Protein AF-0000000082092693 (afdb_homodimer)

Structure (mmCIF, N/CA/C/O backbone):
data_AF-0000000082092693-model_v1
#
loop_
_entity.id
_entity.type
_entity.pdbx_description
1 polymer 'G-protein coupled receptors family 1 profile domain-containing protein'
#
loop_
_atom_site.group_PDB
_atom_site.id
_atom_site.type_symbol
_atom_site.label_atom_id
_atom_site.label_alt_id
_atom_site.label_comp_id
_atom_site.label_asym_id
_atom_site.label_entity_id
_atom_site.label_seq_id
_atom_site.pdbx_PDB_ins_code
_atom_site.Cartn_x
_atom_site.Cartn_y
_atom_site.Cartn_z
_atom_site.occupancy
_atom_site.B_iso_or_equiv
_atom_site.auth_seq_id
_atom_site.auth_comp_id
_atom_site.auth_asym_id
_atom_site.auth_atom_id
_atom_site.pdbx_PDB_model_num
ATOM 1 N N . VAL A 1 1 ? 23.656 -48.5 -27.734 1 32.69 1 VAL A N 1
ATOM 2 C CA . VAL A 1 1 ? 24.734 -47.562 -27.406 1 32.69 1 VAL A CA 1
ATOM 3 C C . VAL A 1 1 ? 25.031 -47.656 -25.906 1 32.69 1 VAL A C 1
ATOM 5 O O . VAL A 1 1 ? 24.156 -47.375 -25.094 1 32.69 1 VAL A O 1
ATOM 8 N N . SER A 1 2 ? 25.938 -48.375 -25.547 1 37.66 2 SER A N 1
ATOM 9 C CA . SER A 1 2 ? 26.453 -48.531 -24.188 1 37.66 2 SER A CA 1
ATOM 10 C C . SER A 1 2 ? 26.734 -47.188 -23.531 1 37.66 2 SER A C 1
ATOM 12 O O . SER A 1 2 ? 27.609 -46.438 -23.984 1 37.66 2 SER A O 1
ATOM 14 N N . VAL A 1 3 ? 25.734 -46.5 -23.062 1 47.84 3 VAL A N 1
ATOM 15 C CA . VAL A 1 3 ? 26.016 -45.281 -22.312 1 47.84 3 VAL A CA 1
ATOM 16 C C . VAL A 1 3 ? 27.172 -45.531 -21.344 1 47.84 3 VAL A C 1
ATOM 18 O O . VAL A 1 3 ? 27.219 -46.562 -20.672 1 47.84 3 VAL A O 1
ATOM 21 N N . SER A 1 4 ? 28.203 -44.938 -21.516 1 51.69 4 SER A N 1
ATOM 22 C CA . SER A 1 4 ? 29.375 -45.031 -20.641 1 51.69 4 SER A CA 1
ATOM 23 C C . SER A 1 4 ? 28.984 -45 -19.172 1 51.69 4 SER A C 1
ATOM 25 O O . SER A 1 4 ? 27.953 -44.438 -18.797 1 51.69 4 SER A O 1
ATOM 27 N N . PRO A 1 5 ? 29.5 -45.906 -18.375 1 53.22 5 PRO A N 1
ATOM 28 C CA . PRO A 1 5 ? 29.25 -46.094 -16.953 1 53.22 5 PRO A CA 1
ATOM 29 C C . PRO A 1 5 ? 29.156 -44.75 -16.203 1 53.22 5 PRO A C 1
ATOM 31 O O . PRO A 1 5 ? 28.359 -44.625 -15.273 1 53.22 5 PRO A O 1
ATOM 34 N N . GLY A 1 6 ? 29.906 -43.75 -16.484 1 51 6 GLY A N 1
ATOM 35 C CA . GLY A 1 6 ? 29.875 -42.469 -15.836 1 51 6 GLY A CA 1
ATOM 36 C C . GLY A 1 6 ? 28.562 -41.719 -16.031 1 51 6 GLY A C 1
ATOM 37 O O . GLY A 1 6 ? 28.062 -41.062 -15.109 1 51 6 GLY A O 1
ATOM 38 N N . VAL A 1 7 ? 28.125 -41.875 -17.203 1 60.34 7 VAL A N 1
ATOM 39 C CA . VAL A 1 7 ? 26.859 -41.219 -17.516 1 60.34 7 VAL A CA 1
ATOM 40 C C . VAL A 1 7 ? 25.719 -41.906 -16.75 1 60.34 7 VAL A C 1
ATOM 42 O O . VAL A 1 7 ? 24.812 -41.219 -16.266 1 60.34 7 VAL A O 1
ATOM 45 N N . SER A 1 8 ? 25.969 -43.156 -16.531 1 63.97 8 SER A N 1
ATOM 46 C CA . SER A 1 8 ? 24.953 -43.906 -15.797 1 63.97 8 SER A CA 1
ATOM 47 C C . SER A 1 8 ? 24.906 -43.5 -14.328 1 63.97 8 SER A C 1
ATOM 49 O O . SER A 1 8 ? 23.812 -43.312 -13.766 1 63.97 8 SER A O 1
ATOM 51 N N . ILE A 1 9 ? 26.078 -43.281 -13.773 1 60.62 9 ILE A N 1
ATOM 52 C CA . ILE A 1 9 ? 26.141 -42.875 -12.375 1 60.62 9 ILE A CA 1
ATOM 53 C C . ILE A 1 9 ? 25.547 -41.5 -12.219 1 60.62 9 ILE A C 1
ATOM 55 O O . ILE A 1 9 ? 24.797 -41.219 -11.273 1 60.62 9 ILE A O 1
ATOM 59 N N . CYS A 1 10 ? 25.797 -40.625 -13.102 1 64.88 10 CYS A N 1
ATOM 60 C CA . CYS A 1 10 ? 25.281 -39.281 -13.047 1 64.88 10 CYS A CA 1
ATOM 61 C C . CYS A 1 10 ? 23.766 -39.25 -13.148 1 64.88 10 CYS A C 1
ATOM 63 O O . CYS A 1 10 ? 23.109 -38.5 -12.43 1 64.88 10 CYS A O 1
ATOM 65 N N . VAL A 1 11 ? 23.344 -40.188 -13.93 1 74.38 11 VAL A N 1
ATOM 66 C CA . VAL A 1 11 ? 21.891 -40.25 -14.125 1 74.38 11 VAL A CA 1
ATOM 67 C C . VAL A 1 11 ? 21.234 -40.781 -12.859 1 74.38 11 VAL A C 1
ATOM 69 O O . VAL A 1 11 ? 20.172 -40.281 -12.445 1 74.38 11 VAL A O 1
ATOM 72 N N . SER A 1 12 ? 21.969 -41.688 -12.188 1 78.81 12 SER A N 1
ATOM 73 C CA . SER A 1 12 ? 21.406 -42.281 -10.969 1 78.81 12 SER A CA 1
ATOM 74 C C . SER A 1 12 ? 21.359 -41.25 -9.836 1 78.81 12 SER A C 1
ATOM 76 O O . SER A 1 12 ? 20.391 -41.188 -9.086 1 78.81 12 SER A O 1
ATOM 78 N N . ILE A 1 13 ? 22.359 -40.438 -9.719 1 78.06 13 ILE A N 1
ATOM 79 C CA . ILE A 1 13 ? 22.406 -39.438 -8.68 1 78.06 13 ILE A CA 1
ATOM 80 C C . ILE A 1 13 ? 21.328 -38.375 -8.945 1 78.06 13 ILE A C 1
ATOM 82 O O . ILE A 1 13 ? 20.672 -37.906 -8.008 1 78.06 13 ILE A O 1
ATOM 86 N N . CYS A 1 14 ? 21.125 -38.094 -10.156 1 83.31 14 CYS A N 1
ATOM 87 C CA . CYS A 1 14 ? 20.094 -37.156 -10.523 1 83.31 14 CYS A CA 1
ATOM 88 C C . CYS A 1 14 ? 18.719 -37.656 -10.125 1 83.31 14 CYS A C 1
ATOM 90 O O . CYS A 1 14 ? 17.906 -36.875 -9.594 1 83.31 14 CYS A O 1
ATOM 92 N N . TYR A 1 15 ? 18.516 -38.969 -10.281 1 88 15 TYR A N 1
ATOM 93 C CA . TYR A 1 15 ? 17.219 -39.531 -9.93 1 88 15 TYR A CA 1
ATOM 94 C C . TYR A 1 15 ? 16.984 -39.469 -8.43 1 88 15 TYR A C 1
ATOM 96 O O . TYR A 1 15 ? 15.867 -39.219 -7.98 1 88 15 TYR A O 1
ATOM 104 N N . GLN A 1 16 ? 18.047 -39.688 -7.691 1 88.31 16 GLN A N 1
ATOM 105 C CA . GLN A 1 16 ? 17.938 -39.625 -6.238 1 88.31 16 GLN A CA 1
ATOM 106 C C . GLN A 1 16 ? 17.625 -38.219 -5.762 1 88.31 16 GLN A C 1
ATOM 108 O O . GLN A 1 16 ? 16.812 -38.031 -4.859 1 88.31 16 GLN A O 1
ATOM 113 N N . VAL A 1 17 ? 18.312 -37.281 -6.309 1 89.62 17 VAL A N 1
ATOM 114 C CA . VAL A 1 17 ? 18.094 -35.906 -5.938 1 89.62 17 VAL A CA 1
ATOM 115 C C . VAL A 1 17 ? 16.672 -35.469 -6.285 1 89.62 17 VAL A C 1
ATOM 117 O O . VAL A 1 17 ? 15.977 -34.844 -5.469 1 89.62 17 VAL A O 1
ATOM 120 N N . TYR A 1 18 ? 16.219 -35.875 -7.488 1 90.38 18 TYR A N 1
ATOM 121 C CA . TYR A 1 18 ? 14.867 -35.531 -7.914 1 90.38 18 TYR A CA 1
ATOM 122 C C . TYR A 1 18 ? 13.836 -36.156 -6.969 1 90.38 18 TYR A C 1
ATOM 124 O O . TYR A 1 18 ? 12.898 -35.469 -6.551 1 90.38 18 TYR A O 1
ATOM 132 N N . SER A 1 19 ? 14.102 -37.406 -6.605 1 92 19 SER A N 1
ATOM 133 C CA . SER A 1 19 ? 13.172 -38.094 -5.727 1 92 19 SER A CA 1
ATOM 134 C C . SER A 1 19 ? 13.109 -37.438 -4.352 1 92 19 SER A C 1
ATOM 136 O O . SER A 1 19 ? 12.031 -37.25 -3.783 1 92 19 SER A O 1
ATOM 138 N N . THR A 1 20 ? 14.188 -36.969 -3.836 1 93.25 20 THR A N 1
ATOM 139 C CA . THR A 1 20 ? 14.242 -36.312 -2.527 1 93.25 20 THR A CA 1
ATOM 140 C C . THR A 1 20 ? 13.516 -34.969 -2.553 1 93.25 20 THR A C 1
ATOM 142 O O . THR A 1 20 ? 12.727 -34.656 -1.656 1 93.25 20 THR A O 1
ATOM 145 N N . VAL A 1 21 ? 13.805 -34.188 -3.543 1 93.81 21 VAL A N 1
ATOM 146 C CA . VAL A 1 21 ? 13.203 -32.844 -3.658 1 93.81 21 VAL A CA 1
ATOM 147 C C . VAL A 1 21 ? 11.68 -33 -3.752 1 93.81 21 VAL A C 1
ATOM 149 O O . VAL A 1 21 ? 10.945 -32.312 -3.025 1 93.81 21 VAL A O 1
ATOM 152 N N . TYR A 1 22 ? 11.195 -33.875 -4.586 1 94.06 22 TYR A N 1
ATOM 153 C CA . TYR A 1 22 ? 9.758 -34.062 -4.754 1 94.06 22 TYR A CA 1
ATOM 154 C C . TYR A 1 22 ? 9.125 -34.594 -3.469 1 94.06 22 TYR A C 1
ATOM 156 O O . TYR A 1 22 ? 7.98 -34.281 -3.154 1 94.06 22 TYR A O 1
ATOM 164 N N . SER A 1 23 ? 9.883 -35.406 -2.723 1 95 23 SER A N 1
ATOM 165 C CA . SER A 1 23 ? 9.375 -35.875 -1.443 1 95 23 SER A CA 1
ATOM 166 C C . SER A 1 23 ? 9.203 -34.75 -0.446 1 95 23 SER A C 1
ATOM 168 O O . SER A 1 23 ? 8.195 -34.688 0.261 1 95 23 SER A O 1
ATOM 170 N N . ILE A 1 24 ? 10.164 -33.906 -0.417 1 95.56 24 ILE A N 1
ATOM 171 C CA . ILE A 1 24 ? 10.109 -32.75 0.479 1 95.56 24 ILE A CA 1
ATOM 172 C C . ILE A 1 24 ? 8.922 -31.859 0.102 1 95.56 24 ILE A C 1
ATOM 174 O O . ILE A 1 24 ? 8.164 -31.422 0.971 1 95.56 24 ILE A O 1
ATOM 178 N N . ILE A 1 25 ? 8.758 -31.609 -1.125 1 95.56 25 ILE A N 1
ATOM 179 C CA . ILE A 1 25 ? 7.672 -30.766 -1.613 1 95.56 25 ILE A CA 1
ATOM 180 C C . ILE A 1 25 ? 6.332 -31.406 -1.251 1 95.56 25 ILE A C 1
ATOM 182 O O . ILE A 1 25 ? 5.395 -30.703 -0.853 1 95.56 25 ILE A O 1
ATOM 186 N N . THR A 1 26 ? 6.297 -32.719 -1.377 1 95.62 26 THR A N 1
ATOM 187 C CA . THR A 1 26 ? 5.062 -33.438 -1.075 1 95.62 26 THR A CA 1
ATOM 188 C C . THR A 1 26 ? 4.688 -33.281 0.395 1 95.62 26 THR A C 1
ATOM 190 O O . THR A 1 26 ? 3.545 -32.938 0.715 1 95.62 26 THR A O 1
ATOM 193 N N . VAL A 1 27 ? 5.598 -33.406 1.25 1 95.69 27 VAL A N 1
ATOM 194 C CA . VAL A 1 27 ? 5.336 -33.375 2.686 1 95.69 27 VAL A CA 1
ATOM 195 C C . VAL A 1 27 ? 4.965 -31.938 3.094 1 95.69 27 VAL A C 1
ATOM 197 O O . VAL A 1 27 ? 3.926 -31.719 3.721 1 95.69 27 VAL A O 1
ATOM 200 N N . PHE A 1 28 ? 5.75 -31.031 2.688 1 94.12 28 PHE A N 1
ATOM 201 C CA . PHE A 1 28 ? 5.512 -29.641 3.082 1 94.12 28 PHE A CA 1
ATOM 202 C C . PHE A 1 28 ? 4.293 -29.078 2.361 1 94.12 28 PHE A C 1
ATOM 204 O O . PHE A 1 28 ? 3.545 -28.281 2.93 1 94.12 28 PHE A O 1
ATOM 211 N N . GLY A 1 29 ? 4.141 -29.422 1.135 1 95.12 29 GLY A N 1
ATOM 212 C CA . GLY A 1 29 ? 2.99 -28.969 0.373 1 95.12 29 GLY A CA 1
ATOM 213 C C . GLY A 1 29 ? 1.672 -29.484 0.918 1 95.12 29 GLY A C 1
ATOM 214 O O . GLY A 1 29 ? 0.696 -28.734 1.009 1 95.12 29 GLY A O 1
ATOM 215 N N . LEU A 1 30 ? 1.685 -30.766 1.28 1 95.5 30 LEU A N 1
ATOM 216 C CA . LEU A 1 30 ? 0.471 -31.375 1.821 1 95.5 30 LEU A CA 1
ATOM 217 C C . LEU A 1 30 ? 0.134 -30.781 3.188 1 95.5 30 LEU A C 1
ATOM 219 O O . LEU A 1 30 ? -1.017 -30.422 3.445 1 95.5 30 LEU A O 1
ATOM 223 N N . ALA A 1 31 ? 1.079 -30.656 4.016 1 93.62 31 ALA A N 1
ATOM 224 C CA . ALA A 1 31 ? 0.865 -30.109 5.352 1 93.62 31 ALA A CA 1
ATOM 225 C C . ALA A 1 31 ? 0.477 -28.641 5.277 1 93.62 31 ALA A C 1
ATOM 227 O O . ALA A 1 31 ? -0.489 -28.203 5.918 1 93.62 31 ALA A O 1
ATOM 228 N N . GLY A 1 32 ? 1.225 -27.891 4.508 1 91.69 32 GLY A N 1
ATOM 229 C CA . GLY A 1 32 ? 0.981 -26.453 4.387 1 91.69 32 GLY A CA 1
ATOM 230 C C . GLY A 1 32 ? -0.373 -26.125 3.787 1 91.69 32 GLY A C 1
ATOM 231 O O . GLY A 1 32 ? -1.142 -25.359 4.359 1 91.69 32 GLY A O 1
ATOM 232 N N . ASN A 1 33 ? -0.674 -26.719 2.686 1 93.94 33 ASN A N 1
ATOM 233 C CA . ASN A 1 33 ? -1.932 -26.438 2.004 1 93.94 33 ASN A CA 1
ATOM 234 C C . ASN A 1 33 ? -3.119 -27.047 2.736 1 93.94 33 ASN A C 1
ATOM 236 O O . ASN A 1 33 ? -4.219 -26.5 2.729 1 93.94 33 ASN A O 1
ATOM 240 N N . GLY A 1 34 ? -2.869 -28.234 3.369 1 92.5 34 GLY A N 1
ATOM 241 C CA . GLY A 1 34 ? -3.914 -28.812 4.207 1 92.5 34 GLY A CA 1
ATOM 242 C C . GLY A 1 34 ? -4.316 -27.906 5.355 1 92.5 34 GLY A C 1
ATOM 243 O O . GLY A 1 34 ? -5.504 -27.688 5.59 1 92.5 34 GLY A O 1
ATOM 244 N N . PHE A 1 35 ? -3.379 -27.375 6 1 89.12 35 PHE A N 1
ATOM 245 C CA . PHE A 1 35 ? -3.623 -26.453 7.102 1 89.12 35 PHE A CA 1
ATOM 246 C C . PHE A 1 35 ? -4.285 -25.172 6.602 1 89.12 35 PHE A C 1
ATOM 248 O O . PHE A 1 35 ? -5.238 -24.688 7.207 1 89.12 35 PHE A O 1
ATOM 255 N N . ALA A 1 36 ? -3.775 -24.594 5.547 1 86.81 36 ALA A N 1
ATOM 256 C CA . ALA A 1 36 ? -4.336 -23.375 4.961 1 86.81 36 ALA A CA 1
ATOM 257 C C . ALA A 1 36 ? -5.805 -23.578 4.59 1 86.81 36 ALA A C 1
ATOM 259 O O . ALA A 1 36 ? -6.641 -22.719 4.871 1 86.81 36 ALA A O 1
ATOM 260 N N . LEU A 1 37 ? -6.059 -24.703 4.031 1 88.94 37 LEU A N 1
ATOM 261 C CA . LEU A 1 37 ? -7.426 -24.984 3.609 1 88.94 37 LEU A CA 1
ATOM 262 C C . LEU A 1 37 ? -8.352 -25.094 4.816 1 88.94 37 LEU A C 1
ATOM 264 O O . LEU A 1 37 ? -9.477 -24.594 4.793 1 88.94 37 LEU A O 1
ATOM 268 N N . LEU A 1 38 ? -7.922 -25.719 5.863 1 87.19 38 LEU A N 1
ATOM 269 C CA . LEU A 1 38 ? -8.711 -25.875 7.082 1 87.19 38 LEU A CA 1
ATOM 270 C C . LEU A 1 38 ? -9.039 -24.516 7.691 1 87.19 38 LEU A C 1
ATOM 272 O O . LEU A 1 38 ? -10.18 -24.25 8.062 1 87.19 38 LEU A O 1
ATOM 276 N N . VAL A 1 39 ? -8.078 -23.641 7.742 1 81.94 39 VAL A N 1
ATOM 277 C CA . VAL A 1 39 ? -8.258 -22.328 8.336 1 81.94 39 VAL A CA 1
ATOM 278 C C . VAL A 1 39 ? -9.18 -21.484 7.453 1 81.94 39 VAL A C 1
ATOM 280 O O . VAL A 1 39 ? -10.055 -20.766 7.957 1 81.94 39 VAL A O 1
ATOM 283 N N . LEU A 1 40 ? -9.008 -21.516 6.164 1 82.75 40 LEU A N 1
ATOM 284 C CA . LEU A 1 40 ? -9.797 -20.703 5.234 1 82.75 40 LEU A CA 1
ATOM 285 C C . LEU A 1 40 ? -11.258 -21.141 5.25 1 82.75 40 LEU A C 1
ATOM 287 O O . LEU A 1 40 ? -12.164 -20.297 5.172 1 82.75 40 LEU A O 1
ATOM 291 N N . VAL A 1 41 ? -11.453 -22.438 5.402 1 83.62 41 VAL A N 1
ATOM 292 C CA . VAL A 1 41 ? -12.82 -22.953 5.422 1 83.62 41 VAL A CA 1
ATOM 293 C C . VAL A 1 41 ? -13.484 -22.594 6.746 1 83.62 41 VAL A C 1
ATOM 295 O O . VAL A 1 41 ? -14.672 -22.234 6.773 1 83.62 41 VAL A O 1
ATOM 298 N N . LYS A 1 42 ? -12.789 -22.531 7.777 1 79.25 42 LYS A N 1
ATOM 299 C CA . LYS A 1 42 ? -13.336 -22.234 9.094 1 79.25 42 LYS A CA 1
ATOM 300 C C . LYS A 1 42 ? -13.625 -20.75 9.25 1 79.25 42 LYS A C 1
ATOM 302 O O . LYS A 1 42 ? -14.531 -20.359 9.984 1 79.25 42 LYS A O 1
ATOM 307 N N . THR A 1 43 ? -12.844 -20 8.57 1 72.06 43 THR A N 1
ATOM 308 C CA . THR A 1 43 ? -13.047 -18.562 8.672 1 72.06 43 THR A CA 1
ATOM 309 C C . THR A 1 43 ? -13.844 -18.031 7.477 1 72.06 43 THR A C 1
ATOM 311 O O . THR A 1 43 ? -13.766 -16.859 7.137 1 72.06 43 THR A O 1
ATOM 314 N N . PHE A 1 44 ? -14.555 -18.812 6.84 1 69.81 44 PHE A N 1
ATOM 315 C CA . PHE A 1 44 ? -15.234 -18.5 5.59 1 69.81 44 PHE A CA 1
ATOM 316 C C . PHE A 1 44 ? -16.344 -17.484 5.828 1 69.81 44 PHE A C 1
ATOM 318 O O . PHE A 1 44 ? -16.812 -16.828 4.887 1 69.81 44 PHE A O 1
ATOM 325 N N . ARG A 1 45 ? -16.609 -17.141 6.961 1 59.06 45 ARG A N 1
ATOM 326 C CA . ARG A 1 45 ? -17.656 -16.172 7.277 1 59.06 45 ARG A CA 1
ATOM 327 C C . ARG A 1 45 ? -17.25 -14.766 6.852 1 59.06 45 ARG A C 1
ATOM 329 O O . ARG A 1 45 ? -18.109 -13.922 6.582 1 59.06 45 ARG A O 1
ATOM 336 N N . GLN A 1 46 ? -16.031 -14.57 6.785 1 58.06 46 GLN A N 1
ATOM 337 C CA . GLN A 1 46 ? -15.539 -13.258 6.379 1 58.06 46 GLN A CA 1
ATOM 338 C C . GLN A 1 46 ? -15.094 -13.266 4.922 1 58.06 46 GLN A C 1
ATOM 340 O O . GLN A 1 46 ? -13.992 -12.812 4.602 1 58.06 46 GLN A O 1
ATOM 345 N N . ARG A 1 47 ? -15.992 -13.578 3.945 1 63 47 ARG A N 1
ATOM 346 C CA . ARG A 1 47 ? -15.656 -13.945 2.574 1 63 47 ARG A CA 1
ATOM 347 C C . ARG A 1 47 ? -15.273 -12.711 1.758 1 63 47 ARG A C 1
ATOM 349 O O . ARG A 1 47 ? -16.062 -11.781 1.62 1 63 47 ARG A O 1
ATOM 356 N N . SER A 1 48 ? -14.016 -12.508 1.603 1 72.81 48 SER A N 1
ATOM 357 C CA . SER A 1 48 ? -13.516 -11.539 0.636 1 72.81 48 SER A CA 1
ATOM 358 C C . SER A 1 48 ? -13.102 -12.211 -0.667 1 72.81 48 SER A C 1
ATOM 360 O O . SER A 1 48 ? -12.977 -13.438 -0.724 1 72.81 48 SER A O 1
ATOM 362 N N . ALA A 1 49 ? -13.211 -11.406 -1.706 1 77.94 49 ALA A N 1
ATOM 363 C CA . ALA A 1 49 ? -12.758 -11.914 -2.996 1 77.94 49 ALA A CA 1
ATOM 364 C C . ALA A 1 49 ? -11.391 -12.586 -2.871 1 77.94 49 ALA A C 1
ATOM 366 O O . ALA A 1 49 ? -11.172 -13.672 -3.414 1 77.94 49 ALA A O 1
ATOM 367 N N . PHE A 1 50 ? -10.586 -12 -2.049 1 77.5 50 PHE A N 1
ATOM 368 C CA . PHE A 1 50 ? -9.234 -12.508 -1.854 1 77.5 50 PHE A CA 1
ATOM 369 C C . PHE A 1 50 ? -9.266 -13.883 -1.188 1 77.5 50 PHE A C 1
ATOM 371 O O . PHE A 1 50 ? -8.508 -14.773 -1.565 1 77.5 50 PHE A O 1
ATOM 378 N N . HIS A 1 51 ? -10.172 -14.078 -0.291 1 79.25 51 HIS A N 1
ATOM 379 C CA . HIS A 1 51 ? -10.344 -15.352 0.404 1 79.25 51 HIS A CA 1
ATOM 380 C C . HIS A 1 51 ? -10.742 -16.453 -0.565 1 79.25 51 HIS A C 1
ATOM 382 O O . HIS A 1 51 ? -10.266 -17.594 -0.452 1 79.25 51 HIS A O 1
ATOM 388 N N . ILE A 1 52 ? -11.453 -16.156 -1.485 1 87.5 52 ILE A N 1
ATOM 389 C CA . ILE A 1 52 ? -11.938 -17.125 -2.467 1 87.5 52 ILE A CA 1
ATOM 390 C C . ILE A 1 52 ? -10.789 -17.547 -3.381 1 87.5 52 ILE A C 1
ATOM 392 O O . ILE A 1 52 ? -10.633 -18.734 -3.67 1 87.5 52 ILE A O 1
ATOM 396 N N . TYR A 1 53 ? -10.031 -16.594 -3.789 1 89.5 53 TYR A N 1
ATOM 397 C CA . TYR A 1 53 ? -8.891 -16.906 -4.637 1 89.5 53 TYR A CA 1
ATOM 398 C C . TYR A 1 53 ? -7.883 -17.781 -3.891 1 89.5 53 TYR A C 1
ATOM 400 O O . TYR A 1 53 ? -7.336 -18.734 -4.453 1 89.5 53 TYR A O 1
ATOM 408 N N . MET A 1 54 ? -7.707 -17.5 -2.607 1 87.5 54 MET A N 1
ATOM 409 C CA . MET A 1 54 ? -6.754 -18.266 -1.802 1 87.5 54 MET A CA 1
ATOM 410 C C . MET A 1 54 ? -7.227 -19.688 -1.609 1 87.5 54 MET A C 1
ATOM 412 O O . MET A 1 54 ? -6.422 -20.625 -1.632 1 87.5 54 MET A O 1
ATOM 416 N N . LEU A 1 55 ? -8.492 -19.828 -1.451 1 89.69 55 LEU A N 1
ATOM 417 C CA . LEU A 1 55 ? -9.078 -21.156 -1.291 1 89.69 55 LEU A CA 1
ATOM 418 C C . LEU A 1 55 ? -8.836 -22 -2.535 1 89.69 55 LEU A C 1
ATOM 420 O O . LEU A 1 55 ? -8.406 -23.156 -2.432 1 89.69 55 LEU A O 1
ATOM 424 N N . ASN A 1 56 ? -9.07 -21.453 -3.641 1 93.69 56 ASN A N 1
ATOM 425 C CA . ASN A 1 56 ? -8.906 -22.188 -4.891 1 93.69 56 ASN A CA 1
ATOM 426 C C . ASN A 1 56 ? -7.434 -22.453 -5.188 1 93.69 56 ASN A C 1
ATOM 428 O O . ASN A 1 56 ? -7.094 -23.5 -5.738 1 93.69 56 ASN A O 1
ATOM 432 N N . LEU A 1 57 ? -6.617 -21.531 -4.801 1 93 57 LEU A N 1
ATOM 433 C CA . LEU A 1 57 ? -5.184 -21.734 -4.957 1 93 57 LEU A CA 1
ATOM 434 C C . LEU A 1 57 ? -4.711 -22.906 -4.09 1 93 57 LEU A C 1
ATOM 436 O O . LEU A 1 57 ? -3.953 -23.766 -4.551 1 93 57 LEU A O 1
ATOM 440 N N . ALA A 1 58 ? -5.234 -22.953 -2.891 1 92.62 58 ALA A N 1
ATOM 441 C CA . ALA A 1 58 ? -4.879 -24.031 -1.978 1 92.62 58 ALA A CA 1
ATOM 442 C C . ALA A 1 58 ? -5.363 -25.375 -2.508 1 92.62 58 ALA A C 1
ATOM 444 O O . ALA A 1 58 ? -4.656 -26.375 -2.404 1 92.62 58 ALA A O 1
ATOM 445 N N . VAL A 1 59 ? -6.504 -25.406 -3.105 1 95.06 59 VAL A N 1
ATOM 446 C CA . VAL A 1 59 ? -7.059 -26.625 -3.684 1 95.06 59 VAL A CA 1
ATOM 447 C C . VAL A 1 59 ? -6.191 -27.078 -4.852 1 95.06 59 VAL A C 1
ATOM 449 O O . VAL A 1 59 ? -5.891 -28.266 -4.98 1 95.06 59 VAL A O 1
ATOM 452 N N . SER A 1 60 ? -5.844 -26.141 -5.637 1 95.62 60 SER A N 1
ATOM 453 C CA . SER A 1 60 ? -4.984 -26.469 -6.77 1 95.62 60 SER A CA 1
ATOM 454 C C . SER A 1 60 ? -3.646 -27.031 -6.301 1 95.62 60 SER A C 1
ATOM 456 O O . SER A 1 60 ? -3.176 -28.047 -6.828 1 95.62 60 SER A O 1
ATOM 458 N N . ASP A 1 61 ? -3.072 -26.406 -5.289 1 96 61 ASP A N 1
ATOM 459 C CA . ASP A 1 61 ? -1.804 -26.875 -4.738 1 96 61 ASP A CA 1
ATOM 460 C C . ASP A 1 61 ? -1.943 -28.281 -4.156 1 96 61 ASP A C 1
ATOM 462 O O . ASP A 1 61 ? -1.085 -29.141 -4.375 1 96 61 ASP A O 1
ATOM 466 N N . LEU A 1 62 ? -2.998 -28.547 -3.502 1 95.69 62 LEU A N 1
ATOM 467 C CA . LEU A 1 62 ? -3.217 -29.844 -2.867 1 95.69 62 LEU A CA 1
ATOM 468 C C . LEU A 1 62 ? -3.383 -30.938 -3.914 1 95.69 62 LEU A C 1
ATOM 470 O O . LEU A 1 62 ? -2.885 -32.062 -3.734 1 95.69 62 LEU A O 1
ATOM 474 N N . LEU A 1 63 ? -4.082 -30.656 -4.996 1 93.75 63 LEU A N 1
ATOM 475 C CA . LEU A 1 63 ? -4.246 -31.609 -6.082 1 93.75 63 LEU A CA 1
ATOM 476 C C . LEU A 1 63 ? -2.896 -32 -6.676 1 93.75 63 LEU A C 1
ATOM 478 O O . LEU A 1 63 ? -2.635 -33.188 -6.922 1 93.75 63 LEU A O 1
ATOM 482 N N . CYS A 1 64 ? -2.08 -31.047 -6.828 1 94.38 64 CYS A N 1
ATOM 483 C CA . CYS A 1 64 ? -0.763 -31.297 -7.402 1 94.38 64 CYS A CA 1
ATOM 484 C C . CYS A 1 64 ? 0.116 -32.094 -6.441 1 94.38 64 CYS A C 1
ATOM 486 O O . CYS A 1 64 ? 0.675 -33.125 -6.809 1 94.38 64 CYS A O 1
ATOM 488 N N . VAL A 1 65 ? 0.2 -31.672 -5.188 1 95.69 65 VAL A N 1
ATOM 489 C CA . VAL A 1 65 ? 1.108 -32.312 -4.238 1 95.69 65 VAL A CA 1
ATOM 490 C C . VAL A 1 65 ? 0.617 -33.719 -3.908 1 95.69 65 VAL A C 1
ATOM 492 O O . VAL A 1 65 ? 1.405 -34.594 -3.516 1 95.69 65 VAL A O 1
ATOM 495 N N . SER A 1 66 ? -0.659 -34.031 -4.141 1 94.88 66 SER A N 1
ATOM 496 C CA . SER A 1 66 ? -1.199 -35.375 -3.924 1 94.88 66 SER A CA 1
ATOM 497 C C . SER A 1 66 ? -0.758 -36.344 -5.023 1 94.88 66 SER A C 1
ATOM 499 O O . SER A 1 66 ? -0.766 -37.562 -4.832 1 94.88 66 SER A O 1
ATOM 501 N N . THR A 1 67 ? -0.345 -35.844 -6.203 1 92.94 67 THR A N 1
ATOM 502 C CA . THR A 1 67 ? 0.075 -36.688 -7.312 1 92.94 67 THR A CA 1
ATOM 503 C C . THR A 1 67 ? 1.597 -36.75 -7.402 1 92.94 67 THR A C 1
ATOM 505 O O . THR A 1 67 ? 2.148 -37.562 -8.164 1 92.94 67 THR A O 1
ATOM 508 N N . LEU A 1 68 ? 2.307 -36 -6.582 1 94 68 LEU A N 1
ATOM 509 C CA . LEU A 1 68 ? 3.76 -35.938 -6.672 1 94 68 LEU A CA 1
ATOM 510 C C . LEU A 1 68 ? 4.406 -37.219 -6.211 1 94 68 LEU A C 1
ATOM 512 O O . LEU A 1 68 ? 5.477 -37.594 -6.695 1 94 68 LEU A O 1
ATOM 516 N N . PRO A 1 69 ? 3.744 -37.969 -5.309 1 93 69 PRO A N 1
ATOM 517 C CA . PRO A 1 69 ? 4.328 -39.281 -4.93 1 93 69 PRO A CA 1
ATOM 518 C C . PRO A 1 69 ? 4.477 -40.219 -6.117 1 93 69 PRO A C 1
ATOM 520 O O . PRO A 1 69 ? 5.367 -41.062 -6.121 1 93 69 PRO A O 1
ATOM 523 N N . LEU A 1 70 ? 3.637 -40.062 -7.148 1 91.19 70 LEU A N 1
ATOM 524 C CA . LEU A 1 70 ? 3.77 -40.844 -8.359 1 91.19 70 LEU A CA 1
ATOM 525 C C . LEU A 1 70 ? 5.074 -40.531 -9.078 1 91.19 70 LEU A C 1
ATOM 527 O O . LEU A 1 70 ? 5.742 -41.438 -9.586 1 91.19 70 LEU A O 1
ATOM 531 N N . ARG A 1 71 ? 5.426 -39.312 -9.023 1 88.38 71 ARG A N 1
ATOM 532 C CA . ARG A 1 71 ? 6.688 -38.906 -9.641 1 88.38 71 ARG A CA 1
ATOM 533 C C . ARG A 1 71 ? 7.875 -39.375 -8.805 1 88.38 71 ARG A C 1
ATOM 535 O O . ARG A 1 71 ? 8.922 -39.75 -9.344 1 88.38 71 ARG A O 1
ATOM 542 N N . VAL A 1 72 ? 7.699 -39.375 -7.523 1 91.06 72 VAL A N 1
ATOM 543 C CA . VAL A 1 72 ? 8.742 -39.875 -6.633 1 91.06 72 VAL A CA 1
ATOM 544 C C . VAL A 1 72 ? 9.016 -41.344 -6.934 1 91.06 72 VAL A C 1
ATOM 546 O O . VAL A 1 72 ? 10.172 -41.75 -7.055 1 91.06 72 VAL A O 1
ATOM 549 N N . LEU A 1 73 ? 7.934 -42.094 -7.18 1 90.19 73 LEU A N 1
ATOM 550 C CA . LEU A 1 73 ? 8.078 -43.5 -7.48 1 90.19 73 LEU A CA 1
ATOM 551 C C . LEU A 1 73 ? 8.789 -43.719 -8.82 1 90.19 73 LEU A C 1
ATOM 553 O O . LEU A 1 73 ? 9.594 -44.625 -8.969 1 90.19 73 LEU A O 1
ATOM 557 N N . TYR A 1 74 ? 8.492 -42.812 -9.758 1 87.5 74 TYR A N 1
ATOM 558 C CA . TYR A 1 74 ? 9.148 -42.875 -11.062 1 87.5 74 TYR A CA 1
ATOM 559 C C . TYR A 1 74 ? 10.656 -42.719 -10.922 1 87.5 74 TYR A C 1
ATOM 561 O O . TYR A 1 74 ? 11.43 -43.469 -11.516 1 87.5 74 TYR A O 1
ATOM 569 N N . TYR A 1 75 ? 11.094 -41.844 -10.102 1 87.5 75 TYR A N 1
ATOM 570 C CA . TYR A 1 75 ? 12.516 -41.562 -9.969 1 87.5 75 TYR A CA 1
ATOM 571 C C . TYR A 1 75 ? 13.195 -42.594 -9.055 1 87.5 75 TYR A C 1
ATOM 573 O O . TYR A 1 75 ? 14.367 -42.938 -9.258 1 87.5 75 TYR A O 1
ATOM 581 N N . VAL A 1 76 ? 12.477 -43.094 -8.094 1 88.88 76 VAL A N 1
ATOM 582 C CA . VAL A 1 76 ? 13.023 -44.156 -7.223 1 88.88 76 VAL A CA 1
ATOM 583 C C . VAL A 1 76 ? 13.266 -45.406 -8.031 1 88.88 76 VAL A C 1
ATOM 585 O O . VAL A 1 76 ? 14.242 -46.125 -7.801 1 88.88 76 VAL A O 1
ATOM 588 N N . ASN A 1 77 ? 12.422 -45.594 -9.078 1 87.69 77 ASN A N 1
ATOM 589 C CA . ASN A 1 77 ? 12.562 -46.781 -9.945 1 87.69 77 ASN A CA 1
ATOM 590 C C . ASN A 1 77 ? 13.477 -46.5 -11.133 1 87.69 77 ASN A C 1
ATOM 592 O O . ASN A 1 77 ? 13.414 -47.188 -12.148 1 87.69 77 ASN A O 1
ATOM 596 N N . LYS A 1 78 ? 14.281 -45.375 -11.008 1 83.69 78 LYS A N 1
ATOM 597 C CA . LYS A 1 78 ? 15.328 -45.031 -11.969 1 83.69 78 LYS A CA 1
ATOM 598 C C . LYS A 1 78 ? 14.75 -44.875 -13.367 1 83.69 78 LYS A C 1
ATOM 600 O O . LYS A 1 78 ? 15.328 -45.344 -14.344 1 83.69 78 LYS A O 1
ATOM 605 N N . GLY A 1 79 ? 13.477 -44.406 -13.5 1 80.12 79 GLY A N 1
ATOM 606 C CA . GLY A 1 79 ? 12.906 -44.062 -14.789 1 80.12 79 GLY A CA 1
ATOM 607 C C . GLY A 1 79 ? 11.977 -45.125 -15.336 1 80.12 79 GLY A C 1
ATOM 608 O O . GLY A 1 79 ? 11.5 -45.031 -16.469 1 80.12 79 GLY A O 1
ATOM 609 N N . HIS A 1 80 ? 11.852 -46.188 -14.562 1 81.62 80 HIS A N 1
ATOM 610 C CA . HIS A 1 80 ? 10.93 -47.219 -15 1 81.62 80 HIS A CA 1
ATOM 611 C C . HIS A 1 80 ? 9.531 -47 -14.438 1 81.62 80 HIS A C 1
ATOM 613 O O . HIS A 1 80 ? 9.336 -47 -13.219 1 81.62 80 HIS A O 1
ATOM 619 N N . TRP A 1 81 ? 8.664 -46.719 -15.375 1 81.31 81 TRP A N 1
ATOM 620 C CA . TRP A 1 81 ? 7.273 -46.5 -14.977 1 81.31 81 TRP A CA 1
ATOM 621 C C . TRP A 1 81 ? 6.477 -47.812 -15.008 1 81.31 81 TRP A C 1
ATOM 623 O O . TRP A 1 81 ? 6.336 -48.438 -16.062 1 81.31 81 TRP A O 1
ATOM 633 N N . ASN A 1 82 ? 5.996 -48.219 -13.812 1 81.25 82 ASN A N 1
ATOM 634 C CA . ASN A 1 82 ? 5.281 -49.469 -13.703 1 81.25 82 ASN A CA 1
ATOM 635 C C . ASN A 1 82 ? 3.848 -49.281 -13.219 1 81.25 82 ASN A C 1
ATOM 637 O O . ASN A 1 82 ? 3.213 -50.219 -12.734 1 81.25 82 ASN A O 1
ATOM 641 N N . LEU A 1 83 ? 3.248 -48.062 -13.258 1 86.38 83 LEU A N 1
ATOM 642 C CA . LEU A 1 83 ? 1.943 -47.812 -12.656 1 86.38 83 LEU A CA 1
ATOM 643 C C . LEU A 1 83 ? 0.895 -47.531 -13.727 1 86.38 83 LEU A C 1
ATOM 645 O O . LEU A 1 83 ? -0.194 -47.062 -13.43 1 86.38 83 LEU A O 1
ATOM 649 N N . GLY A 1 84 ? 1.148 -47.875 -14.969 1 81.75 84 GLY A N 1
ATOM 650 C CA . GLY A 1 84 ? 0.168 -47.688 -16.031 1 81.75 84 GLY A CA 1
ATOM 651 C C . GLY A 1 84 ? 0.229 -46.281 -16.656 1 81.75 84 GLY A C 1
ATOM 652 O O . GLY A 1 84 ? 0.733 -45.344 -16.047 1 81.75 84 GLY A O 1
ATOM 653 N N . ASP A 1 85 ? -0.211 -46.219 -17.781 1 80.75 85 ASP A N 1
ATOM 654 C CA . ASP A 1 85 ? -0.153 -45 -18.578 1 80.75 85 ASP A CA 1
ATOM 655 C C . ASP A 1 85 ? -1.091 -43.938 -18.031 1 80.75 85 ASP A C 1
ATOM 657 O O . ASP A 1 85 ? -0.776 -42.75 -18.078 1 80.75 85 ASP A O 1
ATOM 661 N N . PHE A 1 86 ? -2.158 -44.406 -17.438 1 84 86 PHE A N 1
ATOM 662 C CA . PHE A 1 86 ? -3.152 -43.469 -16.938 1 84 86 PHE A CA 1
ATOM 663 C C . PHE A 1 86 ? -2.582 -42.625 -15.812 1 84 86 PHE A C 1
ATOM 665 O O . PHE A 1 86 ? -2.742 -41.406 -15.805 1 84 86 PHE A O 1
ATOM 672 N N . LEU A 1 87 ? -1.931 -43.25 -14.875 1 86.75 87 LEU A N 1
ATOM 673 C CA . LEU A 1 87 ? -1.396 -42.531 -13.727 1 86.75 87 LEU A CA 1
ATOM 674 C C . LEU A 1 87 ? -0.265 -41.594 -14.148 1 86.75 87 LEU A C 1
ATOM 676 O O . LEU A 1 87 ? -0.075 -40.531 -13.547 1 86.75 87 LEU A O 1
ATOM 680 N N . CYS A 1 88 ? 0.429 -42 -15.156 1 81.06 88 CYS A N 1
ATOM 681 C CA . CYS A 1 88 ? 1.477 -41.156 -15.703 1 81.06 88 CYS A CA 1
ATOM 682 C C . CYS A 1 88 ? 0.886 -39.875 -16.281 1 81.06 88 CYS A C 1
ATOM 684 O O . CYS A 1 88 ? 1.368 -38.781 -16 1 81.06 88 CYS A O 1
ATOM 686 N N . ARG A 1 89 ? -0.182 -40.062 -17.062 1 84.69 89 ARG A N 1
ATOM 687 C CA . ARG A 1 89 ? -0.848 -38.906 -17.672 1 84.69 89 ARG A CA 1
ATOM 688 C C . ARG A 1 89 ? -1.499 -38.031 -16.625 1 84.69 89 ARG A C 1
ATOM 690 O O . ARG A 1 89 ? -1.485 -36.812 -16.75 1 84.69 89 ARG A O 1
ATOM 697 N N . LEU A 1 90 ? -1.982 -38.656 -15.625 1 87.31 90 LEU A N 1
ATOM 698 C CA . LEU A 1 90 ? -2.654 -37.906 -14.562 1 87.31 90 LEU A CA 1
ATOM 699 C C . LEU A 1 90 ? -1.663 -37.031 -13.797 1 87.31 90 LEU A C 1
ATOM 701 O O . LEU A 1 90 ? -1.967 -35.906 -13.453 1 87.31 90 LEU A O 1
ATOM 705 N N . SER A 1 91 ? -0.551 -37.594 -13.484 1 87.69 91 SER A N 1
ATOM 706 C CA . SER A 1 91 ? 0.466 -36.844 -12.734 1 87.69 91 SER A CA 1
ATOM 707 C C . SER A 1 91 ? 0.962 -35.656 -13.523 1 87.69 91 SER A C 1
ATOM 709 O O . SER A 1 91 ? 1.098 -34.562 -12.977 1 87.69 91 SER A O 1
ATOM 711 N N . SER A 1 92 ? 1.207 -35.812 -14.781 1 85.38 92 SER A N 1
ATOM 712 C CA . SER A 1 92 ? 1.646 -34.688 -15.625 1 85.38 92 SER A CA 1
ATOM 713 C C . SER A 1 92 ? 0.555 -33.656 -15.758 1 85.38 92 SER A C 1
ATOM 715 O O . SER A 1 92 ? 0.833 -32.438 -15.695 1 85.38 92 SER A O 1
ATOM 717 N N . TYR A 1 93 ? -0.621 -34.156 -15.938 1 88.31 93 TYR A N 1
ATOM 718 C CA . TYR A 1 93 ? -1.768 -33.281 -16.062 1 88.31 93 TYR A CA 1
ATOM 719 C C . TYR A 1 93 ? -1.935 -32.438 -14.797 1 88.31 93 TYR A C 1
ATOM 721 O O . TYR A 1 93 ? -2.115 -31.203 -14.883 1 88.31 93 TYR A O 1
ATOM 729 N N . ALA A 1 94 ? -1.899 -33.031 -13.672 1 91.69 94 ALA A N 1
ATOM 730 C CA . ALA A 1 94 ? -2.078 -32.344 -12.398 1 91.69 94 ALA A CA 1
ATOM 731 C C . ALA A 1 94 ? -1 -31.281 -12.203 1 91.69 94 ALA A C 1
ATOM 733 O O . ALA A 1 94 ? -1.275 -30.203 -11.672 1 91.69 94 ALA A O 1
ATOM 734 N N . LEU A 1 95 ? 0.168 -31.578 -12.586 1 90.06 95 LEU A N 1
ATOM 735 C CA . LEU A 1 95 ? 1.274 -30.641 -12.453 1 90.06 95 LEU A CA 1
ATOM 736 C C . LEU A 1 95 ? 1.044 -29.406 -13.312 1 90.06 95 LEU A C 1
ATOM 738 O O . LEU A 1 95 ? 1.192 -28.281 -12.836 1 90.06 95 LEU A O 1
ATOM 742 N N . TYR A 1 96 ? 0.643 -29.578 -14.492 1 87.62 96 TYR A N 1
ATOM 743 C CA . TYR A 1 96 ? 0.447 -28.453 -15.398 1 87.62 96 TYR A CA 1
ATOM 744 C C . TYR A 1 96 ? -0.786 -27.656 -15.016 1 87.62 96 TYR A C 1
ATOM 746 O O . TYR A 1 96 ? -0.785 -26.422 -15.109 1 87.62 96 TYR A O 1
ATOM 754 N N . VAL A 1 97 ? -1.794 -28.391 -14.672 1 92.12 97 VAL A N 1
ATOM 755 C CA . VAL A 1 97 ? -2.988 -27.688 -14.211 1 92.12 97 VAL A CA 1
ATOM 756 C C . VAL A 1 97 ? -2.639 -26.812 -13.016 1 92.12 97 VAL A C 1
ATOM 758 O O . VAL A 1 97 ? -3.055 -25.641 -12.945 1 92.12 97 VAL A O 1
ATOM 761 N N . ASN A 1 98 ? -1.899 -27.328 -12.094 1 94.56 98 ASN A N 1
ATOM 762 C CA . ASN A 1 98 ? -1.479 -26.562 -10.93 1 94.56 98 ASN A CA 1
ATOM 763 C C . ASN A 1 98 ? -0.625 -25.359 -11.328 1 94.56 98 ASN A C 1
ATOM 765 O O . ASN A 1 98 ? -0.797 -24.266 -10.797 1 94.56 98 ASN A O 1
ATOM 769 N N . LEU A 1 99 ? 0.283 -25.562 -12.18 1 90.5 99 LEU A N 1
ATOM 770 C CA . LEU A 1 99 ? 1.173 -24.5 -12.641 1 90.5 99 LEU A CA 1
ATOM 771 C C . LEU A 1 99 ? 0.376 -23.328 -13.195 1 90.5 99 LEU A C 1
ATOM 773 O O . LEU A 1 99 ? 0.542 -22.188 -12.742 1 90.5 99 LEU A O 1
ATOM 777 N N . TYR A 1 100 ? -0.498 -23.594 -14.055 1 91.88 100 TYR A N 1
ATOM 778 C CA . TYR A 1 100 ? -1.222 -22.516 -14.734 1 91.88 100 TYR A CA 1
ATOM 779 C C . TYR A 1 100 ? -2.328 -21.969 -13.844 1 91.88 100 TYR A C 1
ATOM 781 O O . TYR A 1 100 ? -2.613 -20.766 -13.867 1 91.88 100 TYR A O 1
ATOM 789 N N . CYS A 1 101 ? -2.994 -22.812 -13.078 1 94.31 101 CYS A N 1
ATOM 790 C CA . CYS A 1 101 ? -3.943 -22.312 -12.094 1 94.31 101 CYS A CA 1
ATOM 791 C C . CYS A 1 101 ? -3.27 -21.328 -11.133 1 94.31 101 CYS A C 1
ATOM 793 O O . CYS A 1 101 ? -3.811 -20.266 -10.852 1 94.31 101 CYS A O 1
ATOM 795 N N . SER A 1 102 ? -2.113 -21.672 -10.648 1 93.38 102 SER A N 1
ATOM 796 C CA . SER A 1 102 ? -1.383 -20.828 -9.719 1 93.38 102 SER A CA 1
ATOM 797 C C . SER A 1 102 ? -1.073 -19.469 -10.336 1 93.38 102 SER A C 1
ATOM 799 O O . SER A 1 102 ? -1.271 -18.422 -9.703 1 93.38 102 SER A O 1
ATOM 801 N N . VAL A 1 103 ? -0.662 -19.469 -11.555 1 92.81 103 VAL A N 1
ATOM 802 C CA . VAL A 1 103 ? -0.321 -18.234 -12.25 1 92.81 103 VAL A CA 1
ATOM 803 C C . VAL A 1 103 ? -1.565 -17.359 -12.391 1 92.81 103 VAL A C 1
ATOM 805 O O . VAL A 1 103 ? -1.529 -16.156 -12.094 1 92.81 103 VAL A O 1
ATOM 808 N N . PHE A 1 104 ? -2.635 -17.984 -12.781 1 95.06 104 PHE A N 1
ATOM 809 C CA . PHE A 1 104 ? -3.846 -17.203 -13.031 1 95.06 104 PHE A CA 1
ATOM 810 C C . PHE A 1 104 ? -4.484 -16.75 -11.727 1 95.06 104 PHE A C 1
ATOM 812 O O . PHE A 1 104 ? -5.047 -15.656 -11.648 1 95.06 104 PHE A O 1
ATOM 819 N N . PHE A 1 105 ? -4.473 -17.547 -10.703 1 93.06 105 PHE A N 1
ATOM 820 C CA . PHE A 1 105 ? -4.98 -17.109 -9.406 1 93.06 105 PHE A CA 1
ATOM 821 C C . PHE A 1 105 ? -4.125 -15.984 -8.844 1 93.06 105 PHE A C 1
ATOM 823 O O . PHE A 1 105 ? -4.648 -15.039 -8.25 1 93.06 105 PHE A O 1
ATOM 830 N N . MET A 1 106 ? -2.846 -16.047 -9.023 1 90.88 106 MET A N 1
ATOM 831 C CA . MET A 1 106 ? -1.969 -14.969 -8.594 1 90.88 106 MET A CA 1
ATOM 832 C C . MET A 1 106 ? -2.275 -13.688 -9.359 1 90.88 106 MET A C 1
ATOM 834 O O . MET A 1 106 ? -2.182 -12.586 -8.805 1 90.88 106 MET A O 1
ATOM 838 N N . THR A 1 107 ? -2.545 -13.828 -10.602 1 92.75 107 THR A N 1
ATOM 839 C CA . THR A 1 107 ? -2.932 -12.68 -11.414 1 92.75 107 THR A CA 1
ATOM 840 C C . THR A 1 107 ? -4.203 -12.039 -10.875 1 92.75 107 THR A C 1
ATOM 842 O O . THR A 1 107 ? -4.254 -10.82 -10.672 1 92.75 107 THR A O 1
ATOM 845 N N . ALA A 1 108 ? -5.191 -12.906 -10.641 1 91.12 108 ALA A N 1
ATOM 846 C CA . ALA A 1 108 ? -6.457 -12.406 -10.109 1 91.12 108 ALA A CA 1
ATOM 847 C C . ALA A 1 108 ? -6.258 -11.727 -8.758 1 91.12 108 ALA A C 1
ATOM 849 O O . ALA A 1 108 ? -6.844 -10.68 -8.492 1 91.12 108 ALA A O 1
ATOM 850 N N . MET A 1 109 ? -5.453 -12.258 -7.938 1 88.06 109 MET A N 1
ATOM 851 C CA . MET A 1 109 ? -5.172 -11.688 -6.625 1 88.06 109 MET A CA 1
ATOM 852 C C . MET A 1 109 ? -4.434 -10.359 -6.754 1 88.06 109 MET A C 1
ATOM 854 O O . MET A 1 109 ? -4.664 -9.438 -5.969 1 88.06 109 MET A O 1
ATOM 858 N N . SER A 1 110 ? -3.537 -10.227 -7.727 1 87.94 110 SER A N 1
ATOM 859 C CA . SER A 1 110 ? -2.791 -8.992 -7.957 1 87.94 110 SER A CA 1
ATOM 860 C C . SER A 1 110 ? -3.705 -7.883 -8.461 1 87.94 110 SER A C 1
ATOM 862 O O . SER A 1 110 ? -3.578 -6.73 -8.039 1 87.94 110 SER A O 1
ATOM 864 N N . VAL A 1 111 ? -4.609 -8.289 -9.297 1 87.62 111 VAL A N 1
ATOM 865 C CA . VAL A 1 111 ? -5.555 -7.309 -9.82 1 87.62 111 VAL A CA 1
ATOM 866 C C . VAL A 1 111 ? -6.453 -6.805 -8.688 1 87.62 111 VAL A C 1
ATOM 868 O O . VAL A 1 111 ? -6.68 -5.602 -8.555 1 87.62 111 VAL A O 1
ATOM 871 N N . THR A 1 112 ? -6.906 -7.668 -7.891 1 83.25 112 THR A N 1
ATOM 872 C CA . THR A 1 112 ? -7.773 -7.316 -6.77 1 83.25 112 THR A CA 1
ATOM 873 C C . THR A 1 112 ? -7.043 -6.406 -5.789 1 83.25 112 THR A C 1
ATOM 875 O O . THR A 1 112 ? -7.602 -5.414 -5.316 1 83.25 112 THR A O 1
ATOM 878 N N . ARG A 1 113 ? -5.801 -6.695 -5.469 1 80 113 ARG A N 1
ATOM 879 C CA . ARG A 1 113 ? -4.996 -5.863 -4.582 1 80 113 ARG A CA 1
ATOM 880 C C . ARG A 1 113 ? -4.73 -4.5 -5.207 1 80 113 ARG A C 1
ATOM 882 O O . ARG A 1 113 ? -4.754 -3.479 -4.516 1 80 113 ARG A O 1
ATOM 889 N N . PHE A 1 114 ? -4.473 -4.555 -6.445 1 84.56 114 PHE A N 1
ATOM 890 C CA . PHE A 1 114 ? -4.242 -3.314 -7.176 1 84.56 114 PHE A CA 1
ATOM 891 C C . PHE A 1 114 ? -5.453 -2.396 -7.082 1 84.56 114 PHE A C 1
ATOM 893 O O . PHE A 1 114 ? -5.32 -1.215 -6.758 1 84.56 114 PHE A O 1
ATOM 900 N N . LEU A 1 115 ? -6.551 -2.947 -7.383 1 79.94 115 LEU A N 1
ATOM 901 C CA . LEU A 1 115 ? -7.781 -2.17 -7.324 1 79.94 115 LEU A CA 1
ATOM 902 C C . LEU A 1 115 ? -8.055 -1.687 -5.902 1 79.94 115 LEU A C 1
ATOM 904 O O . LEU A 1 115 ? -8.484 -0.549 -5.703 1 79.94 115 LEU A O 1
ATOM 908 N N . ALA A 1 116 ? -7.812 -2.506 -4.938 1 76.19 116 ALA A N 1
ATOM 909 C CA . ALA A 1 116 ? -8.062 -2.18 -3.537 1 76.19 116 ALA A 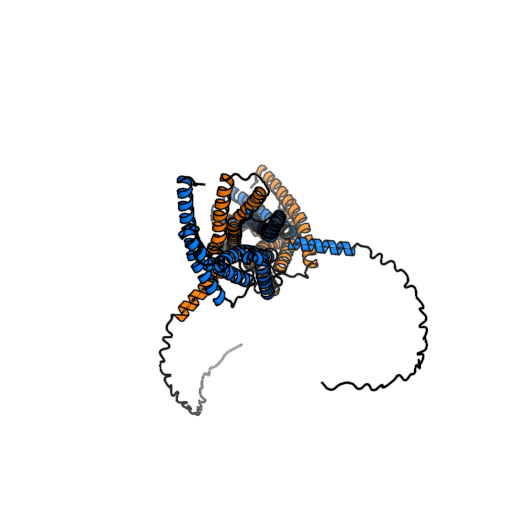CA 1
ATOM 910 C C . ALA A 1 116 ? -7.098 -1.108 -3.041 1 76.19 116 ALA A C 1
ATOM 912 O O . ALA A 1 116 ? -7.461 -0.266 -2.217 1 76.19 116 ALA A O 1
ATOM 913 N N . ILE A 1 117 ? -5.883 -1.076 -3.529 1 77.56 117 ILE A N 1
ATOM 914 C CA . ILE A 1 117 ? -4.848 -0.1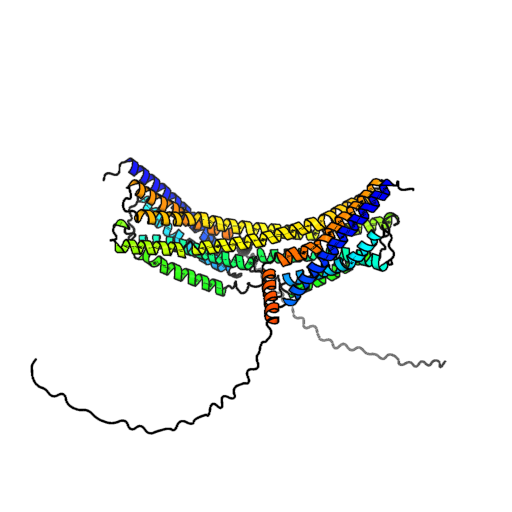84 -3.018 1 77.56 117 ILE A CA 1
ATOM 915 C C . ILE A 1 117 ? -4.875 1.133 -3.791 1 77.56 117 ILE A C 1
ATOM 917 O O . ILE A 1 117 ? -4.766 2.209 -3.199 1 77.56 117 ILE A O 1
ATOM 921 N N . VAL A 1 118 ? -5 1.016 -5.043 1 77.62 118 VAL A N 1
ATOM 922 C CA . VAL A 1 118 ? -4.879 2.191 -5.898 1 77.62 118 VAL A CA 1
ATOM 923 C C . VAL A 1 118 ? -6.227 2.908 -5.98 1 77.62 118 VAL A C 1
ATOM 925 O O . VAL A 1 118 ? -6.277 4.137 -6.082 1 77.62 118 VAL A O 1
ATOM 928 N N . PHE A 1 119 ? -7.254 2.051 -5.914 1 70.88 119 PHE A N 1
ATOM 929 C CA . PHE A 1 119 ? -8.586 2.645 -6.004 1 70.88 119 PHE A CA 1
ATOM 930 C C . PHE A 1 119 ? -9.43 2.254 -4.797 1 70.88 119 PHE A C 1
ATOM 932 O O . PHE A 1 119 ? -10.461 1.594 -4.945 1 70.88 119 PHE A O 1
ATOM 939 N N . PRO A 1 120 ? -9.055 2.514 -3.607 1 58.56 120 PRO A N 1
ATOM 940 C CA . PRO A 1 120 ? -9.727 2.016 -2.404 1 58.56 120 PRO A CA 1
ATOM 941 C C . PRO A 1 120 ? -11.211 2.369 -2.369 1 58.56 120 PRO A C 1
ATOM 943 O O . PRO A 1 120 ? -12.008 1.662 -1.742 1 58.56 120 PRO A O 1
ATOM 946 N N . VAL A 1 121 ? -11.68 3.445 -2.807 1 54.38 121 VAL A N 1
ATOM 947 C CA . VAL A 1 121 ? -13.047 3.881 -2.574 1 54.38 121 VAL A CA 1
ATOM 948 C C . VAL A 1 121 ? -13.953 3.363 -3.691 1 54.38 121 VAL A C 1
ATOM 950 O O . VAL A 1 121 ? -15.148 3.133 -3.479 1 54.38 121 VAL A O 1
ATOM 953 N N . GLN A 1 122 ? -13.539 3.508 -4.859 1 50.31 122 GLN A N 1
ATOM 954 C CA . GLN A 1 122 ? -14.43 3.316 -6 1 50.31 122 GLN A CA 1
ATOM 955 C C . GLN A 1 122 ? -14.711 1.836 -6.234 1 50.31 122 GLN A C 1
ATOM 957 O O . GLN A 1 122 ? -15.797 1.471 -6.699 1 50.31 122 GLN A O 1
ATOM 962 N N . ASN A 1 123 ? -13.781 0.976 -5.871 1 52.03 123 ASN A N 1
ATOM 963 C CA . ASN A 1 123 ? -13.859 -0.273 -6.621 1 52.03 123 ASN A CA 1
ATOM 964 C C . ASN A 1 123 ? -14.094 -1.468 -5.699 1 52.03 123 ASN A C 1
ATOM 966 O O . ASN A 1 123 ? -13.742 -2.598 -6.039 1 52.03 123 ASN A O 1
ATOM 970 N N . LEU A 1 124 ? -14.734 -1.1 -4.523 1 53.47 124 LEU A N 1
ATOM 971 C CA . LEU A 1 124 ? -15.102 -2.242 -3.693 1 53.47 124 LEU A CA 1
ATOM 972 C C . LEU A 1 124 ? -16.109 -3.131 -4.406 1 53.47 124 LEU A C 1
ATOM 974 O O . LEU A 1 124 ? -16.156 -4.34 -4.168 1 53.47 124 LEU A O 1
ATOM 978 N N . ARG A 1 125 ? -16.844 -2.367 -5.246 1 56.25 125 ARG A N 1
ATOM 979 C CA . ARG A 1 125 ? -17.844 -3.137 -5.98 1 56.25 125 ARG A CA 1
ATOM 980 C C . ARG A 1 125 ? -17.188 -4.059 -7.004 1 56.25 125 ARG A C 1
ATOM 982 O O . ARG A 1 125 ? -17.75 -5.074 -7.395 1 56.25 125 ARG A O 1
ATOM 989 N N . LEU A 1 126 ? -16.031 -3.596 -7.348 1 59 126 LEU A N 1
ATOM 990 C CA . LEU A 1 126 ? -15.367 -4.406 -8.359 1 59 126 LEU A CA 1
ATOM 991 C C . LEU A 1 126 ? -14.742 -5.648 -7.73 1 59 126 LEU A C 1
ATOM 993 O O . LEU A 1 126 ? -14.469 -6.629 -8.43 1 59 126 LEU A O 1
ATOM 997 N N . VAL A 1 127 ? -14.633 -5.531 -6.395 1 66.38 127 VAL A N 1
ATOM 998 C CA . VAL A 1 127 ? -14.039 -6.668 -5.699 1 66.38 127 VAL A CA 1
ATOM 999 C C . VAL A 1 127 ? -15.109 -7.391 -4.891 1 66.38 127 VAL A C 1
ATOM 1001 O O . VAL A 1 127 ? -15.164 -7.273 -3.662 1 66.38 127 VAL A O 1
ATOM 1004 N N . SER A 1 128 ? -16.062 -7.953 -5.617 1 74.06 128 SER A N 1
ATOM 1005 C CA . SER A 1 128 ? -17.156 -8.672 -4.984 1 74.06 128 SER A CA 1
ATOM 1006 C C . SER A 1 128 ? -16.891 -10.172 -4.93 1 74.06 128 SER A C 1
ATOM 1008 O O . SER A 1 128 ? -16.156 -10.703 -5.773 1 74.06 128 SER A O 1
ATOM 1010 N N . GLU A 1 129 ? -17.484 -10.789 -3.959 1 82.31 129 GLU A N 1
ATOM 1011 C CA . GLU A 1 129 ? -17.375 -12.227 -3.748 1 82.31 129 GLU A CA 1
ATOM 1012 C C . GLU A 1 129 ? -17.922 -13.008 -4.941 1 82.31 129 GLU A C 1
ATOM 1014 O O . GLU A 1 129 ? -17.344 -14.023 -5.344 1 82.31 129 GLU A O 1
ATOM 1019 N N . ARG A 1 130 ? -18.984 -12.508 -5.445 1 85.25 130 ARG A N 1
ATOM 1020 C CA . ARG A 1 130 ? -19.625 -13.195 -6.562 1 85.25 130 ARG A CA 1
ATOM 1021 C C . ARG A 1 130 ? -18.75 -13.164 -7.801 1 85.25 130 ARG A C 1
ATOM 1023 O O . ARG A 1 130 ? -18.609 -14.172 -8.5 1 85.25 130 ARG A O 1
ATOM 1030 N N . ARG A 1 131 ? -18.156 -12.023 -8.031 1 87.31 131 ARG A N 1
ATOM 1031 C CA . ARG A 1 131 ? -17.25 -11.898 -9.164 1 87.31 131 ARG A CA 1
ATOM 1032 C C . ARG A 1 131 ? -16.016 -12.766 -8.984 1 87.31 131 ARG A C 1
ATOM 1034 O O . ARG A 1 131 ? -15.523 -13.367 -9.945 1 87.31 131 ARG A O 1
ATOM 1041 N N . ALA A 1 132 ? -15.586 -12.875 -7.773 1 90.44 132 ALA A N 1
ATOM 1042 C CA . ALA A 1 132 ? -14.414 -13.703 -7.488 1 90.44 132 ALA A CA 1
ATOM 1043 C C . ALA A 1 132 ? -14.703 -15.172 -7.75 1 90.44 132 ALA A C 1
ATOM 1045 O O . ALA A 1 132 ? -13.867 -15.891 -8.305 1 90.44 132 ALA A O 1
ATOM 1046 N N . ARG A 1 133 ? -15.906 -15.625 -7.398 1 92.5 133 ARG A N 1
ATOM 1047 C CA . ARG A 1 133 ? -16.312 -17 -7.641 1 92.5 133 ARG A CA 1
ATOM 1048 C C . ARG A 1 133 ? -16.406 -17.297 -9.133 1 92.5 133 ARG A C 1
ATOM 1050 O O . ARG A 1 133 ? -15.992 -18.359 -9.594 1 92.5 133 ARG A O 1
ATOM 1057 N N . LEU A 1 134 ? -16.953 -16.344 -9.766 1 94.19 134 LEU A N 1
ATOM 1058 C CA . LEU A 1 134 ? -17.078 -16.5 -11.211 1 94.19 134 LEU A CA 1
ATOM 1059 C C . LEU A 1 134 ? -15.703 -16.578 -11.867 1 94.19 134 LEU A C 1
ATOM 1061 O O . LEU A 1 134 ? -15.469 -17.406 -12.75 1 94.19 134 LEU A O 1
ATOM 1065 N N . VAL A 1 135 ? -14.828 -15.711 -11.438 1 94.62 135 VAL A N 1
ATOM 1066 C CA . VAL A 1 135 ? -13.469 -15.703 -11.969 1 94.62 135 VAL A CA 1
ATOM 1067 C C . VAL A 1 135 ? -12.797 -17.047 -11.688 1 94.62 135 VAL A C 1
ATOM 1069 O O . VAL A 1 135 ? -12.125 -17.609 -12.555 1 94.62 135 VAL A O 1
ATOM 1072 N N . CYS A 1 136 ? -13.008 -17.609 -10.508 1 95.81 136 CYS A N 1
ATOM 1073 C CA . CYS A 1 136 ? -12.414 -18.891 -10.141 1 95.81 136 CYS A CA 1
ATOM 1074 C C . CYS A 1 136 ? -12.914 -20 -11.047 1 95.81 136 CYS A C 1
ATOM 1076 O O . CYS A 1 136 ? -12.133 -20.812 -11.531 1 95.81 136 CYS A O 1
ATOM 1078 N N . VAL A 1 137 ? -14.219 -19.984 -11.25 1 96.75 137 VAL A N 1
ATOM 1079 C CA . VAL A 1 137 ? -14.812 -21.016 -12.109 1 96.75 137 VAL A CA 1
ATOM 1080 C C . VAL A 1 137 ? -14.242 -20.906 -13.516 1 96.75 137 VAL A C 1
ATOM 1082 O O . VAL A 1 137 ? -13.891 -21.906 -14.141 1 96.75 137 VAL A O 1
ATOM 1085 N N . CYS A 1 138 ? -14.109 -19.703 -14 1 96.56 138 CYS A N 1
ATOM 1086 C CA . CYS A 1 138 ? -13.562 -19.484 -15.328 1 96.56 138 CYS A CA 1
ATOM 1087 C C . CYS A 1 138 ? -12.117 -19.953 -15.414 1 96.56 138 CYS A C 1
ATOM 1089 O O . CYS A 1 138 ? -11.719 -20.562 -16.406 1 96.56 138 CYS A O 1
ATOM 1091 N N . ILE A 1 139 ? -11.312 -19.766 -14.383 1 96.62 139 ILE A N 1
ATOM 1092 C CA . ILE A 1 139 ? -9.914 -20.172 -14.359 1 96.62 139 ILE A CA 1
ATOM 1093 C C . ILE A 1 139 ? -9.812 -21.688 -14.383 1 96.62 139 ILE A C 1
ATOM 1095 O O . ILE A 1 139 ? -9.086 -22.25 -15.195 1 96.62 139 ILE A O 1
ATOM 1099 N N . TRP A 1 140 ? -10.656 -22.328 -13.586 1 96.62 140 TRP A N 1
ATOM 1100 C CA . TRP A 1 140 ? -10.641 -23.781 -13.523 1 96.62 140 TRP A CA 1
ATOM 1101 C C . TRP A 1 140 ? -11.031 -24.391 -14.867 1 96.62 140 TRP A C 1
ATOM 1103 O O . TRP A 1 140 ? -10.344 -25.281 -15.375 1 96.62 140 TRP A O 1
ATOM 1113 N N . VAL A 1 141 ? -12.102 -23.922 -15.438 1 95.75 141 VAL A N 1
ATOM 1114 C CA . VAL A 1 141 ? -12.602 -24.484 -16.688 1 95.75 141 VAL A CA 1
ATOM 1115 C C . VAL A 1 141 ? -11.594 -24.234 -17.812 1 95.75 141 VAL A C 1
ATOM 1117 O O . VAL A 1 141 ? -11.281 -25.141 -18.578 1 95.75 141 VAL A O 1
ATOM 1120 N N . PHE A 1 142 ? -11.117 -23.094 -17.859 1 93.88 142 PHE A N 1
ATOM 1121 C CA . PHE A 1 142 ? -10.172 -22.703 -18.891 1 93.88 142 PHE A CA 1
ATOM 1122 C C . PHE A 1 142 ? -8.891 -23.531 -18.797 1 93.88 142 PHE A C 1
ATOM 1124 O O . PHE A 1 142 ? -8.453 -24.125 -19.781 1 93.88 142 PHE A O 1
ATOM 1131 N N . ILE A 1 143 ? -8.305 -23.672 -17.656 1 93.69 143 ILE A N 1
ATOM 1132 C CA . ILE A 1 143 ? -7.008 -24.328 -17.484 1 93.69 143 ILE A CA 1
ATOM 1133 C C . ILE A 1 143 ? -7.164 -25.844 -17.641 1 93.69 143 ILE A C 1
ATOM 1135 O O . ILE A 1 143 ? -6.324 -26.484 -18.281 1 93.69 143 ILE A O 1
ATOM 1139 N N . CYS A 1 144 ? -8.281 -26.391 -17.156 1 92.25 144 CYS A N 1
ATOM 1140 C CA . CYS A 1 144 ? -8.508 -27.828 -17.312 1 92.25 144 CYS A CA 1
ATOM 1141 C C . CYS A 1 144 ? -8.703 -28.188 -18.766 1 92.25 144 CYS A C 1
ATOM 1143 O O . CYS A 1 144 ? -8.242 -29.25 -19.219 1 92.25 144 CYS A O 1
ATOM 1145 N N . THR A 1 145 ? -9.312 -27.312 -19.531 1 88.06 145 THR A N 1
ATOM 1146 C CA . THR A 1 145 ? -9.562 -27.578 -20.953 1 88.06 145 THR A CA 1
ATOM 1147 C C . THR A 1 145 ? -8.273 -27.422 -21.75 1 88.06 145 THR A C 1
ATOM 1149 O O . THR A 1 145 ? -7.953 -28.281 -22.578 1 88.06 145 THR A O 1
ATOM 1152 N N . VAL A 1 146 ? -7.527 -26.422 -21.484 1 83.94 146 VAL A N 1
ATOM 1153 C CA . VAL A 1 146 ? -6.32 -26.141 -22.25 1 83.94 146 VAL A CA 1
ATOM 1154 C C . VAL A 1 146 ? -5.254 -27.188 -21.922 1 83.94 146 VAL A C 1
ATOM 1156 O O . VAL A 1 146 ? -4.441 -27.547 -22.781 1 83.94 146 VAL A O 1
ATOM 1159 N N . SER A 1 147 ? -5.289 -27.734 -20.719 1 84.06 147 SER A N 1
ATOM 1160 C CA . SER A 1 147 ? -4.301 -28.734 -20.297 1 84.06 147 SER A CA 1
ATOM 1161 C C . SER A 1 147 ? -4.746 -30.141 -20.656 1 84.06 147 SER A C 1
ATOM 1163 O O . SER A 1 147 ? -4.016 -31.109 -20.438 1 84.06 147 SER A O 1
ATOM 1165 N N . SER A 1 148 ? -5.859 -30.375 -21.359 1 82.06 148 SER A N 1
ATOM 1166 C CA . SER A 1 148 ? -6.441 -31.688 -21.641 1 82.06 148 SER A CA 1
ATOM 1167 C C . SER A 1 148 ? -5.594 -32.469 -22.625 1 82.06 148 SER A C 1
ATOM 1169 O O . SER A 1 148 ? -5.559 -33.688 -22.594 1 82.06 148 SER A O 1
ATOM 1171 N N . PRO A 1 149 ? -4.906 -31.766 -23.609 1 72.94 149 PRO A N 1
ATOM 1172 C CA . PRO A 1 149 ? -4.059 -32.562 -24.5 1 72.94 149 PRO A CA 1
ATOM 1173 C C . PRO A 1 149 ? -2.973 -33.344 -23.75 1 72.94 149 PRO A C 1
ATOM 1175 O O . PRO A 1 149 ? -2.508 -34.375 -24.25 1 72.94 149 PRO A O 1
ATOM 1178 N N . PHE A 1 150 ? -2.605 -32.844 -22.625 1 67.25 150 PHE A N 1
ATOM 1179 C CA . PHE A 1 150 ? -1.597 -33.562 -21.844 1 67.25 150 PHE A CA 1
ATOM 1180 C C . PHE A 1 150 ? -2.152 -34.844 -21.281 1 67.25 150 PHE A C 1
ATOM 1182 O O . PHE A 1 150 ? -1.396 -35.781 -20.969 1 67.25 150 PHE A O 1
ATOM 1189 N N . LEU A 1 151 ? -3.445 -34.875 -21.109 1 67.62 151 LEU A N 1
ATOM 1190 C CA . LEU A 1 151 ? -4.074 -36.125 -20.656 1 67.62 151 LEU A CA 1
ATOM 1191 C C . LEU A 1 151 ? -4.145 -37.156 -21.797 1 67.62 151 LEU A C 1
ATOM 1193 O O . LEU A 1 151 ? -4.121 -38.344 -21.547 1 67.62 151 LEU A O 1
ATOM 1197 N N . MET A 1 152 ? -4.266 -36.594 -23.031 1 64.25 152 MET A N 1
ATOM 1198 C CA . MET A 1 152 ? -4.473 -37.5 -24.172 1 64.25 152 MET A CA 1
ATOM 1199 C C . MET A 1 152 ? -3.139 -37.969 -24.75 1 64.25 152 MET A C 1
ATOM 1201 O O . MET A 1 152 ? -3.045 -39.062 -25.281 1 64.25 152 MET A O 1
ATOM 1205 N N . THR A 1 153 ? -2.203 -37 -24.984 1 54.12 153 THR A N 1
ATOM 1206 C CA . THR A 1 153 ? -0.994 -37.375 -25.703 1 54.12 153 THR A CA 1
ATOM 1207 C C . THR A 1 153 ? 0.026 -38 -24.75 1 54.12 153 THR A C 1
ATOM 1209 O O . THR A 1 153 ? 0.213 -37.531 -23.625 1 54.12 153 THR A O 1
ATOM 1212 N N . VAL A 1 154 ? 0.118 -39.219 -24.844 1 48.06 154 VAL A N 1
ATOM 1213 C CA . VAL A 1 154 ? 1.232 -39.906 -24.203 1 48.06 154 VAL A CA 1
ATOM 1214 C C . VAL A 1 154 ? 2.508 -39.062 -24.344 1 48.06 154 VAL A C 1
ATOM 1216 O O . VAL A 1 154 ? 2.717 -38.406 -25.375 1 48.06 154 VAL A O 1
ATOM 1219 N N . LEU A 1 155 ? 3.176 -38.594 -23.328 1 46.72 155 LEU A N 1
ATOM 1220 C CA . LEU A 1 155 ? 4.516 -38.031 -23.375 1 46.72 155 LEU A CA 1
ATOM 1221 C C . LEU A 1 155 ? 5.309 -38.625 -24.547 1 46.72 155 LEU A C 1
ATOM 1223 O O . LEU A 1 155 ? 6.086 -39.562 -24.359 1 46.72 155 LEU A O 1
ATOM 1227 N N . GLU A 1 156 ? 4.715 -38.969 -25.625 1 46.75 156 GLU A N 1
ATOM 1228 C CA . GLU A 1 156 ? 5.598 -39.469 -26.688 1 46.75 156 GLU A CA 1
ATOM 1229 C C . GLU A 1 156 ? 6.676 -38.438 -27.016 1 46.75 156 GLU A C 1
ATOM 1231 O O . GLU A 1 156 ? 6.391 -37.25 -27.125 1 46.75 156 GLU A O 1
ATOM 1236 N N . PRO A 1 157 ? 7.887 -38.875 -26.844 1 47.56 157 PRO A N 1
ATOM 1237 C CA . PRO A 1 157 ? 9.031 -38.031 -27.219 1 47.56 157 PRO A CA 1
ATOM 1238 C C . PRO A 1 157 ? 8.828 -37.312 -28.547 1 47.56 157 PRO A C 1
ATOM 1240 O O . PRO A 1 157 ? 8.312 -37.906 -29.5 1 47.56 157 PRO A O 1
ATOM 1243 N N . PRO A 1 158 ? 8.695 -35.969 -28.5 1 50.47 158 PRO A N 1
ATOM 1244 C CA . PRO A 1 158 ? 8.555 -35.219 -29.734 1 50.47 158 PRO A CA 1
ATOM 1245 C C . PRO A 1 158 ? 9.273 -35.844 -30.922 1 50.47 158 PRO A C 1
ATOM 1247 O O . PRO A 1 158 ? 8.945 -35.562 -32.062 1 50.47 158 PRO A O 1
ATOM 1250 N N . GLU A 1 159 ? 10.312 -36.5 -30.672 1 48.88 159 GLU A N 1
ATOM 1251 C CA . GLU A 1 159 ? 11.133 -37.031 -31.75 1 48.88 159 GLU A CA 1
ATOM 1252 C C . GLU A 1 159 ? 10.32 -37.938 -32.656 1 48.88 159 GLU A C 1
ATOM 1254 O O . GLU A 1 159 ? 10.711 -38.219 -33.812 1 48.88 159 GLU A O 1
ATOM 1259 N N . ARG A 1 160 ? 9.336 -38.594 -32.188 1 48.38 160 ARG A N 1
ATOM 1260 C CA . ARG A 1 160 ? 8.727 -39.594 -33.062 1 48.38 160 ARG A CA 1
ATOM 1261 C C . ARG A 1 160 ? 7.539 -39 -33.812 1 48.38 160 ARG A C 1
ATOM 1263 O O . ARG A 1 160 ? 6.855 -39.719 -34.562 1 48.38 160 ARG A O 1
ATOM 1270 N N . ARG A 1 161 ? 7.262 -37.781 -33.531 1 51.69 161 ARG A N 1
ATOM 1271 C CA . ARG A 1 161 ? 6.121 -37.219 -34.25 1 51.69 161 ARG A CA 1
ATOM 1272 C C . ARG A 1 161 ? 6.547 -36.719 -35.625 1 51.69 161 ARG A C 1
ATOM 1274 O O . ARG A 1 161 ? 7.629 -36.125 -35.75 1 51.69 161 ARG A O 1
ATOM 1281 N N . THR A 1 162 ? 6.043 -37.094 -36.531 1 53.12 162 THR A N 1
ATOM 1282 C CA . THR A 1 162 ? 6.246 -36.719 -37.938 1 53.12 162 THR A CA 1
ATOM 1283 C C . THR A 1 162 ? 6.105 -35.219 -38.125 1 53.12 162 THR A C 1
ATOM 1285 O O . THR A 1 162 ? 5.531 -34.531 -37.281 1 53.12 162 THR A O 1
ATOM 1288 N N . GLY A 1 163 ? 6.688 -34.562 -39.281 1 54.53 163 GLY A N 1
ATOM 1289 C CA . GLY A 1 163 ? 6.887 -33.188 -39.719 1 54.53 163 GLY A CA 1
ATOM 1290 C C . GLY A 1 163 ? 5.777 -32.25 -39.312 1 54.53 163 GLY A C 1
ATOM 1291 O O . GLY A 1 163 ? 6.043 -31.172 -38.75 1 54.53 163 GLY A O 1
ATOM 1292 N N . GLY A 1 164 ? 4.652 -32.469 -39.625 1 56.94 164 GLY A N 1
ATOM 1293 C CA . GLY A 1 164 ? 3.486 -31.625 -39.406 1 56.94 164 GLY A CA 1
ATOM 1294 C C . GLY A 1 164 ? 3.072 -31.547 -37.938 1 56.94 164 GLY A C 1
ATOM 1295 O O . GLY A 1 164 ? 2.615 -30.5 -37.469 1 56.94 164 GLY A O 1
ATOM 1296 N N . GLY A 1 165 ? 3.355 -32.562 -37.219 1 61.34 165 GLY A N 1
ATOM 1297 C CA . GLY A 1 165 ? 2.982 -32.656 -35.812 1 61.34 165 GLY A CA 1
ATOM 1298 C C . GLY A 1 165 ? 3.869 -31.844 -34.906 1 61.34 165 GLY A C 1
ATOM 1299 O O . GLY A 1 165 ? 3.398 -31.281 -33.906 1 61.34 165 GLY A O 1
ATOM 1300 N N . LEU A 1 166 ? 5.086 -31.766 -35.469 1 67.5 166 LEU A N 1
ATOM 1301 C CA . LEU A 1 166 ? 6.047 -31 -34.688 1 67.5 166 LEU A CA 1
ATOM 1302 C C . LEU A 1 166 ? 5.734 -29.516 -34.719 1 67.5 166 LEU A C 1
ATOM 1304 O O . LEU A 1 166 ? 5.824 -28.828 -33.719 1 67.5 166 LEU A O 1
ATOM 1308 N N . LYS A 1 167 ? 5.336 -29.094 -35.938 1 72.06 167 LYS A N 1
ATOM 1309 C CA . LYS A 1 167 ? 5.016 -27.672 -36.094 1 72.06 167 LYS A CA 1
ATOM 1310 C C . LYS A 1 167 ? 3.801 -27.312 -35.25 1 72.06 167 LYS A C 1
ATOM 1312 O O . LYS A 1 167 ? 3.771 -26.25 -34.625 1 72.06 167 LYS A O 1
ATOM 1317 N N . LYS A 1 168 ? 2.852 -28.141 -35.281 1 71.81 168 LYS A N 1
ATOM 1318 C CA . LYS A 1 168 ? 1.651 -27.906 -34.5 1 71.81 168 LYS A CA 1
ATOM 1319 C C . LYS A 1 168 ? 1.973 -27.906 -33 1 71.81 168 LYS A C 1
ATOM 1321 O O . LYS A 1 168 ? 1.453 -27.078 -32.25 1 71.81 168 LYS A O 1
ATOM 1326 N N . LEU A 1 169 ? 2.855 -28.734 -32.625 1 70.25 169 LEU A N 1
ATOM 1327 C CA . LEU A 1 169 ? 3.25 -28.828 -31.219 1 70.25 169 LEU A CA 1
ATOM 1328 C C . LEU A 1 169 ? 4.008 -27.578 -30.781 1 70.25 169 LEU A C 1
ATOM 1330 O O . LEU A 1 169 ? 3.783 -27.062 -29.672 1 70.25 169 LEU A O 1
ATOM 1334 N N . ILE A 1 170 ? 4.793 -27.141 -31.688 1 73.44 170 ILE A N 1
ATOM 1335 C CA . ILE A 1 170 ? 5.582 -25.953 -31.391 1 73.44 170 ILE A CA 1
ATOM 1336 C C . ILE A 1 170 ? 4.66 -24.75 -31.25 1 73.44 170 ILE A C 1
ATOM 1338 O O . ILE A 1 170 ? 4.824 -23.938 -30.328 1 73.44 170 ILE A O 1
ATOM 1342 N N . MET A 1 171 ? 3.734 -24.656 -32.125 1 74.19 171 MET A N 1
ATOM 1343 C CA . MET A 1 171 ? 2.805 -23.531 -32.094 1 74.19 171 MET A CA 1
ATOM 1344 C C . MET A 1 171 ? 1.962 -23.578 -30.812 1 74.19 171 MET A C 1
ATOM 1346 O O . MET A 1 171 ? 1.733 -22.547 -30.188 1 74.19 171 MET A O 1
ATOM 1350 N N . LEU A 1 172 ? 1.578 -24.703 -30.422 1 72.12 172 LEU A N 1
ATOM 1351 C CA . LEU A 1 172 ? 0.763 -24.859 -29.219 1 72.12 172 LEU A CA 1
ATOM 1352 C C . LEU A 1 172 ? 1.564 -24.5 -27.969 1 72.12 172 LEU A C 1
ATOM 1354 O O . LEU A 1 172 ? 1.021 -23.922 -27.016 1 72.12 172 LEU A O 1
ATOM 1358 N N . ASN A 1 173 ? 2.76 -24.828 -28.094 1 75.88 173 ASN A N 1
ATOM 1359 C CA . ASN A 1 173 ? 3.617 -24.516 -26.953 1 75.88 173 ASN A CA 1
ATOM 1360 C C . ASN A 1 173 ? 3.809 -23 -26.797 1 75.88 173 ASN A C 1
ATOM 1362 O O . ASN A 1 173 ? 3.787 -22.484 -25.688 1 75.88 173 ASN A O 1
ATOM 1366 N N . TYR A 1 174 ? 3.953 -22.359 -27.906 1 78.44 174 TYR A N 1
ATOM 1367 C CA . TYR A 1 174 ? 4.117 -20.922 -27.844 1 78.44 174 TYR A CA 1
ATOM 1368 C C . TYR A 1 174 ? 2.834 -20.234 -27.375 1 78.44 174 TYR A C 1
ATOM 1370 O O . TYR A 1 174 ? 2.877 -19.25 -26.641 1 78.44 174 TYR A O 1
ATOM 1378 N N . LEU A 1 175 ? 1.793 -20.766 -27.812 1 76.81 175 LEU A N 1
ATOM 1379 C CA . LEU A 1 175 ? 0.517 -20.203 -27.375 1 76.81 175 LEU A CA 1
ATOM 1380 C C . LEU A 1 175 ? 0.321 -20.422 -25.875 1 76.81 175 LEU A C 1
ATOM 1382 O O . LEU A 1 175 ? -0.145 -19.516 -25.172 1 76.81 175 LEU A O 1
ATOM 1386 N N . SER A 1 176 ? 0.739 -21.578 -25.422 1 78 176 SER A N 1
ATOM 1387 C CA . SER A 1 176 ? 0.648 -21.859 -23.984 1 78 176 SER A CA 1
ATOM 1388 C C . SER A 1 176 ? 1.563 -20.953 -23.188 1 78 176 SER A C 1
ATOM 1390 O O . SER A 1 176 ? 1.201 -20.516 -22.094 1 78 176 SER A O 1
ATOM 1392 N N . LEU A 1 177 ? 2.631 -20.625 -23.797 1 84.31 177 LEU A N 1
ATOM 1393 C CA . LEU A 1 177 ? 3.574 -19.734 -23.125 1 84.31 177 LEU A CA 1
ATOM 1394 C C . LEU A 1 177 ? 3.027 -18.312 -23.062 1 84.31 177 LEU A C 1
ATOM 1396 O O . LEU A 1 177 ? 3.115 -17.656 -22.031 1 84.31 177 LEU A O 1
ATOM 1400 N N . ALA A 1 178 ? 2.5 -17.906 -24.141 1 85.31 178 ALA A N 1
ATOM 1401 C CA . ALA A 1 178 ? 1.996 -16.547 -24.219 1 85.31 178 ALA A CA 1
ATOM 1402 C C . ALA A 1 178 ? 0.787 -16.359 -23.297 1 85.31 178 ALA A C 1
ATOM 1404 O O . ALA A 1 178 ? 0.762 -15.438 -22.469 1 85.31 178 ALA A O 1
ATOM 1405 N N . VAL A 1 179 ? -0.115 -17.281 -23.359 1 85.19 179 VAL A N 1
ATOM 1406 C CA . VAL A 1 179 ? -1.374 -17.125 -22.641 1 85.19 179 VAL A CA 1
ATOM 1407 C C . VAL A 1 179 ? -1.206 -17.594 -21.203 1 85.19 179 VAL A C 1
ATOM 1409 O O . VAL A 1 179 ? -1.813 -17.047 -20.281 1 85.19 179 VAL A O 1
ATOM 1412 N N . GLY A 1 180 ? -0.33 -18.578 -21.062 1 86.69 180 GLY A N 1
ATOM 1413 C CA . GLY A 1 180 ? -0.212 -19.219 -19.75 1 86.69 180 GLY A CA 1
ATOM 1414 C C . GLY A 1 180 ? 0.773 -18.516 -18.844 1 86.69 180 GLY A C 1
ATOM 1415 O O . GLY A 1 180 ? 0.722 -18.672 -17.625 1 86.69 180 GLY A O 1
ATOM 1416 N N . PHE A 1 181 ? 1.589 -17.656 -19.453 1 89.12 181 PHE A N 1
ATOM 1417 C CA . PHE A 1 181 ? 2.609 -17.094 -18.578 1 89.12 181 PHE A CA 1
ATOM 1418 C C . PHE A 1 181 ? 2.887 -15.633 -18.906 1 89.12 181 PHE A C 1
ATOM 1420 O O . PHE A 1 181 ? 2.773 -14.758 -18.047 1 89.12 181 PHE A O 1
ATOM 1427 N N . VAL A 1 182 ? 3.143 -15.305 -20.125 1 89.19 182 VAL A N 1
ATOM 1428 C CA . VAL A 1 182 ? 3.594 -13.969 -20.5 1 89.19 182 VAL A CA 1
ATOM 1429 C C . VAL A 1 182 ? 2.492 -12.953 -20.219 1 89.19 182 VAL A C 1
ATOM 1431 O O . VAL A 1 182 ? 2.746 -11.906 -19.609 1 89.19 182 VAL A O 1
ATOM 1434 N N . LEU A 1 183 ? 1.325 -13.234 -20.625 1 91.56 183 LEU A N 1
ATOM 1435 C CA . LEU A 1 183 ? 0.221 -12.305 -20.422 1 91.56 183 LEU A CA 1
ATOM 1436 C C . LEU A 1 183 ? -0.07 -12.133 -18.938 1 91.56 183 LEU A C 1
ATOM 1438 O O . LEU A 1 183 ? -0.07 -11.008 -18.422 1 91.56 183 LEU A O 1
ATOM 1442 N N . PRO A 1 184 ? -0.255 -13.188 -18.188 1 91.94 184 PRO A N 1
ATOM 1443 C CA . PRO A 1 184 ? -0.466 -13.023 -16.734 1 91.94 184 PRO A CA 1
ATOM 1444 C C . PRO A 1 184 ? 0.689 -12.305 -16.047 1 91.94 184 PRO A C 1
ATOM 1446 O O . PRO A 1 184 ? 0.463 -11.469 -15.172 1 91.94 184 PRO A O 1
ATOM 1449 N N . PHE A 1 185 ? 1.852 -12.516 -16.516 1 90.5 185 PHE A N 1
ATOM 1450 C CA . PHE A 1 185 ? 3.025 -11.891 -15.914 1 90.5 185 PHE A CA 1
ATOM 1451 C C . PHE A 1 185 ? 3.027 -10.391 -16.172 1 90.5 185 PHE A C 1
ATOM 1453 O O . PHE A 1 185 ? 3.348 -9.609 -15.273 1 90.5 185 PHE A O 1
ATOM 1460 N N . LEU A 1 186 ? 2.707 -10.062 -17.297 1 91.38 186 LEU A N 1
ATOM 1461 C CA . LEU A 1 186 ? 2.643 -8.641 -17.641 1 91.38 186 LEU A CA 1
ATOM 1462 C C . LEU A 1 186 ? 1.582 -7.934 -16.797 1 91.38 186 LEU A C 1
ATOM 1464 O O . LEU A 1 186 ? 1.807 -6.816 -16.328 1 91.38 186 LEU A O 1
ATOM 1468 N N . VAL A 1 187 ? 0.465 -8.609 -16.625 1 93.19 187 VAL A N 1
ATOM 1469 C CA . VAL A 1 187 ? -0.599 -8.039 -15.805 1 93.19 187 VAL A CA 1
ATOM 1470 C C . VAL A 1 187 ? -0.109 -7.871 -14.367 1 93.19 187 VAL A C 1
ATOM 1472 O O . VAL A 1 187 ? -0.314 -6.82 -13.75 1 93.19 187 VAL A O 1
ATOM 1475 N N . ILE A 1 188 ? 0.51 -8.766 -13.82 1 92 188 ILE A N 1
ATOM 1476 C CA . ILE A 1 188 ? 1.027 -8.719 -12.461 1 92 188 ILE A CA 1
ATOM 1477 C C . ILE A 1 188 ? 2.031 -7.574 -12.336 1 92 188 ILE A C 1
ATOM 1479 O O . ILE A 1 188 ? 1.95 -6.77 -11.406 1 92 188 ILE A O 1
ATOM 1483 N N . LEU A 1 189 ? 2.893 -7.465 -13.336 1 89 189 LEU A N 1
ATOM 1484 C CA . LEU A 1 189 ? 3.918 -6.426 -13.312 1 89 189 LEU A CA 1
ATOM 1485 C C . LEU A 1 189 ? 3.287 -5.039 -13.359 1 89 189 LEU A C 1
ATOM 1487 O O . LEU A 1 189 ? 3.695 -4.145 -12.617 1 89 189 LEU A O 1
ATOM 1491 N N . LEU A 1 190 ? 2.322 -4.902 -14.188 1 91.5 190 LEU A N 1
ATOM 1492 C CA . LEU A 1 190 ? 1.647 -3.615 -14.297 1 91.5 190 LEU A CA 1
ATOM 1493 C C . LEU A 1 190 ? 0.934 -3.268 -12.992 1 91.5 190 LEU A C 1
ATOM 1495 O O . LEU A 1 190 ? 0.971 -2.117 -12.547 1 91.5 190 LEU A O 1
ATOM 1499 N N . CYS A 1 191 ? 0.278 -4.211 -12.367 1 88.31 191 CYS A N 1
ATOM 1500 C CA . CYS A 1 191 ? -0.378 -3.988 -11.078 1 88.31 191 CYS A CA 1
ATOM 1501 C C . CYS A 1 191 ? 0.63 -3.566 -10.023 1 88.31 191 CYS A C 1
ATOM 1503 O O . CYS A 1 191 ? 0.381 -2.629 -9.258 1 88.31 191 CYS A O 1
ATOM 1505 N N . TYR A 1 192 ? 1.741 -4.152 -10.039 1 86.44 192 TYR A N 1
ATOM 1506 C CA . TYR A 1 192 ? 2.732 -3.887 -9.008 1 86.44 192 TYR A CA 1
ATOM 1507 C C . TYR A 1 192 ? 3.375 -2.518 -9.203 1 86.44 192 TYR A C 1
ATOM 1509 O O . TYR A 1 192 ? 3.688 -1.825 -8.234 1 86.44 192 TYR A O 1
ATOM 1517 N N . VAL A 1 193 ? 3.555 -2.156 -10.414 1 86.94 193 VAL A N 1
ATOM 1518 C CA . VAL A 1 193 ? 4.051 -0.813 -10.703 1 86.94 193 VAL A CA 1
ATOM 1519 C C . VAL A 1 193 ? 3.057 0.223 -10.18 1 86.94 193 VAL A C 1
ATOM 1521 O O . VAL A 1 193 ? 3.453 1.213 -9.555 1 86.94 193 VAL A O 1
ATOM 1524 N N . GLY A 1 194 ? 1.812 -0.022 -10.406 1 84.75 194 GLY A N 1
ATOM 1525 C CA . GLY A 1 194 ? 0.779 0.862 -9.891 1 84.75 194 GLY A CA 1
ATOM 1526 C C . GLY A 1 194 ? 0.756 0.926 -8.375 1 84.75 194 GLY A C 1
ATOM 1527 O O . GLY A 1 194 ? 0.599 2.002 -7.793 1 84.75 194 GLY A O 1
ATOM 1528 N N . ILE A 1 195 ? 0.92 -0.116 -7.762 1 84 195 ILE A N 1
ATOM 1529 C CA . ILE A 1 195 ? 0.902 -0.196 -6.305 1 84 195 ILE A CA 1
ATOM 1530 C C . ILE A 1 195 ? 2.1 0.558 -5.734 1 84 195 ILE A C 1
ATOM 1532 O O . ILE A 1 195 ? 1.955 1.345 -4.793 1 84 195 ILE A O 1
ATOM 1536 N N . ILE A 1 196 ? 3.279 0.378 -6.32 1 83.94 196 ILE A N 1
ATOM 1537 C CA . ILE A 1 196 ? 4.5 1.023 -5.852 1 83.94 196 ILE A CA 1
ATOM 1538 C C . ILE A 1 196 ? 4.383 2.537 -6.02 1 83.94 196 ILE A C 1
ATOM 1540 O O . ILE A 1 196 ? 4.789 3.299 -5.141 1 83.94 196 ILE A O 1
ATOM 1544 N N . ARG A 1 197 ? 3.809 2.934 -7.094 1 83.5 197 ARG A N 1
ATOM 1545 C CA . ARG A 1 197 ? 3.613 4.359 -7.34 1 83.5 197 ARG A CA 1
ATOM 1546 C C . ARG A 1 197 ? 2.691 4.973 -6.289 1 83.5 197 ARG A C 1
ATOM 1548 O O . ARG A 1 197 ? 2.943 6.078 -5.805 1 83.5 197 ARG A O 1
ATOM 1555 N N . ALA A 1 198 ? 1.605 4.324 -6.008 1 79.62 198 ALA A N 1
ATOM 1556 C CA . ALA A 1 198 ? 0.666 4.805 -4.996 1 79.62 198 ALA A CA 1
ATOM 1557 C C . ALA A 1 198 ? 1.338 4.914 -3.631 1 79.62 198 ALA A C 1
ATOM 1559 O O . ALA A 1 198 ? 1.129 5.891 -2.906 1 79.62 198 ALA A O 1
ATOM 1560 N N . ILE A 1 199 ? 2.129 4.051 -3.312 1 80 199 ILE A N 1
ATOM 1561 C CA . ILE A 1 199 ? 2.805 4.023 -2.02 1 80 199 ILE A CA 1
ATOM 1562 C C . ILE A 1 199 ? 3.838 5.145 -1.954 1 80 199 ILE A C 1
ATOM 1564 O O . ILE A 1 199 ? 4.004 5.785 -0.912 1 80 199 ILE A O 1
ATOM 1568 N N . ARG A 1 200 ? 4.566 5.297 -2.984 1 82.06 200 ARG A N 1
ATOM 1569 C CA . ARG A 1 200 ? 5.547 6.375 -3.053 1 82.06 200 ARG A CA 1
ATOM 1570 C C . ARG A 1 200 ? 4.902 7.723 -2.754 1 82.06 200 ARG A C 1
ATOM 1572 O O . ARG A 1 200 ? 5.461 8.539 -2.016 1 82.06 200 ARG A O 1
ATOM 1579 N N . MET A 1 201 ? 3.783 7.961 -3.254 1 79.88 201 MET A N 1
ATOM 1580 C CA . MET A 1 201 ? 3.057 9.203 -3.021 1 79.88 201 MET A CA 1
ATOM 1581 C C . MET A 1 201 ? 2.66 9.344 -1.557 1 79.88 201 MET A C 1
ATOM 1583 O O . MET A 1 201 ? 2.734 10.43 -0.987 1 79.88 201 MET A O 1
ATOM 1587 N N . ILE A 1 202 ? 2.279 8.273 -0.982 1 79.62 202 ILE A N 1
ATOM 1588 C CA . ILE A 1 202 ? 1.873 8.281 0.419 1 79.62 202 ILE A CA 1
ATOM 1589 C C . ILE A 1 202 ? 3.068 8.633 1.303 1 79.62 202 ILE A C 1
ATOM 1591 O O . ILE A 1 202 ? 2.943 9.43 2.234 1 79.62 202 ILE A O 1
ATOM 1595 N N . VAL A 1 203 ? 4.211 8.133 0.962 1 82.19 203 VAL A N 1
ATOM 1596 C CA . VAL A 1 203 ? 5.43 8.383 1.729 1 82.19 203 VAL A CA 1
ATOM 1597 C C . VAL A 1 203 ? 5.855 9.836 1.571 1 82.19 203 VAL A C 1
ATOM 1599 O O . VAL A 1 203 ? 6.254 10.484 2.545 1 82.19 203 VAL A O 1
ATOM 1602 N N . ILE A 1 204 ? 5.719 10.367 0.446 1 83.94 204 ILE A N 1
ATOM 1603 C CA . ILE A 1 204 ? 6.09 11.75 0.167 1 83.94 204 ILE A CA 1
ATOM 1604 C C . ILE A 1 204 ? 5.199 12.695 0.968 1 83.94 204 ILE A C 1
ATOM 1606 O O . ILE A 1 204 ? 5.68 13.672 1.553 1 83.94 204 ILE A O 1
ATOM 1610 N N . VAL A 1 205 ? 3.969 12.422 1.047 1 82.5 205 VAL A N 1
ATOM 1611 C CA . VAL A 1 205 ? 3.027 13.258 1.78 1 82.5 205 VAL A CA 1
ATOM 1612 C C . VAL A 1 205 ? 3.363 13.234 3.27 1 82.5 205 VAL A C 1
ATOM 1614 O O . VAL A 1 205 ? 3.389 14.281 3.924 1 82.5 205 VAL A O 1
ATOM 1617 N N . MET A 1 206 ? 3.701 12.117 3.746 1 83.81 206 MET A N 1
ATOM 1618 C CA . ME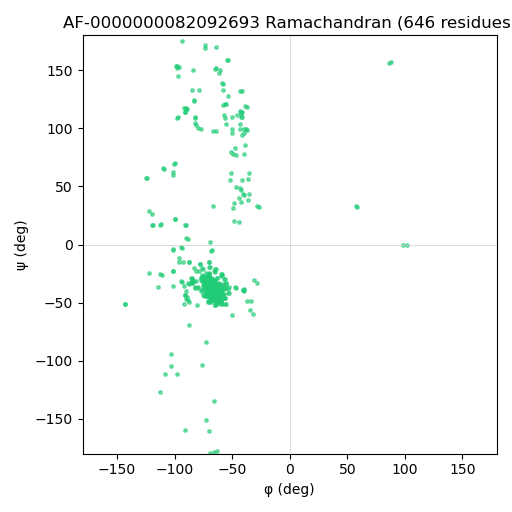T A 1 206 ? 4.059 11.961 5.152 1 83.81 206 MET A CA 1
ATOM 1619 C C . MET A 1 206 ? 5.332 12.734 5.477 1 83.81 206 MET A C 1
ATOM 1621 O O . MET A 1 206 ? 5.406 13.422 6.496 1 83.81 206 MET A O 1
ATOM 1625 N N . LEU A 1 207 ? 6.277 12.641 4.609 1 86.75 207 LEU A N 1
ATOM 1626 C CA . LEU A 1 207 ? 7.551 13.312 4.828 1 86.75 207 LEU A CA 1
ATOM 1627 C C . LEU A 1 207 ? 7.395 14.828 4.742 1 86.75 207 LEU A C 1
ATOM 1629 O O . LEU A 1 207 ? 7.996 15.562 5.527 1 86.75 207 LEU A O 1
ATOM 1633 N N . ALA A 1 208 ? 6.59 15.273 3.816 1 87.19 208 ALA A N 1
ATOM 1634 C CA . ALA A 1 208 ? 6.312 16.703 3.695 1 87.19 208 ALA A CA 1
ATOM 1635 C C . ALA A 1 208 ? 5.652 17.234 4.957 1 87.19 208 ALA A C 1
ATOM 1637 O O . ALA A 1 208 ? 6.012 18.312 5.449 1 87.19 208 ALA A O 1
ATOM 1638 N N . PHE A 1 209 ? 4.781 16.516 5.492 1 86.5 209 PHE A N 1
ATOM 1639 C CA . PHE A 1 209 ? 4.094 16.891 6.723 1 86.5 209 PHE A CA 1
ATOM 1640 C C . PHE A 1 209 ? 5.074 16.984 7.883 1 86.5 209 PHE A C 1
ATOM 1642 O O . PHE A 1 209 ? 5.059 17.953 8.641 1 86.5 209 PHE A O 1
ATOM 1649 N N . LEU A 1 210 ? 5.953 16.047 7.965 1 87.19 210 LEU A N 1
ATOM 1650 C CA . LEU A 1 210 ? 6.926 16.016 9.055 1 87.19 210 LEU A CA 1
ATOM 1651 C C . LEU A 1 210 ? 7.91 17.172 8.938 1 87.19 210 LEU A C 1
ATOM 1653 O O . LEU A 1 210 ? 8.25 17.797 9.938 1 87.19 210 LEU A O 1
ATOM 1657 N N . LEU A 1 211 ? 8.266 17.453 7.75 1 91.06 211 LEU A N 1
ATOM 1658 C CA . LEU A 1 211 ? 9.266 18.5 7.516 1 91.06 211 LEU A CA 1
ATOM 1659 C C . LEU A 1 211 ? 8.664 19.875 7.746 1 91.06 211 LEU A C 1
ATOM 1661 O O . LEU A 1 211 ? 9.367 20.797 8.172 1 91.06 211 LEU A O 1
ATOM 1665 N N . CYS A 1 212 ? 7.379 19.984 7.543 1 92.69 212 CYS A N 1
ATOM 1666 C CA . CYS A 1 212 ? 6.742 21.297 7.645 1 92.69 212 CYS A CA 1
ATOM 1667 C C . CYS A 1 212 ? 6.312 21.578 9.078 1 92.69 212 CYS A C 1
ATOM 1669 O O . CYS A 1 212 ? 6.438 22.719 9.562 1 92.69 212 CYS A O 1
ATOM 1671 N N . PHE A 1 213 ? 5.926 20.609 9.852 1 90.94 213 PHE A N 1
ATOM 1672 C CA . PHE A 1 213 ? 5.273 20.906 11.125 1 90.94 213 PHE A CA 1
ATOM 1673 C C . PHE A 1 213 ? 6.156 20.5 12.297 1 90.94 213 PHE A C 1
ATOM 1675 O O . PHE A 1 213 ? 6.078 21.078 13.375 1 90.94 213 PHE A O 1
ATOM 1682 N N . MET A 1 214 ? 7.02 19.562 12.109 1 89.25 214 MET A N 1
ATOM 1683 C CA . MET A 1 214 ? 7.824 19.062 13.211 1 89.25 214 MET A CA 1
ATOM 1684 C C . MET A 1 214 ? 8.789 20.125 13.727 1 89.25 214 MET A C 1
ATOM 1686 O O . MET A 1 214 ? 8.93 20.312 14.93 1 89.25 214 MET A O 1
ATOM 1690 N N . PRO A 1 215 ? 9.469 20.875 12.898 1 91.25 215 PRO A N 1
ATOM 1691 C CA . PRO A 1 215 ? 10.414 21.891 13.375 1 91.25 215 PRO A CA 1
ATOM 1692 C C . PRO A 1 215 ? 9.758 22.906 14.305 1 91.25 215 PRO A C 1
ATOM 1694 O O . PRO A 1 215 ? 10.367 23.312 15.297 1 91.25 215 PRO A O 1
ATOM 1697 N N . TYR A 1 216 ? 8.57 23.312 14.055 1 90.12 216 TYR A N 1
ATOM 1698 C CA . TYR A 1 216 ? 7.875 24.281 14.906 1 90.12 216 TYR A CA 1
ATOM 1699 C C . TYR A 1 216 ? 7.621 23.703 16.297 1 90.12 216 TYR A C 1
ATOM 1701 O O . TYR A 1 216 ? 7.824 24.375 17.297 1 90.12 216 TYR A O 1
ATOM 1709 N N . HIS A 1 217 ? 7.262 22.531 16.375 1 87.38 217 HIS A N 1
ATOM 1710 C CA . HIS A 1 217 ? 6.941 21.922 17.672 1 87.38 217 HIS A CA 1
ATOM 1711 C C . HIS A 1 217 ? 8.203 21.641 18.469 1 87.38 217 HIS A C 1
ATOM 1713 O O . HIS A 1 217 ? 8.195 21.734 19.703 1 87.38 217 HIS A O 1
ATOM 1719 N N . ILE A 1 218 ? 9.242 21.281 17.719 1 86.44 218 ILE A N 1
ATOM 1720 C CA . ILE A 1 218 ? 10.523 21.141 18.391 1 86.44 218 ILE A CA 1
ATOM 1721 C C . ILE A 1 218 ? 10.984 22.484 18.938 1 86.44 218 ILE A C 1
ATOM 1723 O O . ILE A 1 218 ? 11.414 22.594 20.078 1 86.44 218 ILE A O 1
ATOM 1727 N N . GLN A 1 219 ? 10.867 23.469 18.141 1 86.62 219 GLN A N 1
ATOM 1728 C CA . GLN A 1 219 ? 11.258 24.828 18.516 1 86.62 219 GLN A CA 1
ATOM 1729 C C . GLN A 1 219 ? 10.438 25.312 19.719 1 86.62 219 GLN A C 1
ATOM 1731 O O . GLN A 1 219 ? 10.984 25.938 20.641 1 86.62 219 GLN A O 1
ATOM 1736 N N . ARG A 1 220 ? 9.188 25.031 19.672 1 83.44 220 ARG A N 1
ATOM 1737 C CA . ARG A 1 220 ? 8.312 25.453 20.766 1 83.44 220 ARG A CA 1
ATOM 1738 C C . ARG A 1 220 ? 8.68 24.75 22.062 1 83.44 220 ARG A C 1
ATOM 1740 O O . ARG A 1 220 ? 8.664 25.359 23.141 1 83.44 220 ARG A O 1
ATOM 1747 N N . SER A 1 221 ? 9.078 23.547 22.031 1 82.25 221 SER A N 1
ATOM 1748 C CA . SER A 1 221 ? 9.492 22.781 23.203 1 82.25 221 SER A CA 1
ATOM 1749 C C . SER A 1 221 ? 10.805 23.312 23.766 1 82.25 221 SER A C 1
ATOM 1751 O O . SER A 1 221 ? 10.961 23.422 24.984 1 82.25 221 SER A O 1
ATOM 1753 N N . VAL A 1 222 ? 11.664 23.672 22.875 1 82.62 222 VAL A N 1
ATOM 1754 C CA . VAL A 1 222 ? 12.953 24.219 23.297 1 82.62 222 VAL A CA 1
ATOM 1755 C C . VAL A 1 222 ? 12.758 25.609 23.906 1 82.62 222 VAL A C 1
ATOM 1757 O O . VAL A 1 222 ? 13.383 25.938 24.922 1 82.62 222 VAL A O 1
ATOM 1760 N N . HIS A 1 223 ? 11.875 26.391 23.344 1 79.88 223 HIS A N 1
ATOM 1761 C CA . HIS A 1 223 ? 11.586 27.734 23.828 1 79.88 223 HIS A CA 1
ATOM 1762 C C . HIS A 1 223 ? 10.984 27.688 25.234 1 79.88 223 HIS A C 1
ATOM 1764 O O . HIS A 1 223 ? 11.367 28.469 26.094 1 79.88 223 HIS A O 1
ATOM 1770 N N . LEU A 1 224 ? 10.125 26.812 25.469 1 74.81 224 LEU A N 1
ATOM 1771 C CA . LEU A 1 224 ? 9.484 26.688 26.766 1 74.81 224 LEU A CA 1
ATOM 1772 C C . LEU A 1 224 ? 10.484 26.234 27.828 1 74.81 224 LEU A C 1
ATOM 1774 O O . LEU A 1 224 ? 10.438 26.688 28.969 1 74.81 224 LEU A O 1
ATOM 1778 N N . SER A 1 225 ? 11.367 25.438 27.406 1 76.88 225 SER A N 1
ATOM 1779 C CA . SER A 1 225 ? 12.406 24.984 28.328 1 76.88 225 SER A CA 1
ATOM 1780 C C . SER A 1 225 ? 13.367 26.109 28.688 1 76.88 225 SER A C 1
ATOM 1782 O O . SER A 1 225 ? 13.82 26.203 29.828 1 76.88 225 SER A O 1
ATOM 1784 N N . PHE A 1 226 ? 13.57 27 27.812 1 73.88 226 PHE A N 1
ATOM 1785 C CA . PHE A 1 226 ? 14.461 28.125 28.047 1 73.88 226 PHE A CA 1
ATOM 1786 C C . PHE A 1 226 ? 13.805 29.172 28.938 1 73.88 226 PHE A C 1
ATOM 1788 O O . PHE A 1 226 ? 14.469 29.781 29.781 1 73.88 226 PHE A O 1
ATOM 1795 N N . LEU A 1 227 ? 12.516 29.375 28.688 1 69.56 227 LEU A N 1
ATOM 1796 C CA . LEU A 1 227 ? 11.797 30.375 29.484 1 69.56 227 LEU A CA 1
ATOM 1797 C C . LEU A 1 227 ? 11.719 29.938 30.938 1 69.56 227 LEU A C 1
ATOM 1799 O O . LEU A 1 227 ? 11.648 30.781 31.844 1 69.56 227 LEU A O 1
ATOM 1803 N N . SER A 1 228 ? 11.648 28.703 31.062 1 66.75 228 SER A N 1
ATOM 1804 C CA . SER A 1 228 ? 11.609 28.203 32.438 1 66.75 228 SER A CA 1
ATOM 1805 C C . SER A 1 228 ? 12.945 28.391 33.125 1 66.75 228 SER A C 1
ATOM 1807 O O . SER A 1 228 ? 13.016 28.438 34.344 1 66.75 228 SER A O 1
ATOM 1809 N N . GLN A 1 229 ? 13.859 28.656 32.219 1 66.38 229 GLN A N 1
ATOM 1810 C CA . GLN A 1 229 ? 15.172 28.859 32.844 1 66.38 229 GLN A CA 1
ATOM 1811 C C . GLN A 1 229 ? 15.461 30.344 33.031 1 66.38 229 GLN A C 1
ATOM 1813 O O . GLN A 1 229 ? 14.953 31.188 32.312 1 66.38 229 GLN A O 1
ATOM 1818 N N . THR A 1 230 ? 15.484 30.969 34.156 1 59.62 230 THR A N 1
ATOM 1819 C CA . THR A 1 230 ? 15.648 32.312 34.688 1 59.62 230 THR A CA 1
ATOM 1820 C C . THR A 1 230 ? 16.625 33.125 33.812 1 59.62 230 THR A C 1
ATOM 1822 O O . THR A 1 230 ? 16.453 34.312 33.625 1 59.62 230 THR A O 1
ATOM 1825 N N . ALA A 1 231 ? 17.812 32.625 33.438 1 60.59 231 ALA A N 1
ATOM 1826 C CA . ALA A 1 231 ? 18.875 33.5 32.969 1 60.59 231 ALA A CA 1
ATOM 1827 C C . ALA A 1 231 ? 18.953 33.469 31.438 1 60.59 231 ALA A C 1
ATOM 1829 O O . ALA A 1 231 ? 19.641 32.625 30.859 1 60.59 231 ALA A O 1
ATOM 1830 N N . THR A 1 232 ? 17.891 34.062 30.781 1 63.97 232 THR A N 1
ATOM 1831 C CA . THR A 1 232 ? 18.031 34.031 29.328 1 63.97 232 THR A CA 1
ATOM 1832 C C . THR A 1 232 ? 18.75 35.281 28.844 1 63.97 232 THR A C 1
ATOM 1834 O O . THR A 1 232 ? 18.422 36.406 29.25 1 63.97 232 THR A O 1
ATOM 1837 N N . SER A 1 233 ? 20.031 35.062 28.172 1 70.06 233 SER A N 1
ATOM 1838 C CA . SER A 1 233 ? 20.766 36.156 27.578 1 70.06 233 SER A CA 1
ATOM 1839 C C . SER A 1 233 ? 20.016 36.812 26.422 1 70.06 233 SER A C 1
ATOM 1841 O O . SER A 1 233 ? 19.094 36.188 25.875 1 70.06 233 SER A O 1
ATOM 1843 N N . CYS A 1 234 ? 20.219 37.969 26.188 1 70.5 234 CYS A N 1
ATOM 1844 C CA . CYS A 1 234 ? 19.609 38.75 25.094 1 70.5 234 CYS A CA 1
ATOM 1845 C C . CYS A 1 234 ? 19.828 38.062 23.75 1 70.5 234 CYS A C 1
ATOM 1847 O O . CYS A 1 234 ? 18.938 38.031 22.906 1 70.5 234 CYS A O 1
ATOM 1849 N N . SER A 1 235 ? 21.047 37.5 23.641 1 76.81 235 SER A N 1
ATOM 1850 C CA . SER A 1 235 ? 21.359 36.812 22.375 1 76.81 235 SER A CA 1
ATOM 1851 C C . SER A 1 235 ? 20.484 35.594 22.172 1 76.81 235 SER A C 1
ATOM 1853 O O . SER A 1 235 ? 20.031 35.344 21.047 1 76.81 235 SER A O 1
ATOM 1855 N N . GLU A 1 236 ? 20.172 34.969 23.234 1 76.44 236 GLU A N 1
ATOM 1856 C CA . GLU A 1 236 ? 19.344 33.75 23.156 1 76.44 236 GLU A CA 1
ATOM 1857 C C . GLU A 1 236 ? 17.891 34.125 22.844 1 76.44 236 GLU A C 1
ATOM 1859 O O . GLU A 1 236 ? 17.219 33.375 22.109 1 76.44 236 GLU A O 1
ATOM 1864 N N . LEU A 1 237 ? 17.547 35.25 23.281 1 74.19 237 LEU A N 1
ATOM 1865 C CA . LEU A 1 237 ? 16.188 35.688 23.047 1 74.19 237 LEU A CA 1
ATOM 1866 C C . LEU A 1 237 ? 15.969 36.031 21.578 1 74.19 237 LEU A C 1
ATOM 1868 O O . LEU A 1 237 ? 14.93 35.688 21 1 74.19 237 LEU A O 1
ATOM 1872 N N . VAL A 1 238 ? 16.969 36.625 21 1 76.88 238 VAL A N 1
ATOM 1873 C CA . VAL A 1 238 ? 16.891 37 19.594 1 76.88 238 VAL A CA 1
ATOM 1874 C C . VAL A 1 238 ? 16.859 35.75 18.734 1 76.88 238 VAL A C 1
ATOM 1876 O O . VAL A 1 238 ? 16.109 35.656 17.766 1 76.88 238 VAL A O 1
ATOM 1879 N N . TYR A 1 239 ? 17.688 34.812 19.125 1 80.81 239 TYR A N 1
ATOM 1880 C CA . TYR A 1 239 ? 17.75 33.562 18.375 1 80.81 239 TYR A CA 1
ATOM 1881 C C . TYR A 1 239 ? 16.422 32.844 18.453 1 80.81 239 TYR A C 1
ATOM 1883 O O . TYR A 1 239 ? 15.961 32.25 17.453 1 80.81 239 TYR A O 1
ATOM 1891 N N . MET A 1 240 ? 15.828 32.906 19.547 1 79.81 240 MET A N 1
ATOM 1892 C CA . MET A 1 240 ? 14.562 32.188 19.734 1 79.81 240 MET A CA 1
ATOM 1893 C C . MET A 1 240 ? 13.453 32.844 18.906 1 79.81 240 MET A C 1
ATOM 1895 O O . MET A 1 240 ? 12.641 32.125 18.297 1 79.81 240 MET A O 1
ATOM 1899 N N . GLN A 1 241 ? 13.523 34.094 18.875 1 77.81 241 GLN A N 1
ATOM 1900 C CA . GLN A 1 241 ? 12.523 34.812 18.094 1 77.81 241 GLN A CA 1
ATOM 1901 C C . GLN A 1 241 ? 12.664 34.531 16.594 1 77.81 241 GLN A C 1
ATOM 1903 O O . GLN A 1 241 ? 11.672 34.312 15.906 1 77.81 241 GLN A O 1
ATOM 1908 N N . LYS A 1 242 ? 13.898 34.438 16.156 1 83.88 242 LYS A N 1
ATOM 1909 C CA . LYS A 1 242 ? 14.148 34.156 14.742 1 83.88 242 LYS A CA 1
ATOM 1910 C C . LYS A 1 242 ? 13.734 32.75 14.391 1 83.88 242 LYS A C 1
ATOM 1912 O O . LYS A 1 242 ? 13.156 32.5 13.328 1 83.88 242 LYS A O 1
ATOM 1917 N N . SER A 1 243 ? 14.016 31.859 15.273 1 88.06 243 SER A N 1
ATOM 1918 C CA . SER A 1 243 ? 13.711 30.453 15.031 1 88.06 243 SER A CA 1
ATOM 1919 C C . SER A 1 243 ? 12.203 30.219 14.953 1 88.06 243 SER A C 1
ATOM 1921 O O . SER A 1 243 ? 11.734 29.391 14.172 1 88.06 243 SER A O 1
ATOM 1923 N N . VAL A 1 244 ? 11.422 30.969 15.695 1 85.88 244 VAL A N 1
ATOM 1924 C CA . VAL A 1 244 ? 9.969 30.828 15.68 1 85.88 244 VAL A CA 1
ATOM 1925 C C . VAL A 1 244 ? 9.414 31.25 14.32 1 85.88 244 VAL A C 1
ATOM 1927 O O . VAL A 1 244 ? 8.57 30.547 13.75 1 85.88 244 VAL A O 1
ATOM 1930 N N . VAL A 1 245 ? 9.977 32.344 13.836 1 85.81 245 VAL A N 1
ATOM 1931 C CA . VAL A 1 245 ? 9.461 32.844 12.57 1 85.81 245 VAL A CA 1
ATOM 1932 C C . VAL A 1 245 ? 9.805 31.875 11.438 1 85.81 245 VAL A C 1
ATOM 1934 O O . VAL A 1 245 ? 8.969 31.594 10.578 1 85.81 245 VAL A O 1
ATOM 1937 N N . VAL A 1 246 ? 11.016 31.328 11.445 1 90.5 246 VAL A N 1
ATOM 1938 C CA . VAL A 1 246 ? 11.461 30.406 10.406 1 90.5 246 VAL A CA 1
ATOM 1939 C C . VAL A 1 246 ? 10.602 29.141 10.445 1 90.5 246 VAL A C 1
ATOM 1941 O O . VAL A 1 246 ? 10.164 28.656 9.398 1 90.5 246 VAL A O 1
ATOM 1944 N N . THR A 1 247 ? 10.344 28.641 11.594 1 92.06 247 THR A N 1
ATOM 1945 C CA . THR A 1 247 ? 9.578 27.406 11.719 1 92.06 247 TH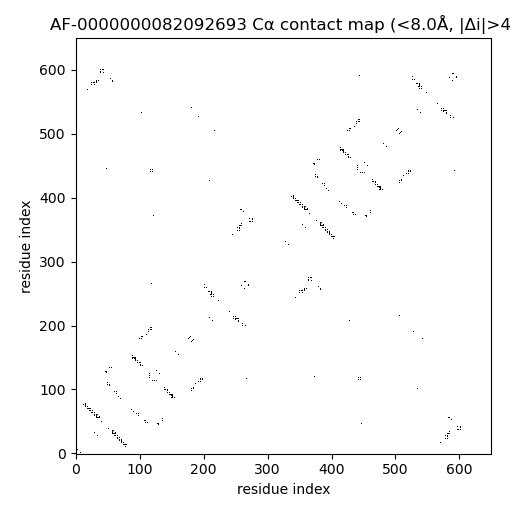R A CA 1
ATOM 1946 C C . THR A 1 247 ? 8.109 27.656 11.383 1 92.06 247 THR A C 1
ATOM 1948 O O . THR A 1 247 ? 7.426 26.766 10.875 1 92.06 247 THR A O 1
ATOM 1951 N N . LEU A 1 248 ? 7.637 28.859 11.664 1 89.69 248 LEU A N 1
ATOM 1952 C CA . LEU A 1 248 ? 6.266 29.188 11.297 1 89.69 248 LEU A CA 1
ATOM 1953 C C . LEU A 1 248 ? 6.121 29.312 9.781 1 89.69 248 LEU A C 1
ATOM 1955 O O . LEU A 1 248 ? 5.078 28.953 9.227 1 89.69 248 LEU A O 1
ATOM 1959 N N . CYS A 1 249 ? 7.18 29.812 9.18 1 90.88 249 CYS A N 1
ATOM 1960 C CA . CYS A 1 249 ? 7.184 29.875 7.719 1 90.88 249 CYS A CA 1
ATOM 1961 C C . CYS A 1 249 ? 7.125 28.469 7.117 1 90.88 249 CYS A C 1
ATOM 1963 O O . CYS A 1 249 ? 6.414 28.234 6.137 1 90.88 249 CYS A O 1
ATOM 1965 N N . LEU A 1 250 ? 7.84 27.609 7.707 1 92.94 250 LEU A N 1
ATOM 1966 C CA . LEU A 1 250 ? 7.812 26.219 7.258 1 92.94 250 LEU A CA 1
ATOM 1967 C C . LEU A 1 250 ? 6.422 25.625 7.434 1 92.94 250 LEU A C 1
ATOM 1969 O O . LEU A 1 250 ? 5.926 24.922 6.547 1 92.94 250 LEU A O 1
ATOM 1973 N N . ALA A 1 251 ? 5.824 25.875 8.508 1 92.94 251 ALA A N 1
ATOM 1974 C CA . ALA A 1 251 ? 4.477 25.375 8.773 1 92.94 251 ALA A CA 1
ATOM 1975 C C . ALA A 1 251 ? 3.477 25.953 7.77 1 92.94 251 ALA A C 1
ATOM 1977 O O . ALA A 1 251 ? 2.627 25.219 7.246 1 92.94 251 ALA A O 1
ATOM 1978 N N . ALA A 1 252 ? 3.635 27.219 7.523 1 92.69 252 ALA A N 1
ATOM 1979 C CA . ALA A 1 252 ? 2.73 27.875 6.582 1 92.69 252 ALA A CA 1
ATOM 1980 C C . ALA A 1 252 ? 2.936 27.359 5.164 1 92.69 252 ALA A C 1
ATOM 1982 O O . ALA A 1 252 ? 2 27.344 4.359 1 92.69 252 ALA A O 1
ATOM 1983 N N . SER A 1 253 ? 4.137 26.922 4.812 1 93.56 253 SER A N 1
ATOM 1984 C CA . SER A 1 253 ? 4.445 26.406 3.48 1 93.56 253 SER A CA 1
ATOM 1985 C C . SER A 1 253 ? 3.668 25.141 3.18 1 93.56 253 SER A C 1
ATOM 1987 O O . SER A 1 253 ? 3.492 24.766 2.016 1 93.56 253 SER A O 1
ATOM 1989 N N . ASN A 1 254 ? 3.207 24.453 4.211 1 93.31 254 ASN A N 1
ATOM 1990 C CA . ASN A 1 254 ? 2.387 23.266 4.023 1 93.31 254 ASN A CA 1
ATOM 1991 C C . ASN A 1 254 ? 1.157 23.562 3.17 1 93.31 254 ASN A C 1
ATOM 1993 O O . ASN A 1 254 ? 0.724 22.719 2.385 1 93.31 254 ASN A O 1
ATOM 1997 N N . SER A 1 255 ? 0.672 24.766 3.322 1 92.69 255 SER A N 1
ATOM 1998 C CA . SER A 1 255 ? -0.514 25.156 2.57 1 92.69 255 SER A CA 1
ATOM 1999 C C . SER A 1 255 ? -0.233 25.188 1.072 1 92.69 255 SER A C 1
ATOM 2001 O O . SER A 1 255 ? -1.156 25.109 0.26 1 92.69 255 SER A O 1
ATOM 2003 N N . CYS A 1 256 ? 1.015 25.344 0.722 1 91.31 256 CYS A N 1
ATOM 2004 C CA . CYS A 1 256 ? 1.395 25.312 -0.686 1 91.31 256 CYS A CA 1
ATOM 2005 C C . CYS A 1 256 ? 1.617 23.891 -1.165 1 91.31 256 CYS A C 1
ATOM 2007 O O . CYS A 1 256 ? 1.408 23.578 -2.34 1 91.31 256 CYS A O 1
ATOM 2009 N N . PHE A 1 257 ? 2.008 23 -0.322 1 89.62 257 PHE A N 1
ATOM 2010 C CA . PHE A 1 257 ? 2.355 21.641 -0.687 1 89.62 257 PHE A CA 1
ATOM 2011 C C . PHE A 1 257 ? 1.11 20.766 -0.746 1 89.62 257 PHE A C 1
ATOM 2013 O O . PHE A 1 257 ? 1.035 19.828 -1.557 1 89.62 257 PHE A O 1
ATOM 2020 N N . ASP A 1 258 ? 0.087 20.969 -0.01 1 89.69 258 ASP A N 1
ATOM 2021 C CA . ASP A 1 258 ? -1.098 20.125 0.108 1 89.69 258 ASP A CA 1
ATOM 2022 C C . ASP A 1 258 ? -1.795 19.969 -1.241 1 89.69 258 ASP A C 1
ATOM 2024 O O . ASP A 1 258 ? -2.043 18.844 -1.688 1 89.69 258 ASP A O 1
ATOM 2028 N N . PRO A 1 259 ? -1.992 21.094 -1.892 1 86.19 259 PRO A N 1
ATOM 2029 C CA . PRO A 1 259 ? -2.641 20.922 -3.193 1 86.19 259 PRO A CA 1
ATOM 2030 C C . PRO A 1 259 ? -1.762 20.172 -4.191 1 86.19 259 PRO A C 1
ATOM 2032 O O . PRO A 1 259 ? -2.275 19.438 -5.043 1 86.19 259 PRO A O 1
ATOM 2035 N N . LEU A 1 260 ? -0.482 20.297 -4.109 1 79.56 260 LEU A N 1
ATOM 2036 C CA . LEU A 1 260 ? 0.438 19.594 -4.996 1 79.56 260 LEU A CA 1
ATOM 2037 C C . LEU A 1 260 ? 0.451 18.094 -4.695 1 79.56 260 LEU A C 1
ATOM 2039 O O . LEU A 1 260 ? 0.469 17.266 -5.617 1 79.56 260 LEU A O 1
ATOM 2043 N N . LEU A 1 261 ? 0.353 17.734 -3.453 1 75.38 261 LEU A N 1
ATOM 2044 C CA . LEU A 1 261 ? 0.496 16.359 -3.014 1 75.38 261 LEU A CA 1
ATOM 2045 C C . LEU A 1 261 ? -0.81 15.594 -3.193 1 75.38 261 LEU A C 1
ATOM 2047 O O . LEU A 1 261 ? -0.799 14.414 -3.557 1 75.38 261 LEU A O 1
ATOM 2051 N N . TYR A 1 262 ? -1.872 16.188 -2.982 1 68.62 262 TYR A N 1
ATOM 2052 C CA . TYR A 1 262 ? -3.135 15.461 -3.023 1 68.62 262 TYR A CA 1
ATOM 2053 C C . TYR A 1 262 ? -3.781 15.562 -4.398 1 68.62 262 TYR A C 1
ATOM 2055 O O . TYR A 1 262 ? -4.469 14.641 -4.84 1 68.62 262 TYR A O 1
ATOM 2063 N N . PHE A 1 263 ? -3.516 16.688 -5.027 1 61.62 263 PHE A N 1
ATOM 2064 C CA . PHE A 1 263 ? -4.172 16.875 -6.316 1 61.62 263 PHE A CA 1
ATOM 2065 C C . PHE A 1 263 ? -3.305 16.359 -7.453 1 61.62 263 PHE A C 1
ATOM 2067 O O . PHE A 1 263 ? -3.801 15.695 -8.367 1 61.62 263 PHE A O 1
ATOM 2074 N N . PHE A 1 264 ? -2.096 16.547 -7.277 1 57.78 264 PHE A N 1
ATOM 2075 C CA . PHE A 1 264 ? -1.291 16.219 -8.445 1 57.78 264 PHE A CA 1
ATOM 2076 C C . PHE A 1 264 ? -0.733 14.797 -8.336 1 57.78 264 PHE A C 1
ATOM 2078 O O . PHE A 1 264 ? -0.329 14.203 -9.336 1 57.78 264 PHE A O 1
ATOM 2085 N N . SER A 1 265 ? -0.814 14.328 -7.172 1 55.44 265 SER A N 1
ATOM 2086 C CA . SER A 1 265 ? -0.233 12.992 -7.059 1 55.44 265 SER A CA 1
ATOM 2087 C C . SER A 1 265 ? -1.312 11.914 -7.055 1 55.44 265 SER A C 1
ATOM 2089 O O . SER A 1 265 ? -1.037 10.75 -7.352 1 55.44 265 SER A O 1
ATOM 2091 N N . GLY A 1 266 ? -2.578 12.219 -6.691 1 54.5 266 GLY A N 1
ATOM 2092 C CA . GLY A 1 266 ? -3.586 11.18 -6.562 1 54.5 266 GLY A CA 1
ATOM 2093 C C . GLY A 1 266 ? -4.215 10.781 -7.887 1 54.5 266 GLY A C 1
ATOM 2094 O O . GLY A 1 266 ? -4.574 11.648 -8.688 1 54.5 266 GLY A O 1
ATOM 2095 N N . GLU A 1 267 ? -3.885 9.586 -8.367 1 54.53 267 GLU A N 1
ATOM 2096 C CA . GLU A 1 267 ? -4.48 9.109 -9.617 1 54.53 267 GLU A CA 1
ATOM 2097 C C . GLU A 1 267 ? -5.961 9.461 -9.695 1 54.53 267 GLU A C 1
ATOM 2099 O O . GLU A 1 267 ? -6.461 9.836 -10.758 1 54.53 267 GLU A O 1
ATOM 2104 N N . GLY A 1 268 ? -6.602 9.352 -8.609 1 56.47 268 GLY A N 1
ATOM 2105 C CA . GLY A 1 268 ? -8.008 9.719 -8.625 1 56.47 268 GLY A CA 1
ATOM 2106 C C . GLY A 1 268 ? -8.242 11.172 -8.992 1 56.47 268 GLY A C 1
ATOM 2107 O O . GLY A 1 268 ? -9.172 11.484 -9.742 1 56.47 268 GLY A O 1
ATOM 2108 N N . PHE A 1 269 ? -7.316 11.922 -8.578 1 57.75 269 PHE A N 1
ATOM 2109 C CA . PHE A 1 269 ? -7.48 13.344 -8.875 1 57.75 269 PHE A CA 1
ATOM 2110 C C . PHE A 1 269 ? -7.188 13.625 -10.344 1 57.75 269 PHE A C 1
ATOM 2112 O O . PHE A 1 269 ? -7.879 14.438 -10.969 1 57.75 269 PHE A O 1
ATOM 2119 N N . ARG A 1 270 ? -6.293 12.922 -10.844 1 58.94 270 ARG A N 1
ATOM 2120 C CA . ARG A 1 270 ? -5.996 13.094 -12.266 1 58.94 270 ARG A CA 1
ATOM 2121 C C . ARG A 1 270 ? -7.188 12.68 -13.125 1 58.94 270 ARG A C 1
ATOM 2123 O O . ARG A 1 270 ? -7.504 13.344 -14.117 1 58.94 270 ARG A O 1
ATOM 2130 N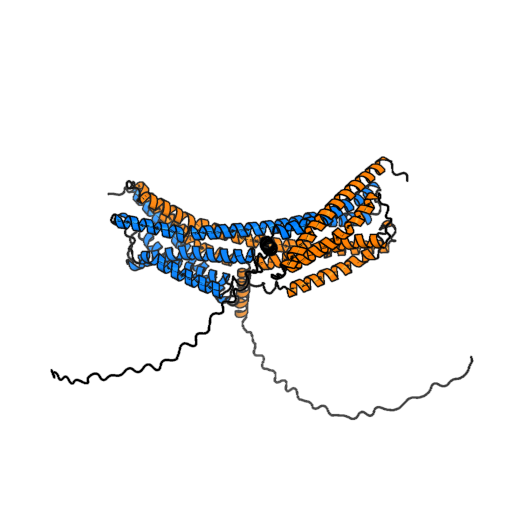 N . ARG A 1 271 ? -7.688 11.734 -12.609 1 62 271 ARG A N 1
ATOM 2131 C CA . ARG A 1 271 ? -8.883 11.289 -13.32 1 62 271 ARG A CA 1
ATOM 2132 C C . ARG A 1 271 ? -10.008 12.312 -13.188 1 62 271 ARG A C 1
ATOM 2134 O O . ARG A 1 271 ? -10.727 12.578 -14.156 1 62 271 ARG A O 1
ATOM 2141 N N . ARG A 1 272 ? -10.016 12.906 -12.094 1 61 272 ARG A N 1
ATOM 2142 C CA . ARG A 1 272 ? -11.016 13.945 -11.867 1 61 272 ARG A CA 1
ATOM 2143 C C . ARG A 1 272 ? -10.727 15.18 -12.711 1 61 272 ARG A C 1
ATOM 2145 O O . ARG A 1 272 ? -11.641 15.797 -13.25 1 61 272 ARG A O 1
ATOM 2152 N N . LEU A 1 273 ? -9.469 15.406 -12.812 1 63.78 273 LEU A N 1
ATOM 2153 C CA . LEU A 1 273 ? -9.062 16.531 -13.641 1 63.78 273 LEU A CA 1
ATOM 2154 C C . LEU A 1 273 ? -9.383 16.281 -15.102 1 63.78 273 LEU A C 1
ATOM 2156 O O . LEU A 1 273 ? -9.805 17.188 -15.82 1 63.78 273 LEU A O 1
ATOM 2160 N N . SER A 1 274 ? -9.133 15.086 -15.422 1 63.88 274 SER A N 1
ATOM 2161 C CA . SER A 1 274 ? -9.453 14.727 -16.797 1 63.88 274 SER A CA 1
ATOM 2162 C C . SER A 1 274 ? -10.953 14.82 -17.062 1 63.88 274 SER A C 1
ATOM 2164 O O . SER A 1 274 ? -11.375 15.305 -18.125 1 63.88 274 SER A O 1
ATOM 2166 N N . SER A 1 275 ? -11.648 14.391 -16.094 1 63.5 275 SER A N 1
ATOM 2167 C CA . SER A 1 275 ? -13.094 14.516 -16.219 1 63.5 275 SER A CA 1
ATOM 2168 C C . SER A 1 275 ? -13.523 15.984 -16.219 1 63.5 275 SER A C 1
ATOM 2170 O O . SER A 1 275 ? -14.453 16.359 -16.953 1 63.5 275 SER A O 1
ATOM 2172 N N . PHE A 1 276 ? -12.859 16.719 -15.492 1 64 276 PHE A N 1
ATOM 2173 C CA . PHE A 1 276 ? -13.109 18.156 -15.422 1 64 276 PHE A CA 1
ATOM 2174 C C . PHE A 1 276 ? -12.766 18.828 -16.75 1 64 276 PHE A C 1
ATOM 2176 O O . PHE A 1 276 ? -13.523 19.672 -17.234 1 64 276 PHE A O 1
ATOM 2183 N N . ARG A 1 277 ? -11.641 18.484 -17.219 1 64.88 277 ARG A N 1
ATOM 2184 C CA . ARG A 1 277 ? -11.227 19.031 -18.5 1 64.88 277 ARG A CA 1
ATOM 2185 C C . ARG A 1 277 ? -12.195 18.641 -19.609 1 64.88 277 ARG A C 1
ATOM 2187 O O . ARG A 1 277 ? -12.445 19.422 -20.531 1 64.88 277 ARG A O 1
ATOM 2194 N N . SER A 1 278 ? -12.625 17.531 -19.422 1 64.44 278 SER A N 1
ATOM 2195 C CA . SER A 1 278 ? -13.586 17.062 -20.422 1 64.44 278 SER A CA 1
ATOM 2196 C C . SER A 1 278 ? -14.906 17.812 -20.297 1 64.44 278 SER A C 1
ATOM 2198 O O . SER A 1 278 ? -15.531 18.141 -21.312 1 64.44 278 SER A O 1
ATOM 2200 N N . THR A 1 279 ? -15.273 18.078 -19.125 1 61.22 279 THR A N 1
ATOM 2201 C CA . THR A 1 279 ? -16.516 18.812 -18.922 1 61.22 279 THR A CA 1
ATOM 2202 C C . THR A 1 279 ? -16.375 20.25 -19.391 1 61.22 279 THR A C 1
ATOM 2204 O O . THR A 1 279 ? -17.297 20.812 -19.984 1 61.22 279 THR A O 1
ATOM 2207 N N . ILE A 1 280 ? -15.227 20.781 -19.234 1 61.59 280 ILE A N 1
ATOM 2208 C CA . ILE A 1 280 ? -14.977 22.141 -19.703 1 61.59 280 ILE A CA 1
ATOM 2209 C C . ILE A 1 280 ? -14.898 22.141 -21.234 1 61.59 280 ILE A C 1
ATOM 2211 O O . ILE A 1 280 ? -15.406 23.062 -21.875 1 61.59 280 ILE A O 1
ATOM 2215 N N . ARG A 1 281 ? -14.305 21.125 -21.75 1 59.47 281 ARG A N 1
ATOM 2216 C CA . ARG A 1 281 ? -14.195 21.016 -23.188 1 59.47 281 ARG A CA 1
ATOM 2217 C C . ARG A 1 281 ? -15.57 20.797 -23.828 1 59.47 281 ARG A C 1
ATOM 2219 O O . ARG A 1 281 ? -15.852 21.328 -24.906 1 59.47 281 ARG A O 1
ATOM 2226 N N . THR A 1 282 ? -16.266 20.016 -23.172 1 59.28 282 THR A N 1
ATOM 2227 C CA . THR A 1 282 ? -17.594 19.797 -23.719 1 59.28 282 THR A CA 1
ATOM 2228 C C . THR A 1 282 ? -18.453 21.047 -23.594 1 59.28 282 THR A C 1
ATOM 2230 O O . THR A 1 282 ? -19.266 21.344 -24.469 1 59.28 282 THR A O 1
ATOM 2233 N N . GLN A 1 283 ? -18.125 21.766 -22.578 1 56.78 283 GLN A N 1
ATOM 2234 C CA . GLN A 1 283 ? -18.859 23.016 -22.438 1 56.78 283 GLN A CA 1
ATOM 2235 C C . GLN A 1 283 ? -18.359 24.078 -23.422 1 56.78 283 GLN A C 1
ATOM 2237 O O . GLN A 1 283 ? -19.094 24.969 -23.812 1 56.78 283 GLN A O 1
ATOM 2242 N N . ARG A 1 284 ? -17.109 24 -23.797 1 53.09 284 ARG A N 1
ATOM 2243 C CA . ARG A 1 284 ? -16.578 24.953 -24.781 1 53.09 284 ARG A CA 1
ATOM 2244 C C . ARG A 1 284 ? -16.938 24.516 -26.203 1 53.09 284 ARG A C 1
ATOM 2246 O O . ARG A 1 284 ? -16.625 25.219 -27.156 1 53.09 284 ARG A O 1
ATOM 2253 N N . GLN A 1 285 ? -17.203 23.328 -26.406 1 48.22 285 GLN A N 1
ATOM 2254 C CA . GLN A 1 285 ? -17.688 23.047 -27.766 1 48.22 285 GLN A CA 1
ATOM 2255 C C . GLN A 1 285 ? -19.016 23.75 -28.031 1 48.22 285 GLN A C 1
ATOM 2257 O O . GLN A 1 285 ? -19.984 23.562 -27.281 1 48.22 285 GLN A O 1
ATOM 2262 N N . PRO A 1 286 ? -18.875 24.891 -28.688 1 46.47 286 PRO A N 1
ATOM 2263 C CA . PRO A 1 286 ? -20.094 25.594 -29.078 1 46.47 286 PRO A CA 1
ATOM 2264 C C . PRO A 1 286 ? -21.172 24.656 -29.641 1 46.47 286 PRO A C 1
ATOM 2266 O O . PRO A 1 286 ? -20.844 23.688 -30.328 1 46.47 286 PRO A O 1
ATOM 2269 N N . GLN A 1 287 ? -22.125 24.406 -28.844 1 42.22 287 GLN A N 1
ATOM 2270 C CA . GLN A 1 287 ? -23.312 23.766 -29.391 1 42.22 287 GLN A CA 1
ATOM 2271 C C . GLN A 1 287 ? -23.594 24.266 -30.812 1 42.22 287 GLN A C 1
ATOM 2273 O O . GLN A 1 287 ? -24.031 25.391 -31 1 42.22 287 GLN A O 1
ATOM 2278 N N . ARG A 1 288 ? -22.719 24.078 -31.812 1 39.62 288 ARG A N 1
ATOM 2279 C CA . ARG A 1 288 ? -23.203 24.344 -33.156 1 39.62 288 ARG A CA 1
ATOM 2280 C C . ARG A 1 288 ? -24.531 23.641 -33.406 1 39.62 288 ARG A C 1
ATOM 2282 O O . ARG A 1 288 ? -24.562 22.469 -33.812 1 39.62 288 ARG A O 1
ATOM 2289 N N . GLN A 1 289 ? -25.344 23.469 -32.375 1 36.69 289 GLN A N 1
ATOM 2290 C CA . GLN A 1 289 ? -26.656 23.047 -32.812 1 36.69 289 GLN A CA 1
ATOM 2291 C C . GLN A 1 289 ? -27.188 23.969 -33.906 1 36.69 289 GLN A C 1
ATOM 2293 O O . GLN A 1 289 ? -27.484 25.141 -33.656 1 36.69 289 GLN A O 1
ATOM 2298 N N . GLY A 1 290 ? -26.469 24.031 -35.062 1 33.25 290 GLY A N 1
ATOM 2299 C CA . GLY A 1 290 ? -27.203 24.578 -36.188 1 33.25 290 GLY A CA 1
ATOM 2300 C C . GLY A 1 290 ? -28.656 24.141 -36.219 1 33.25 290 GLY A C 1
ATOM 2301 O O . GLY A 1 290 ? -28.953 22.953 -36.094 1 33.25 290 GLY A O 1
ATOM 2302 N N . ALA A 1 291 ? -29.469 25 -35.75 1 36.75 291 ALA A N 1
ATOM 2303 C CA . ALA A 1 291 ? -30.922 25 -35.844 1 36.75 291 ALA A CA 1
ATOM 2304 C C . ALA A 1 291 ? -31.375 24.609 -37.25 1 36.75 291 ALA A C 1
ATOM 2306 O O . ALA A 1 291 ? -31.297 25.422 -38.188 1 36.75 291 ALA A O 1
ATOM 2307 N N . GLN A 1 292 ? -30.859 23.516 -37.875 1 33.5 292 GLN A N 1
ATOM 2308 C CA . GLN A 1 292 ? -31.531 23.281 -39.125 1 33.5 292 GLN A CA 1
ATOM 2309 C C . GLN A 1 292 ? -33.031 23.109 -38.938 1 33.5 292 GLN A C 1
ATOM 2311 O O . GLN A 1 292 ? -33.469 22.453 -37.969 1 33.5 292 GLN A O 1
ATOM 2316 N N . PRO A 1 293 ? -33.844 24.094 -39.438 1 35.03 293 PRO A N 1
ATOM 2317 C CA . PRO A 1 293 ? -35.281 24.172 -39.312 1 35.03 293 PRO A CA 1
ATOM 2318 C C . PRO A 1 293 ? -35.969 22.828 -39.625 1 35.03 293 PRO A C 1
ATOM 2320 O O . PRO A 1 293 ? -35.438 22 -40.375 1 35.03 293 PRO A O 1
ATOM 2323 N N . PRO A 1 294 ? -36.531 22.25 -38.562 1 35.44 294 PRO A N 1
ATOM 2324 C CA . PRO A 1 294 ? -37.25 20.984 -38.75 1 35.44 294 PRO A CA 1
ATOM 2325 C C . PRO A 1 294 ? -38.031 20.953 -40.031 1 35.44 294 PRO A C 1
ATOM 2327 O O . PRO A 1 294 ? -38.719 21.922 -40.375 1 35.44 294 PRO A O 1
ATOM 2330 N N . LEU A 1 295 ? -37.406 20.578 -41.125 1 31.11 295 LEU A N 1
ATOM 2331 C CA . LEU A 1 295 ? -38.188 20.422 -42.344 1 31.11 295 LEU A CA 1
ATOM 2332 C C . LEU A 1 295 ? -39.5 19.703 -42.062 1 31.11 295 LEU A C 1
ATOM 2334 O O . LEU A 1 295 ? -39.531 18.688 -41.344 1 31.11 295 LEU A O 1
ATOM 2338 N N . GLY A 1 296 ? -40.625 20.531 -41.938 1 28.77 296 GLY A N 1
ATOM 2339 C CA . GLY A 1 296 ? -42.031 20.188 -41.844 1 28.77 296 GLY A CA 1
ATOM 2340 C C . GLY A 1 296 ? -42.438 19.047 -42.75 1 28.77 296 GLY A C 1
ATOM 2341 O O . GLY A 1 296 ? -42.688 19.266 -43.938 1 28.77 296 GLY A O 1
ATOM 2342 N N . ARG A 1 297 ? -41.562 17.953 -42.812 1 25.58 297 ARG A N 1
ATOM 2343 C CA . ARG A 1 297 ? -42.031 16.953 -43.781 1 25.58 297 ARG A CA 1
ATOM 2344 C C . ARG A 1 297 ? -43.5 16.625 -43.531 1 25.58 297 ARG A C 1
ATOM 2346 O O . ARG A 1 297 ? -43.875 16.25 -42.406 1 25.58 297 ARG A O 1
ATOM 2353 N N . ALA A 1 298 ? -44.469 17.266 -44.25 1 28.03 298 ALA A N 1
ATOM 2354 C CA . ALA A 1 298 ? -45.875 17.156 -44.5 1 28.03 298 ALA A CA 1
ATOM 2355 C C . ALA A 1 298 ? -46.281 15.711 -44.75 1 28.03 298 ALA A C 1
ATOM 2357 O O . ALA A 1 298 ? -47.406 15.445 -45.219 1 28.03 298 ALA A O 1
ATOM 2358 N N . THR A 1 299 ? -45.406 14.727 -44.312 1 21.62 299 THR A N 1
ATOM 2359 C CA . THR A 1 299 ? -45.781 13.469 -44.938 1 21.62 299 THR A CA 1
ATOM 2360 C C . THR A 1 299 ? -47.25 13.125 -44.656 1 21.62 299 THR A C 1
ATOM 2362 O O . THR A 1 299 ? -47.688 13.156 -43.531 1 21.62 299 THR A O 1
ATOM 2365 N N . LYS A 1 300 ? -48.062 13.359 -45.719 1 24.64 300 LYS A N 1
ATOM 2366 C CA . LYS A 1 300 ? -49.438 13.031 -46.062 1 24.64 300 LYS A CA 1
ATOM 2367 C C . LYS A 1 300 ? -49.781 11.594 -45.656 1 24.64 300 LYS A C 1
ATOM 2369 O O . LYS A 1 300 ? -49.062 10.656 -46.062 1 24.64 300 LYS A O 1
ATOM 2374 N N . ARG A 1 301 ? -50.344 11.398 -44.5 1 24.05 301 ARG A N 1
ATOM 2375 C CA . ARG A 1 301 ? -50.938 10.211 -43.906 1 24.05 301 ARG A CA 1
ATOM 2376 C C . ARG A 1 301 ? -51.75 9.438 -44.938 1 24.05 301 ARG A C 1
ATOM 2378 O O . ARG A 1 301 ? -52.906 9.805 -45.25 1 24.05 301 ARG A O 1
ATOM 2385 N N . GLU A 1 302 ? -51.188 9.258 -46.219 1 21.77 302 GLU A N 1
ATOM 2386 C CA . GLU A 1 302 ? -52.156 8.633 -47.094 1 21.77 302 GLU A CA 1
ATOM 2387 C C . GLU A 1 302 ? -52.75 7.387 -46.438 1 21.77 302 GLU A C 1
ATOM 2389 O O . GLU A 1 302 ? -52.031 6.566 -45.875 1 21.77 302 GLU A O 1
ATOM 2394 N N . ARG A 1 303 ? -54 7.461 -46.062 1 23.89 303 ARG A N 1
ATOM 2395 C CA . ARG A 1 303 ? -55.062 6.578 -45.594 1 23.89 303 ARG A CA 1
ATOM 2396 C C . ARG A 1 303 ? -55.125 5.297 -46.406 1 23.89 303 ARG A C 1
ATOM 2398 O O . ARG A 1 303 ? -55.688 5.281 -47.5 1 23.89 303 ARG A O 1
ATOM 2405 N N . GLU A 1 304 ? -53.906 4.648 -46.812 1 21.97 304 GLU A N 1
ATOM 2406 C CA . GLU A 1 304 ? -54.281 3.643 -47.812 1 21.97 304 GLU A CA 1
ATOM 2407 C C . GLU A 1 304 ? -55.281 2.645 -47.25 1 21.97 304 GLU A C 1
ATOM 2409 O O . GLU A 1 304 ? -55.188 2.248 -46.062 1 21.97 304 GLU A O 1
ATOM 2414 N N . PRO A 1 305 ? -56.406 2.314 -47.969 1 23.84 305 PRO A N 1
ATOM 2415 C CA . PRO A 1 305 ? -57.656 1.534 -47.875 1 23.84 305 PRO A CA 1
ATOM 2416 C C . PRO A 1 305 ? -57.375 0.056 -47.594 1 23.84 305 PRO A C 1
ATOM 2418 O O . PRO A 1 305 ? -56.344 -0.475 -47.969 1 23.84 305 PRO A O 1
ATOM 2421 N N . VAL A 1 306 ? -57.875 -0.502 -46.469 1 24.84 306 VAL A N 1
ATOM 2422 C CA . VAL A 1 306 ? -58 -1.806 -45.812 1 24.84 306 VAL A CA 1
ATOM 2423 C C . VAL A 1 306 ? -58.5 -2.836 -46.844 1 24.84 306 VAL A C 1
ATOM 2425 O O . VAL A 1 306 ? -59.656 -2.822 -47.25 1 24.84 306 VAL A O 1
ATOM 2428 N N . LEU A 1 307 ? -57.875 -2.939 -48.062 1 19.78 307 LEU A N 1
ATOM 2429 C CA . LEU A 1 307 ? -58.656 -3.779 -48.938 1 19.78 307 LEU A CA 1
ATOM 2430 C C . LEU A 1 307 ? -58.875 -5.172 -48.344 1 19.78 307 LEU A C 1
ATOM 2432 O O . LEU A 1 307 ? -58 -5.68 -47.656 1 19.78 307 LEU A O 1
ATOM 2436 N N . PRO A 1 308 ? -60.062 -5.766 -48.438 1 23.72 308 PRO A N 1
ATOM 2437 C CA . PRO A 1 308 ? -60.844 -6.926 -48 1 23.72 308 PRO A CA 1
ATOM 2438 C C . PRO A 1 308 ? -60.312 -8.242 -48.562 1 23.72 308 PRO A C 1
ATOM 2440 O O . PRO A 1 308 ? -60.906 -9.297 -48.344 1 23.72 308 PRO A O 1
ATOM 2443 N N . SER A 1 309 ? -58.969 -8.422 -48.781 1 18.91 309 SER A N 1
ATOM 2444 C CA . SER A 1 309 ? -58.844 -9.406 -49.875 1 18.91 309 SER A CA 1
ATOM 2445 C C . SER A 1 309 ? -59.469 -10.734 -49.469 1 18.91 309 SER A C 1
ATOM 2447 O O . SER A 1 309 ? -59.406 -11.148 -48.312 1 18.91 309 SER A O 1
ATOM 2449 N N . THR A 1 310 ? -60.062 -11.508 -50.438 1 18.17 310 THR A N 1
ATOM 2450 C CA . THR A 1 310 ? -61 -12.516 -50.875 1 18.17 310 THR A CA 1
ATOM 2451 C C . THR A 1 310 ? -60.469 -13.922 -50.625 1 18.17 310 THR A C 1
ATOM 2453 O O . THR A 1 310 ? -61.219 -14.828 -50.219 1 18.17 310 THR A O 1
ATOM 2456 N N . ALA A 1 311 ? -59.156 -14.414 -51.062 1 19.59 311 ALA A N 1
ATOM 2457 C CA . ALA A 1 311 ? -59.281 -15.562 -51.969 1 19.59 311 ALA A CA 1
ATOM 2458 C C . ALA A 1 311 ? -59.688 -16.828 -51.188 1 19.59 311 ALA A C 1
ATOM 2460 O O . ALA A 1 311 ? -59.406 -16.938 -50 1 19.59 311 ALA A O 1
ATOM 2461 N N . GLU A 1 312 ? -60.031 -18 -51.938 1 18.05 312 GLU A N 1
ATOM 2462 C CA . GLU A 1 312 ? -60.906 -19.125 -52.281 1 18.05 312 GLU A CA 1
ATOM 2463 C C . GLU A 1 312 ? -60.375 -20.438 -51.688 1 18.05 312 GLU A C 1
ATOM 2465 O O . GLU A 1 312 ? -61.094 -21.156 -51 1 18.05 312 GLU A O 1
ATOM 2470 N N . THR A 1 313 ? -59.75 -21.375 -52.531 1 16.52 313 THR A N 1
ATOM 2471 C CA . THR A 1 313 ? -60.344 -22.641 -52.938 1 16.52 313 THR A CA 1
ATOM 2472 C C . THR A 1 313 ? -59.969 -23.766 -51.969 1 16.52 313 THR A C 1
ATOM 2474 O O . THR A 1 313 ? -58.969 -23.641 -51.25 1 16.52 313 THR A O 1
ATOM 2477 N N . LYS A 1 314 ? -60.094 -25.219 -52.5 1 18.02 314 LYS A N 1
ATOM 2478 C CA . LYS A 1 314 ? -60.844 -26.469 -52.438 1 18.02 314 LYS A CA 1
ATOM 2479 C C . LYS A 1 314 ? -59.938 -27.625 -52.031 1 18.02 314 LYS A C 1
ATOM 2481 O O . LYS A 1 314 ? -60.406 -28.703 -51.656 1 18.02 314 LYS A O 1
ATOM 2486 N N . GLY A 1 315 ? -58.531 -27.672 -52.219 1 16.73 315 GLY A N 1
ATOM 2487 C CA . GLY A 1 315 ? -58.219 -28.969 -52.812 1 16.73 315 GLY A CA 1
ATOM 2488 C C . GLY A 1 315 ? -58.438 -30.125 -51.844 1 16.73 315 GLY A C 1
ATOM 2489 O O . GLY A 1 315 ? -58.5 -29.922 -50.625 1 16.73 315 GLY A O 1
ATOM 2490 N N . THR A 1 316 ? -58.125 -31.562 -52.344 1 18.53 316 THR A N 1
ATOM 2491 C CA . THR A 1 316 ? -58.531 -32.938 -52.531 1 18.53 316 THR A CA 1
ATOM 2492 C C . THR A 1 316 ? -58 -33.812 -51.406 1 18.53 316 THR A C 1
ATOM 2494 O O . THR A 1 316 ? -56.844 -33.688 -51 1 18.53 316 THR A O 1
ATOM 2497 N N . ALA A 1 317 ? -58.781 -34.906 -50.938 1 20.58 317 ALA A N 1
ATOM 2498 C CA . ALA A 1 317 ? -59.094 -35.969 -49.938 1 20.58 317 ALA A CA 1
ATOM 2499 C C . ALA A 1 317 ? -58.156 -37.156 -50.094 1 20.58 317 ALA A C 1
ATOM 2501 O O . ALA A 1 317 ? -58.062 -38 -49.219 1 20.58 317 ALA A O 1
ATOM 2502 N N . THR A 1 318 ? -57.438 -37.5 -51.281 1 19.14 318 THR A N 1
ATOM 2503 C CA . THR A 1 318 ? -57.688 -38.906 -51.562 1 19.14 318 THR A CA 1
ATOM 2504 C C . THR A 1 318 ? -57.094 -39.781 -50.469 1 19.14 318 THR A C 1
ATOM 2506 O O . THR A 1 318 ? -56.219 -39.344 -49.719 1 19.14 318 THR A O 1
ATOM 2509 N N . PRO A 1 319 ? -57.25 -41.281 -50.656 1 21.92 319 PRO A N 1
ATOM 2510 C CA . PRO A 1 319 ? -57.688 -42.594 -50.156 1 21.92 319 PRO A CA 1
ATOM 2511 C C . PRO A 1 319 ? -56.562 -43.438 -49.625 1 21.92 319 PRO A C 1
ATOM 2513 O O . PRO A 1 319 ? -56.75 -44.25 -48.75 1 21.92 319 PRO A O 1
ATOM 2516 N N . GLY A 1 320 ? -55.281 -43.375 -50.25 1 19.19 320 GLY A N 1
ATOM 2517 C CA . GLY A 1 320 ? -54.906 -44.719 -50.625 1 19.19 320 GLY A CA 1
ATOM 2518 C C . GLY A 1 320 ? -54.719 -45.625 -49.406 1 19.19 320 GLY A C 1
ATOM 2519 O O . GLY A 1 320 ? -54.562 -45.156 -48.281 1 19.19 320 GLY A O 1
ATOM 2520 N N . GLU A 1 321 ? -54.562 -47.031 -49.688 1 21.78 321 GLU A N 1
ATOM 2521 C CA . GLU A 1 321 ? -54.812 -48.438 -49.438 1 21.78 321 GLU A CA 1
ATOM 2522 C C . GLU A 1 321 ? -53.812 -49 -48.438 1 21.78 321 GLU A C 1
ATOM 2524 O O . GLU A 1 321 ? -54.188 -49.688 -47.5 1 21.78 321 GLU A O 1
ATOM 2529 N N . GLY A 1 322 ? -52.531 -49.094 -48.938 1 19.3 322 GLY A N 1
ATOM 2530 C CA . GLY A 1 322 ? -52.062 -50.469 -49.094 1 19.3 322 GLY A CA 1
ATOM 2531 C C . GLY A 1 322 ? -51.75 -51.156 -47.781 1 19.3 322 GLY A C 1
ATOM 2532 O O . GLY A 1 322 ? -51.719 -50.5 -46.719 1 19.3 322 GLY A O 1
ATOM 2533 N N . ASN A 1 323 ? -50.75 -52.156 -47.875 1 20.19 323 ASN A N 1
ATOM 2534 C CA . ASN A 1 323 ? -50.594 -53.562 -47.562 1 20.19 323 ASN A CA 1
ATOM 2535 C C . ASN A 1 323 ? -50.219 -53.781 -46.094 1 20.19 323 ASN A C 1
ATOM 2537 O O . ASN A 1 323 ? -49.531 -52.938 -45.5 1 20.19 323 ASN A O 1
ATOM 2541 N N . LYS A 1 324 ? -50.625 -54.906 -45.562 1 20.17 324 LYS A N 1
ATOM 2542 C CA . LYS A 1 324 ? -50.781 -55.969 -44.562 1 20.17 324 LYS A CA 1
ATOM 2543 C C . LYS A 1 324 ? -49.438 -56.406 -44.031 1 20.17 324 LYS A C 1
ATOM 2545 O O . LYS A 1 324 ? -49.344 -56.938 -42.906 1 20.17 324 LYS A O 1
ATOM 2550 N N . LEU A 1 325 ? -48.344 -57 -44.875 1 21.25 325 LEU A N 1
ATOM 2551 C CA . LEU A 1 325 ? -47.469 -57.875 -44.125 1 21.25 325 LEU A CA 1
ATOM 2552 C C . LEU A 1 325 ? -46.656 -57.094 -43.094 1 21.25 325 LEU A C 1
ATOM 2554 O O . LEU A 1 325 ? -46.219 -55.969 -43.344 1 21.25 325 LEU A O 1
ATOM 2558 N N . VAL B 1 1 ? 18.031 51.156 25.375 1 32.59 1 VAL B N 1
ATOM 2559 C CA . VAL B 1 1 ? 19.234 50.438 25 1 32.59 1 VAL B CA 1
ATOM 2560 C C . VAL B 1 1 ? 19.422 50.5 23.484 1 32.59 1 VAL B C 1
ATOM 2562 O O . VAL B 1 1 ? 18.547 50.094 22.719 1 32.59 1 VAL B O 1
ATOM 2565 N N . SER B 1 2 ? 20.188 51.375 23.062 1 37.19 2 SER B N 1
ATOM 2566 C CA . SER B 1 2 ? 20.609 51.594 21.688 1 37.19 2 SER B CA 1
ATOM 2567 C C . SER B 1 2 ? 21.031 50.281 21.031 1 37.19 2 SER B C 1
ATOM 2569 O O . SER B 1 2 ? 22.047 49.688 21.422 1 37.19 2 SER B O 1
ATOM 2571 N N . VAL B 1 3 ? 20.125 49.5 20.656 1 47.47 3 VAL B N 1
ATOM 2572 C CA . VAL B 1 3 ? 20.516 48.312 19.875 1 47.47 3 VAL B CA 1
ATOM 2573 C C . VAL B 1 3 ? 21.578 48.719 18.844 1 47.47 3 VAL B C 1
ATOM 2575 O O . VAL B 1 3 ? 21.438 49.75 18.172 1 47.47 3 VAL B O 1
ATOM 2578 N N . SER B 1 4 ? 22.688 48.281 18.938 1 51.22 4 SER B N 1
ATOM 2579 C CA . SER B 1 4 ? 23.781 48.531 18 1 51.22 4 SER B CA 1
ATOM 2580 C C . SER B 1 4 ? 23.297 48.469 16.547 1 51.22 4 SER B C 1
ATOM 2582 O O . SER B 1 4 ? 22.359 47.719 16.25 1 51.22 4 SER B O 1
ATOM 2584 N N . PRO B 1 5 ? 23.641 49.438 15.727 1 52.66 5 PRO B N 1
ATOM 2585 C CA . PRO B 1 5 ? 23.281 49.562 14.312 1 52.66 5 PRO B CA 1
ATOM 2586 C C . PRO B 1 5 ? 23.328 48.219 13.57 1 52.66 5 PRO B C 1
ATOM 2588 O O . PRO B 1 5 ? 22.5 47.969 12.695 1 52.66 5 PRO B O 1
ATOM 2591 N N . GLY B 1 6 ? 24.25 47.375 13.797 1 50.06 6 GLY B N 1
ATOM 2592 C CA . GLY B 1 6 ? 24.375 46.062 13.148 1 50.06 6 GLY B CA 1
ATOM 2593 C C . GLY B 1 6 ? 23.188 45.156 13.43 1 50.06 6 GLY B C 1
ATOM 2594 O O . GLY B 1 6 ? 22.719 44.438 12.531 1 50.06 6 GLY B O 1
ATOM 2595 N N . VAL B 1 7 ? 22.797 45.281 14.625 1 59.91 7 VAL B N 1
ATOM 2596 C CA . VAL B 1 7 ? 21.656 44.469 15.023 1 59.91 7 VAL B CA 1
ATOM 2597 C C . VAL B 1 7 ? 20.391 44.938 14.328 1 59.91 7 VAL B C 1
ATOM 2599 O O . VAL B 1 7 ? 19.562 44.156 13.898 1 59.91 7 VAL B O 1
ATOM 2602 N N . SER B 1 8 ? 20.453 46.25 14.094 1 63.69 8 SER B N 1
ATOM 2603 C CA . SER B 1 8 ? 19.297 46.844 13.43 1 63.69 8 SER B CA 1
ATOM 2604 C C . SER B 1 8 ? 19.219 46.406 11.969 1 63.69 8 SER B C 1
ATOM 2606 O O . SER B 1 8 ? 18.141 46.062 11.469 1 63.69 8 SER B O 1
ATOM 2608 N N . ILE B 1 9 ? 20.375 46.375 11.328 1 59.81 9 ILE B N 1
ATOM 2609 C CA . ILE B 1 9 ? 20.406 45.969 9.922 1 59.81 9 ILE B CA 1
ATOM 2610 C C . ILE B 1 9 ? 20 44.5 9.805 1 59.81 9 ILE B C 1
ATOM 2612 O O . ILE B 1 9 ? 19.234 44.125 8.914 1 59.81 9 ILE B O 1
ATOM 2616 N N . CYS B 1 10 ? 20.438 43.688 10.672 1 64.19 10 CYS B N 1
ATOM 2617 C CA . CYS B 1 10 ? 20.125 42.281 10.656 1 64.19 10 CYS B CA 1
ATOM 2618 C C . CYS B 1 10 ? 18.625 42.031 10.844 1 64.19 10 CYS B C 1
ATOM 2620 O O . CYS B 1 10 ? 18.031 41.188 10.172 1 64.19 10 CYS B O 1
ATOM 2622 N N . VAL B 1 11 ? 18.141 42.906 11.625 1 74.56 11 VAL B N 1
ATOM 2623 C CA . VAL B 1 11 ? 16.703 42.781 11.914 1 74.56 11 VAL B CA 1
ATOM 2624 C C . VAL B 1 11 ? 15.891 43.219 10.695 1 74.56 11 VAL B C 1
ATOM 2626 O O . VAL B 1 11 ? 14.898 42.562 10.359 1 74.56 11 VAL B O 1
ATOM 2629 N N . SER B 1 12 ? 16.469 44.188 9.992 1 78.81 12 SER B N 1
ATOM 2630 C CA . SER B 1 12 ? 15.75 44.688 8.812 1 78.81 12 SER B CA 1
ATOM 2631 C C . SER B 1 12 ? 15.781 43.656 7.684 1 78.81 12 SER B C 1
ATOM 2633 O O . SER B 1 12 ? 14.773 43.469 6.996 1 78.81 12 SER B O 1
ATOM 2635 N N . ILE B 1 13 ? 16.875 43.031 7.488 1 78.06 13 ILE B N 1
ATOM 2636 C CA . ILE B 1 13 ? 17 42 6.449 1 78.06 13 ILE B CA 1
ATOM 2637 C C . ILE B 1 13 ? 16.094 40.812 6.773 1 78.06 13 ILE B C 1
ATOM 2639 O O . ILE B 1 13 ? 15.461 40.25 5.883 1 78.06 13 ILE B O 1
ATOM 2643 N N . CYS B 1 14 ? 16.016 40.531 8.016 1 83.56 14 CYS B N 1
ATOM 2644 C CA . CYS B 1 14 ? 15.164 39.438 8.438 1 83.56 14 CYS B CA 1
ATOM 2645 C C . CYS B 1 14 ? 13.703 39.719 8.133 1 83.56 14 CYS B C 1
ATOM 2647 O O . CYS B 1 14 ? 12.977 38.875 7.641 1 83.56 14 CYS B O 1
ATOM 2649 N N . TYR B 1 15 ? 13.32 41 8.297 1 88.12 15 TYR B N 1
ATOM 2650 C CA . TYR B 1 15 ? 11.938 41.375 8.031 1 88.12 15 TYR B CA 1
ATOM 2651 C C . TYR B 1 15 ? 11.625 41.281 6.547 1 88.12 15 TYR B C 1
ATOM 2653 O O . TYR B 1 15 ? 10.531 40.844 6.168 1 88.12 15 TYR B O 1
ATOM 2661 N N . GLN B 1 16 ? 12.602 41.656 5.742 1 88.31 16 GLN B N 1
ATOM 2662 C CA . GLN B 1 16 ? 12.406 41.562 4.297 1 88.31 16 GLN B CA 1
ATOM 2663 C C . GLN B 1 16 ? 12.273 40.125 3.832 1 88.31 16 GLN B C 1
ATOM 2665 O O . GLN B 1 16 ? 11.438 39.812 2.982 1 88.31 16 GLN B O 1
ATOM 2670 N N . VAL B 1 17 ? 13.109 39.312 4.34 1 89.81 17 VAL B N 1
ATOM 2671 C CA . VAL B 1 17 ? 13.078 37.875 3.977 1 89.81 17 VAL B CA 1
ATOM 2672 C C . VAL B 1 17 ? 11.75 37.281 4.41 1 89.81 17 VAL B C 1
ATOM 2674 O O . VAL B 1 17 ? 11.109 36.562 3.637 1 89.81 17 VAL B O 1
ATOM 2677 N N . TYR B 1 18 ? 11.328 37.625 5.637 1 90.56 18 TYR B N 1
ATOM 2678 C CA . TYR B 1 18 ? 10.062 37.094 6.148 1 90.56 18 TYR B CA 1
ATOM 2679 C C . TYR B 1 18 ? 8.898 37.531 5.27 1 90.56 18 TYR B C 1
ATOM 2681 O O . TYR B 1 18 ? 8.047 36.719 4.902 1 90.56 18 TYR B O 1
ATOM 2689 N N . SER B 1 19 ? 8.977 38.812 4.887 1 92.19 19 SER B N 1
ATOM 2690 C CA . SER B 1 19 ? 7.898 39.344 4.07 1 92.19 19 SER B CA 1
ATOM 2691 C C . SER B 1 19 ? 7.848 38.688 2.701 1 92.19 19 SER B C 1
ATOM 2693 O O . SER B 1 19 ? 6.766 38.375 2.201 1 92.19 19 SER B O 1
ATOM 2695 N N . THR B 1 20 ? 8.945 38.375 2.113 1 93.5 20 THR B N 1
ATOM 2696 C CA . THR B 1 20 ? 9.008 37.75 0.799 1 93.5 20 THR B CA 1
ATOM 2697 C C . THR B 1 20 ? 8.484 36.312 0.863 1 93.5 20 THR B C 1
ATOM 2699 O O . THR B 1 20 ? 7.695 35.906 0.016 1 93.5 20 THR B O 1
ATOM 2702 N N . VAL B 1 21 ? 8.938 35.594 1.837 1 94 21 VAL B N 1
ATOM 2703 C CA . VAL B 1 21 ? 8.539 34.188 1.982 1 94 21 VAL B CA 1
ATOM 2704 C C . VAL B 1 21 ? 7.027 34.094 2.17 1 94 21 VAL B C 1
ATOM 2706 O O . VAL B 1 21 ? 6.355 33.312 1.485 1 94 21 VAL B O 1
ATOM 2709 N N . TYR B 1 22 ? 6.469 34.906 3.045 1 94.12 22 TYR B N 1
ATOM 2710 C CA . TYR B 1 22 ? 5.031 34.906 3.301 1 94.12 22 TYR B CA 1
ATOM 2711 C C . TYR B 1 22 ? 4.254 35.312 2.061 1 94.12 22 TYR B C 1
ATOM 2713 O O . TYR B 1 22 ? 3.148 34.812 1.817 1 94.12 22 TYR B O 1
ATOM 2721 N N . SER B 1 23 ? 4.836 36.219 1.262 1 95.12 23 SER B N 1
ATOM 2722 C CA . SER B 1 23 ? 4.188 36.625 0.018 1 95.12 23 SER B CA 1
ATOM 2723 C C . SER B 1 23 ? 4.129 35.469 -0.973 1 95.12 23 SER B C 1
ATOM 2725 O O . SER B 1 23 ? 3.1 35.25 -1.618 1 95.12 23 SER B O 1
ATOM 2727 N N . ILE B 1 24 ? 5.203 34.75 -1.064 1 95.62 24 ILE B N 1
ATOM 2728 C CA . ILE B 1 24 ? 5.258 33.625 -1.959 1 95.62 24 ILE B CA 1
ATOM 2729 C C . ILE B 1 24 ? 4.238 32.562 -1.515 1 95.62 24 ILE B C 1
ATOM 2731 O O . ILE B 1 24 ? 3.498 32.031 -2.338 1 95.62 24 ILE B O 1
ATOM 2735 N N . ILE B 1 25 ? 4.18 32.312 -0.277 1 95.62 25 ILE B N 1
ATOM 2736 C CA . ILE B 1 25 ? 3.252 31.328 0.273 1 95.62 25 ILE B CA 1
ATOM 2737 C C . ILE B 1 25 ? 1.814 31.766 -0.002 1 95.62 25 ILE B C 1
ATOM 2739 O O . ILE B 1 25 ? 0.966 30.938 -0.345 1 95.62 25 ILE B O 1
ATOM 2743 N N . THR B 1 26 ? 1.6 33.031 0.13 1 95.69 26 THR B N 1
ATOM 2744 C CA . THR B 1 26 ? 0.26 33.562 -0.092 1 95.69 26 THR B CA 1
ATOM 2745 C C . THR B 1 26 ? -0.18 33.344 -1.535 1 95.69 26 THR B C 1
ATOM 2747 O O . THR B 1 26 ? -1.281 32.844 -1.785 1 95.69 26 THR B O 1
ATOM 2750 N N . VAL B 1 27 ? 0.647 33.625 -2.445 1 95.81 27 VAL B N 1
ATOM 2751 C CA . VAL B 1 27 ? 0.308 33.531 -3.863 1 95.81 27 VAL B CA 1
ATOM 2752 C C . VAL B 1 27 ? 0.118 32.062 -4.254 1 95.81 27 VAL B C 1
ATOM 2754 O O . VAL B 1 27 ? -0.917 31.688 -4.809 1 95.81 27 VAL B O 1
ATOM 2757 N N . PHE B 1 28 ? 1.048 31.281 -3.898 1 94.25 28 PHE B N 1
ATOM 2758 C CA . PHE B 1 28 ? 0.988 29.875 -4.281 1 94.25 28 PHE B CA 1
ATOM 2759 C C . PHE B 1 28 ? -0.09 29.156 -3.49 1 94.25 28 PHE B C 1
ATOM 2761 O O . PHE B 1 28 ? -0.747 28.25 -4.016 1 94.25 28 PHE B O 1
ATOM 2768 N N . GLY B 1 29 ? -0.224 29.469 -2.254 1 95.19 29 GLY B N 1
ATOM 2769 C CA . GLY B 1 29 ? -1.249 28.844 -1.425 1 95.19 29 GLY B CA 1
ATOM 2770 C C . GLY B 1 29 ? -2.658 29.172 -1.883 1 95.19 29 GLY B C 1
ATOM 2771 O O . GLY B 1 29 ? -3.52 28.297 -1.922 1 95.19 29 GLY B O 1
ATOM 2772 N N . LEU B 1 30 ? -2.854 30.438 -2.238 1 95.56 30 LEU B N 1
ATOM 2773 C CA . LEU B 1 30 ? -4.172 30.859 -2.697 1 95.56 30 LEU B CA 1
ATOM 2774 C C . LEU B 1 30 ? -4.508 30.219 -4.043 1 95.56 30 LEU B C 1
ATOM 2776 O O . LEU B 1 30 ? -5.609 29.703 -4.227 1 95.56 30 LEU B O 1
ATOM 2780 N N . ALA B 1 31 ? -3.6 30.234 -4.934 1 93.75 31 ALA B N 1
ATOM 2781 C CA . ALA B 1 31 ? -3.818 29.656 -6.258 1 93.75 31 ALA B CA 1
ATOM 2782 C C . ALA B 1 31 ? -3.986 28.141 -6.172 1 93.75 31 ALA B C 1
ATOM 2784 O O . ALA B 1 31 ? -4.918 27.578 -6.75 1 93.75 31 ALA B O 1
ATOM 2785 N N . GLY B 1 32 ? -3.096 27.531 -5.453 1 91.88 32 GLY B N 1
ATOM 2786 C CA . GLY B 1 32 ? -3.125 26.078 -5.332 1 91.88 32 GLY B CA 1
ATOM 2787 C C . GLY B 1 32 ? -4.375 25.562 -4.648 1 91.88 32 GLY B C 1
ATOM 2788 O O . GLY B 1 32 ? -5.059 24.672 -5.176 1 91.88 32 GLY B O 1
ATOM 2789 N N . ASN B 1 33 ? -4.691 26.094 -3.51 1 94 33 ASN B N 1
ATOM 2790 C CA . ASN B 1 33 ? -5.852 25.641 -2.754 1 94 33 ASN B CA 1
ATOM 2791 C C . ASN B 1 33 ? -7.156 26.078 -3.406 1 94 33 ASN B C 1
ATOM 2793 O O . ASN B 1 33 ? -8.164 25.375 -3.334 1 94 33 ASN B O 1
ATOM 2797 N N . GLY B 1 34 ? -7.129 27.297 -4.055 1 92.62 34 GLY B N 1
ATOM 2798 C CA . GLY B 1 34 ? -8.297 27.703 -4.82 1 92.62 34 GLY B CA 1
ATOM 2799 C C . GLY B 1 34 ? -8.633 26.75 -5.945 1 92.62 34 GLY B C 1
ATOM 2800 O O . GLY B 1 34 ? -9.789 26.344 -6.105 1 92.62 34 GLY B O 1
ATOM 2801 N N . PHE B 1 35 ? -7.656 26.344 -6.652 1 89.19 35 PHE B N 1
ATOM 2802 C CA . PHE B 1 35 ? -7.832 25.391 -7.742 1 89.19 35 PHE B CA 1
ATOM 2803 C C . PHE B 1 35 ? -8.273 24.031 -7.207 1 89.19 35 PHE B C 1
ATOM 2805 O O . PHE B 1 35 ? -9.188 23.406 -7.754 1 89.19 35 PHE B O 1
ATOM 2812 N N . ALA B 1 36 ? -7.633 23.547 -6.18 1 86.88 36 ALA B N 1
ATOM 2813 C CA . ALA B 1 36 ? -7.977 22.266 -5.57 1 86.88 36 ALA B CA 1
ATOM 2814 C C . ALA B 1 36 ? -9.43 22.25 -5.105 1 86.88 36 ALA B C 1
ATOM 2816 O O . ALA B 1 36 ? -10.156 21.281 -5.34 1 86.88 36 ALA B O 1
ATOM 2817 N N . LEU B 1 37 ? -9.805 23.312 -4.527 1 89 37 LEU B N 1
ATOM 2818 C CA . LEU B 1 37 ? -11.172 23.406 -4.023 1 89 37 LEU B CA 1
ATOM 2819 C C . LEU B 1 37 ? -12.18 23.391 -5.168 1 89 37 LEU B C 1
ATOM 2821 O O . LEU B 1 37 ? -13.211 22.719 -5.082 1 89 37 LEU B O 1
ATOM 2825 N N . LEU B 1 38 ? -11.914 24.078 -6.242 1 87.19 38 LEU B N 1
ATOM 2826 C CA . LEU B 1 38 ? -12.789 24.109 -7.406 1 87.19 38 LEU B CA 1
ATOM 2827 C C . LEU B 1 38 ? -12.953 22.719 -8 1 87.19 38 LEU B C 1
ATOM 2829 O O . LEU B 1 38 ? -14.07 22.281 -8.297 1 87.19 38 LEU B O 1
ATOM 2833 N N . VAL B 1 39 ? -11.883 21.984 -8.117 1 82 39 VAL B N 1
ATOM 2834 C CA . VAL B 1 39 ? -11.914 20.641 -8.703 1 82 39 VAL B CA 1
ATOM 2835 C C . VAL B 1 39 ? -12.648 19.688 -7.77 1 82 39 VAL B C 1
ATOM 2837 O O . VAL B 1 39 ? -13.438 18.859 -8.219 1 82 39 VAL B O 1
ATOM 2840 N N . LEU B 1 40 ? -12.398 19.766 -6.48 1 82.88 40 LEU B N 1
ATOM 2841 C CA . LEU B 1 40 ? -13.008 18.859 -5.512 1 82.88 40 LEU B CA 1
ATOM 2842 C C . LEU B 1 40 ? -14.516 19.078 -5.43 1 82.88 40 LEU B C 1
ATOM 2844 O O . LEU B 1 40 ? -15.281 18.109 -5.301 1 82.88 40 LEU B O 1
ATOM 2848 N N . VAL B 1 41 ? -14.906 20.297 -5.562 1 83.81 41 VAL B N 1
ATOM 2849 C CA . VAL B 1 41 ? -16.328 20.625 -5.492 1 83.81 41 VAL B CA 1
ATOM 2850 C C . VAL B 1 41 ? -17.031 20.156 -6.773 1 83.81 41 VAL B C 1
ATOM 2852 O O . VAL B 1 41 ? -18.141 19.656 -6.73 1 83.81 41 VAL B O 1
ATOM 2855 N N . LYS B 1 42 ? -16.391 20.219 -7.852 1 79.25 42 LYS B N 1
ATOM 2856 C CA . LYS B 1 42 ? -16.969 19.844 -9.141 1 79.25 42 LYS B CA 1
ATOM 2857 C C . LYS B 1 42 ? -17.062 18.328 -9.281 1 79.25 42 LYS B C 1
ATOM 2859 O O . LYS B 1 42 ? -17.938 17.812 -9.961 1 79.25 42 LYS B O 1
ATOM 2864 N N . THR B 1 43 ? -16.141 17.688 -8.648 1 72.12 43 THR B N 1
ATOM 2865 C CA . THR B 1 43 ? -16.141 16.234 -8.75 1 72.12 43 THR B CA 1
ATOM 2866 C C . THR B 1 43 ? -16.781 15.617 -7.512 1 72.12 43 THR B C 1
ATOM 2868 O O . THR B 1 43 ? -16.5 14.461 -7.18 1 72.12 43 THR B O 1
ATOM 2871 N N . PHE B 1 44 ? -17.531 16.281 -6.844 1 69.38 44 PHE B N 1
ATOM 2872 C CA . PHE B 1 44 ? -18.078 15.875 -5.555 1 69.38 44 PHE B CA 1
ATOM 2873 C C . PHE B 1 44 ? -19.047 14.703 -5.723 1 69.38 44 PHE B C 1
ATOM 2875 O O . PHE B 1 44 ? -19.344 13.992 -4.758 1 69.38 44 PHE B O 1
ATOM 2882 N N . ARG B 1 45 ? -19.312 14.312 -6.805 1 58.91 45 ARG B N 1
ATOM 2883 C CA . ARG B 1 45 ? -20.234 13.203 -7.055 1 58.91 45 ARG B CA 1
ATOM 2884 C C . ARG B 1 45 ? -19.594 11.867 -6.66 1 58.91 45 ARG B C 1
ATOM 2886 O O . ARG B 1 45 ? -20.297 10.914 -6.34 1 58.91 45 ARG B O 1
ATOM 2893 N N . GLN B 1 46 ? -18.375 11.867 -6.68 1 58.06 46 GLN B N 1
ATOM 2894 C CA . GLN B 1 46 ? -17.672 10.641 -6.309 1 58.06 46 GLN B CA 1
ATOM 2895 C C . GLN B 1 46 ? -17.141 10.719 -4.883 1 58.06 46 GLN B C 1
ATOM 2897 O O . GLN B 1 46 ? -15.953 10.477 -4.645 1 58.06 46 GLN B O 1
ATOM 2902 N N . ARG B 1 47 ? -18 10.852 -3.852 1 63.19 47 ARG B N 1
ATOM 2903 C CA . ARG B 1 47 ? -17.641 11.273 -2.504 1 63.19 47 ARG B CA 1
ATOM 2904 C C . ARG B 1 47 ? -17.031 10.117 -1.717 1 63.19 47 ARG B C 1
ATOM 2906 O O . ARG B 1 47 ? -17.672 9.086 -1.511 1 63.19 47 ARG B O 1
ATOM 2913 N N . SER B 1 48 ? -15.758 10.117 -1.642 1 73 48 SER B N 1
ATOM 2914 C CA . SER B 1 48 ? -15.07 9.234 -0.712 1 73 48 SER B CA 1
ATOM 2915 C C . SER B 1 48 ? -14.672 9.969 0.565 1 73 48 SER B C 1
ATOM 2917 O O . SER B 1 48 ? -14.734 11.195 0.621 1 73 48 SER B O 1
ATOM 2919 N N . ALA B 1 49 ? -14.578 9.156 1.613 1 78.06 49 ALA B N 1
ATOM 2920 C CA . ALA B 1 49 ? -14.125 9.734 2.873 1 78.06 49 ALA B CA 1
ATOM 2921 C C . ALA B 1 49 ? -12.875 10.594 2.664 1 78.06 49 ALA B C 1
ATOM 2923 O O . ALA B 1 49 ? -12.781 11.695 3.197 1 78.06 49 ALA B O 1
ATOM 2924 N N . PHE B 1 50 ? -12.055 10.125 1.765 1 77.75 50 PHE B N 1
ATOM 2925 C CA . PHE B 1 50 ? -10.805 10.82 1.485 1 77.75 50 PHE B CA 1
ATOM 2926 C C . PHE B 1 50 ? -11.07 12.172 0.828 1 77.75 50 PHE B C 1
ATOM 2928 O O . PHE B 1 50 ? -10.43 13.172 1.161 1 77.75 50 PHE B O 1
ATOM 2935 N N . HIS B 1 51 ? -12.062 12.227 0.018 1 79.44 51 HIS B N 1
ATOM 2936 C CA . HIS B 1 51 ? -12.461 13.461 -0.661 1 79.44 51 HIS B CA 1
ATOM 2937 C C . HIS B 1 51 ? -12.953 14.5 0.335 1 79.44 51 HIS B C 1
ATOM 2939 O O . HIS B 1 51 ? -12.648 15.688 0.196 1 79.44 51 HIS B O 1
ATOM 2945 N N . ILE B 1 52 ? -13.539 14.109 1.283 1 87.69 52 ILE B N 1
ATOM 2946 C CA . ILE B 1 52 ? -14.102 15 2.299 1 87.69 52 ILE B CA 1
ATOM 2947 C C . ILE B 1 52 ? -12.969 15.594 3.141 1 87.69 52 ILE B C 1
ATOM 2949 O O . ILE B 1 52 ? -12.969 16.797 3.426 1 87.69 52 ILE B O 1
ATOM 2953 N N . TYR B 1 53 ? -12.062 14.75 3.5 1 89.62 53 TYR B N 1
ATOM 2954 C CA . TYR B 1 53 ? -10.93 15.234 4.277 1 89.62 53 TYR B CA 1
ATOM 2955 C C . TYR B 1 53 ? -10.109 16.234 3.473 1 89.62 53 TYR B C 1
ATOM 2957 O O . TYR B 1 53 ? -9.664 17.266 4.004 1 89.62 53 TYR B O 1
ATOM 2965 N N . MET B 1 54 ? -9.961 15.984 2.158 1 87.69 54 MET B N 1
ATOM 2966 C CA . MET B 1 54 ? -9.18 16.875 1.296 1 87.69 54 MET B CA 1
ATOM 2967 C C . MET B 1 54 ? -9.867 18.219 1.141 1 87.69 54 MET B C 1
ATOM 2969 O O . MET B 1 54 ? -9.203 19.266 1.111 1 87.69 54 MET B O 1
ATOM 2973 N N . LEU B 1 55 ? -11.156 18.172 1.085 1 89.88 55 LEU B N 1
ATOM 2974 C CA . LEU B 1 55 ? -11.93 19.406 0.968 1 89.88 55 LEU B CA 1
ATOM 2975 C C . LEU B 1 55 ? -11.742 20.281 2.197 1 89.88 55 LEU B C 1
ATOM 2977 O O . LEU B 1 55 ? -11.484 21.484 2.072 1 89.88 55 LEU B O 1
ATOM 2981 N N . ASN B 1 56 ? -11.812 19.688 3.312 1 93.94 56 ASN B N 1
ATOM 2982 C CA . ASN B 1 56 ? -11.68 20.453 4.555 1 93.94 56 ASN B CA 1
ATOM 2983 C C . ASN B 1 56 ? -10.242 20.922 4.762 1 93.94 56 ASN B C 1
ATOM 2985 O O . ASN B 1 56 ? -10.016 22.016 5.305 1 93.94 56 ASN B O 1
ATOM 2989 N N . LEU B 1 57 ? -9.328 20.125 4.293 1 93.12 57 LEU B N 1
ATOM 2990 C CA . LEU B 1 57 ? -7.938 20.547 4.359 1 93.12 57 LEU B CA 1
ATOM 2991 C C . LEU B 1 57 ? -7.691 21.766 3.473 1 93.12 57 LEU B C 1
ATOM 2993 O O . LEU B 1 57 ? -7.035 22.719 3.893 1 93.12 57 LEU B O 1
ATOM 2997 N N . ALA B 1 58 ? -8.289 21.734 2.322 1 92.81 58 ALA B N 1
ATOM 2998 C CA . ALA B 1 58 ? -8.156 22.859 1.394 1 92.81 58 ALA B CA 1
ATOM 2999 C C . ALA B 1 58 ? -8.797 24.125 1.96 1 92.81 58 ALA B C 1
ATOM 3001 O O . ALA B 1 58 ? -8.25 25.219 1.815 1 92.81 58 ALA B O 1
ATOM 3002 N N . VAL B 1 59 ? -9.883 23.984 2.629 1 95.06 59 VAL B N 1
ATOM 3003 C CA . VAL B 1 59 ? -10.578 25.125 3.248 1 95.06 59 VAL B CA 1
ATOM 3004 C C . VAL B 1 59 ? -9.711 25.703 4.367 1 95.06 59 VAL B C 1
ATOM 3006 O O . VAL B 1 59 ? -9.578 26.922 4.48 1 95.06 59 VAL B O 1
ATOM 3009 N N . SER B 1 60 ? -9.172 24.812 5.121 1 95.62 60 SER B N 1
ATOM 3010 C CA . SER B 1 60 ? -8.305 25.266 6.199 1 95.62 60 SER B CA 1
ATOM 3011 C C . SER B 1 60 ? -7.094 26.016 5.656 1 95.62 60 SER B C 1
ATOM 3013 O O . SER B 1 60 ? -6.738 27.078 6.16 1 95.62 60 SER B O 1
ATOM 3015 N N . ASP B 1 61 ? -6.508 25.469 4.594 1 96 61 ASP B N 1
ATOM 3016 C CA . ASP B 1 61 ? -5.355 26.109 3.969 1 96 61 ASP B CA 1
ATOM 3017 C C . ASP B 1 61 ? -5.73 27.484 3.404 1 96 61 ASP B C 1
ATOM 3019 O O . ASP B 1 61 ? -4.992 28.453 3.578 1 96 61 ASP B O 1
ATOM 3023 N N . LEU B 1 62 ? -6.855 27.594 2.834 1 95.69 62 LEU B N 1
ATOM 3024 C CA . LEU B 1 62 ? -7.301 28.844 2.221 1 95.69 62 LEU B CA 1
ATOM 3025 C C . LEU B 1 62 ? -7.555 29.922 3.279 1 95.69 62 LEU B C 1
ATOM 3027 O O . LEU B 1 62 ? -7.234 31.094 3.074 1 95.69 62 LEU B O 1
ATOM 3031 N N . LEU B 1 63 ? -8.117 29.531 4.395 1 93.69 63 LEU B N 1
ATOM 3032 C CA . LEU B 1 63 ? -8.352 30.453 5.492 1 93.69 63 LEU B CA 1
ATOM 3033 C C . LEU B 1 63 ? -7.035 31.031 6.008 1 93.69 63 LEU B C 1
ATOM 3035 O O . LEU B 1 63 ? -6.934 32.25 6.246 1 93.69 63 LEU B O 1
ATOM 3039 N N . CYS B 1 64 ? -6.086 30.203 6.09 1 94.38 64 CYS B N 1
ATOM 3040 C CA . CYS B 1 64 ? -4.785 30.641 6.582 1 94.38 64 CYS B CA 1
ATOM 3041 C C . CYS B 1 64 ? -4.09 31.547 5.57 1 94.38 64 CYS B C 1
ATOM 3043 O O . CYS B 1 64 ? -3.664 32.656 5.906 1 94.38 64 CYS B O 1
ATOM 3045 N N . VAL B 1 65 ? -4.035 31.156 4.316 1 95.75 65 VAL B N 1
ATOM 3046 C CA . VAL B 1 65 ? -3.291 31.906 3.311 1 95.75 65 VAL B CA 1
ATOM 3047 C C . VAL B 1 65 ? -4 33.219 3.02 1 95.75 65 VAL B C 1
ATOM 3049 O O . VAL B 1 65 ? -3.369 34.188 2.59 1 95.75 65 VAL B O 1
ATOM 3052 N N . SER B 1 66 ? -5.281 33.375 3.34 1 94.88 66 SER B N 1
ATOM 3053 C CA . SER B 1 66 ? -6.02 34.625 3.162 1 94.88 66 SER B CA 1
ATOM 3054 C C . SER B 1 66 ? -5.656 35.656 4.238 1 94.88 66 SER B C 1
ATOM 3056 O O . SER B 1 66 ? -5.859 36.844 4.055 1 94.88 66 SER B O 1
ATOM 3058 N N . THR B 1 67 ? -5.098 35.188 5.383 1 93.06 67 THR B N 1
ATOM 3059 C CA . THR B 1 67 ? -4.734 36.094 6.469 1 93.06 67 THR B CA 1
ATOM 3060 C C . THR B 1 67 ? -3.236 36.375 6.465 1 93.06 67 THR B C 1
ATOM 3062 O O . THR B 1 67 ? -2.76 37.25 7.191 1 93.06 67 THR B O 1
ATOM 3065 N N . LEU B 1 68 ? -2.484 35.75 5.609 1 94.06 68 LEU B N 1
ATOM 3066 C CA . LEU B 1 68 ? -1.032 35.875 5.605 1 94.06 68 LEU B CA 1
ATOM 3067 C C . LEU B 1 68 ? -0.614 37.281 5.113 1 94.06 68 LEU B C 1
ATOM 3069 O O . LEU B 1 68 ? 0.416 37.781 5.539 1 94.06 68 LEU B O 1
ATOM 3073 N N . PRO B 1 69 ? -1.433 37.906 4.242 1 93.06 69 PRO B N 1
ATOM 3074 C CA . PRO B 1 69 ? -1.069 39.281 3.834 1 93.06 69 PRO B CA 1
ATOM 3075 C C . PRO B 1 69 ? -0.988 40.25 5.012 1 93.06 69 PRO B C 1
ATOM 3077 O O . PRO B 1 69 ? -0.231 41.219 4.969 1 93.06 69 PRO B O 1
ATOM 3080 N N . LEU B 1 70 ? -1.719 39.938 6.105 1 91.38 70 LEU B N 1
ATOM 3081 C CA . LEU B 1 70 ? -1.631 40.75 7.309 1 91.38 70 LEU B CA 1
ATOM 3082 C C . LEU B 1 70 ? -0.251 40.625 7.949 1 91.38 70 LEU B C 1
ATOM 3084 O O . LEU B 1 70 ? 0.307 41.625 8.422 1 91.38 70 LEU B O 1
ATOM 3088 N N . ARG B 1 71 ? 0.262 39.469 7.859 1 88.5 71 ARG B N 1
ATOM 3089 C CA . ARG B 1 71 ? 1.604 39.281 8.391 1 88.5 71 ARG B CA 1
ATOM 3090 C C . ARG B 1 71 ? 2.658 39.906 7.488 1 88.5 71 ARG B C 1
ATOM 3092 O O . ARG B 1 71 ? 3.678 40.406 7.969 1 88.5 71 ARG B O 1
ATOM 3099 N N . VAL B 1 72 ? 2.404 39.875 6.215 1 91.25 72 VAL B N 1
ATOM 3100 C CA . VAL B 1 72 ? 3.309 40.5 5.266 1 91.25 72 VAL B CA 1
ATOM 3101 C C . VAL B 1 72 ? 3.389 42 5.555 1 91.25 72 VAL B C 1
ATOM 3103 O O . VAL B 1 72 ? 4.48 42.562 5.605 1 91.25 72 VAL B O 1
ATOM 3106 N N . LEU B 1 73 ? 2.24 42.594 5.879 1 90.25 73 LEU B N 1
ATOM 3107 C CA . LEU B 1 73 ? 2.197 44 6.18 1 90.25 73 LEU B CA 1
ATOM 3108 C C . LEU B 1 73 ? 2.953 44.312 7.469 1 90.25 73 LEU B C 1
ATOM 3110 O O . LEU B 1 73 ? 3.625 45.344 7.574 1 90.25 73 LEU B O 1
ATOM 3114 N N . TYR B 1 74 ? 2.859 43.375 8.422 1 87.62 74 TYR B N 1
ATOM 3115 C CA . TYR B 1 74 ? 3.58 43.531 9.68 1 87.62 74 TYR B CA 1
ATOM 3116 C C . TYR B 1 74 ? 5.086 43.594 9.445 1 87.62 74 TYR B C 1
ATOM 3118 O O . TYR B 1 74 ? 5.777 44.438 10 1 87.62 74 TYR B O 1
ATOM 3126 N N . TYR B 1 75 ? 5.566 42.812 8.594 1 87.62 75 TYR B N 1
ATOM 3127 C CA . TYR B 1 75 ? 7.004 42.719 8.375 1 87.62 75 TYR B CA 1
ATOM 3128 C C . TYR B 1 75 ? 7.473 43.844 7.426 1 87.62 75 TYR B C 1
ATOM 3130 O O . TYR B 1 75 ? 8.594 44.344 7.555 1 87.62 75 TYR B O 1
ATOM 3138 N N . VAL B 1 76 ? 6.637 44.25 6.512 1 89 76 VAL B N 1
ATOM 3139 C CA . VAL B 1 76 ? 6.969 45.344 5.617 1 89 76 VAL B CA 1
ATOM 3140 C C . VAL B 1 76 ? 7.078 46.656 6.418 1 89 76 VAL B C 1
ATOM 3142 O O . VAL B 1 76 ? 7.93 47.5 6.133 1 89 76 VAL B O 1
ATOM 3145 N N . ASN B 1 77 ? 6.285 46.719 7.516 1 87.81 77 ASN B N 1
ATOM 3146 C CA . ASN B 1 77 ? 6.312 47.875 8.375 1 87.81 77 ASN B CA 1
ATOM 3147 C C . ASN B 1 77 ? 7.328 47.75 9.5 1 87.81 77 ASN B C 1
ATOM 3149 O O . ASN B 1 77 ? 7.219 48.406 10.539 1 87.81 77 ASN B O 1
ATOM 3153 N N . LYS B 1 78 ? 8.273 46.781 9.328 1 83.81 78 LYS B N 1
ATOM 3154 C CA . LYS B 1 78 ? 9.406 46.594 10.227 1 83.81 78 LYS B CA 1
ATOM 3155 C C . LYS B 1 78 ? 8.945 46.344 11.656 1 83.81 78 LYS B C 1
ATOM 3157 O O . LYS B 1 78 ? 9.5 46.906 12.602 1 83.81 78 LYS B O 1
ATOM 3162 N N . GLY B 1 79 ? 7.77 45.656 11.859 1 80.19 79 GLY B N 1
ATOM 3163 C CA . GLY B 1 79 ? 7.328 45.25 13.18 1 80.19 79 GLY B CA 1
ATOM 3164 C C . GLY B 1 79 ? 6.293 46.188 13.789 1 80.19 79 GLY B C 1
ATOM 3165 O O . GLY B 1 79 ? 5.906 46 14.945 1 80.19 79 GLY B O 1
ATOM 3166 N N . HIS B 1 80 ? 5.973 47.219 13.031 1 81.62 80 HIS B N 1
ATOM 3167 C CA . HIS B 1 80 ? 4.938 48.125 13.523 1 81.62 80 HIS B CA 1
ATOM 3168 C C . HIS B 1 80 ? 3.555 47.688 13.047 1 81.62 80 HIS B C 1
ATOM 3170 O O . HIS B 1 80 ? 3.285 47.656 11.844 1 81.62 80 HIS B O 1
ATOM 3176 N N . TRP B 1 81 ? 2.793 47.312 14.055 1 81.5 81 TRP B N 1
ATOM 3177 C CA . TRP B 1 81 ? 1.434 46.875 13.742 1 81.5 81 TRP B CA 1
ATOM 3178 C C . TRP B 1 81 ? 0.459 48.062 13.828 1 81.5 81 TRP B C 1
ATOM 3180 O O . TRP B 1 81 ? 0.305 48.656 14.891 1 81.5 81 TRP B O 1
ATOM 3190 N N . ASN B 1 82 ? -0.151 48.375 12.664 1 81.19 82 ASN B N 1
ATOM 3191 C CA . ASN B 1 82 ? -1.048 49.531 12.609 1 81.19 82 ASN B CA 1
ATOM 3192 C C . ASN B 1 82 ? -2.463 49.125 12.211 1 81.19 82 ASN B C 1
ATOM 3194 O O . ASN B 1 82 ? -3.252 49.969 11.766 1 81.19 82 ASN B O 1
ATOM 3198 N N . LEU B 1 83 ? -2.875 47.844 12.281 1 86.44 83 LEU B N 1
ATOM 3199 C CA . LEU B 1 83 ? -4.16 47.406 11.758 1 86.44 83 LEU B CA 1
ATOM 3200 C C . LEU B 1 83 ? -5.094 46.969 12.891 1 86.44 83 LEU B C 1
ATOM 3202 O O . LEU B 1 83 ? -6.109 46.312 12.648 1 86.44 83 LEU B O 1
ATOM 3206 N N . GLY B 1 84 ? -4.809 47.344 14.125 1 81.88 84 GLY B N 1
ATOM 3207 C CA . GLY B 1 84 ? -5.688 47.031 15.234 1 81.88 84 GLY B CA 1
ATOM 3208 C C . GLY B 1 84 ? -5.391 45.688 15.852 1 81.88 84 GLY B C 1
ATOM 3209 O O . GLY B 1 84 ? -4.797 44.812 15.203 1 81.88 84 GLY B O 1
ATOM 3210 N N . ASP B 1 85 ? -5.758 45.531 17 1 80.81 85 ASP B N 1
ATOM 3211 C CA . ASP B 1 85 ? -5.477 44.344 17.797 1 80.81 85 ASP B CA 1
ATOM 3212 C C . ASP B 1 85 ? -6.285 43.156 17.297 1 80.81 85 ASP B C 1
ATOM 3214 O O . ASP B 1 85 ? -5.805 42.031 17.312 1 80.81 85 ASP B O 1
ATOM 3218 N N . PHE B 1 86 ? -7.438 43.469 16.766 1 84 86 PHE B N 1
ATOM 3219 C CA . PHE B 1 86 ? -8.312 42.375 16.328 1 84 86 PHE B CA 1
ATOM 3220 C C . PHE B 1 86 ? -7.699 41.625 15.164 1 84 86 PHE B C 1
ATOM 3222 O O . PHE B 1 86 ? -7.684 40.406 15.156 1 84 86 PHE B O 1
ATOM 3229 N N . LEU B 1 87 ? -7.195 42.344 14.188 1 86.88 87 LEU B N 1
ATOM 3230 C CA . LEU B 1 87 ? -6.633 41.719 13 1 86.88 87 LEU B CA 1
ATOM 3231 C C . LEU B 1 87 ? -5.359 40.938 13.352 1 86.88 87 LEU B C 1
ATOM 3233 O O . LEU B 1 87 ? -5.062 39.906 12.734 1 86.88 87 LEU B O 1
ATOM 3237 N N . CYS B 1 88 ? -4.676 41.469 14.32 1 81.12 88 CYS B N 1
ATOM 3238 C CA . CYS B 1 88 ? -3.486 40.75 14.789 1 81.12 88 CYS B CA 1
ATOM 3239 C C . CYS B 1 88 ? -3.852 39.406 15.406 1 81.12 88 CYS B C 1
ATOM 3241 O O . CYS B 1 88 ? -3.238 38.406 15.094 1 81.12 88 CYS B O 1
ATOM 3243 N N . ARG B 1 89 ? -4.879 39.438 16.25 1 84.69 89 ARG B N 1
ATOM 3244 C CA . ARG B 1 89 ? -5.336 38.219 16.891 1 84.69 89 ARG B CA 1
ATOM 3245 C C . ARG B 1 89 ? -5.918 37.25 15.883 1 84.69 89 ARG B C 1
ATOM 3247 O O . ARG B 1 89 ? -5.723 36.031 16 1 84.69 89 ARG B O 1
ATOM 3254 N N . LEU B 1 90 ? -6.543 37.781 14.93 1 87.31 90 LEU B N 1
ATOM 3255 C CA . LEU B 1 90 ? -7.164 36.938 13.906 1 87.31 90 LEU B CA 1
ATOM 3256 C C . LEU B 1 90 ? -6.109 36.219 13.07 1 87.31 90 LEU B C 1
ATOM 3258 O O . LEU B 1 90 ? -6.266 35.062 12.742 1 87.31 90 LEU B O 1
ATOM 3262 N N . SER B 1 91 ? -5.094 36.938 12.68 1 87.81 91 SER B N 1
ATOM 3263 C CA . SER B 1 91 ? -4.031 36.344 11.875 1 87.81 91 SER B CA 1
ATOM 3264 C C . SER B 1 91 ? -3.32 35.25 12.625 1 87.81 91 SER B C 1
ATOM 3266 O O . SER B 1 91 ? -3.062 34.188 12.062 1 87.81 91 SER B O 1
ATOM 3268 N N . SER B 1 92 ? -3.041 35.438 13.859 1 85.56 92 SER B N 1
ATOM 3269 C CA . SER B 1 92 ? -2.396 34.406 14.672 1 85.56 92 SER B CA 1
ATOM 3270 C C . SER B 1 92 ? -3.312 33.188 14.867 1 85.56 92 SER B C 1
ATOM 3272 O O . SER B 1 92 ? -2.871 32.062 14.773 1 85.56 92 SER B O 1
ATOM 3274 N N . TYR B 1 93 ? -4.527 33.531 15.125 1 88.44 93 TYR B N 1
ATOM 3275 C CA . TYR B 1 93 ? -5.523 32.5 15.312 1 88.44 93 TYR B CA 1
ATOM 3276 C C . TYR B 1 93 ? -5.645 31.625 14.062 1 88.44 93 TYR B C 1
ATOM 3278 O O . TYR B 1 93 ? -5.645 30.391 14.148 1 88.44 93 TYR B O 1
ATOM 3286 N N . ALA B 1 94 ? -5.785 32.25 12.938 1 91.75 94 ALA B N 1
ATOM 3287 C CA . ALA B 1 94 ? -5.938 31.531 11.672 1 91.75 94 ALA B CA 1
ATOM 3288 C C . ALA B 1 94 ? -4.734 30.625 11.398 1 91.75 94 ALA B C 1
ATOM 3290 O O . ALA B 1 94 ? -4.883 29.516 10.883 1 91.75 94 ALA B O 1
ATOM 3291 N N . LEU B 1 95 ? -3.586 31.078 11.719 1 90.12 95 LEU B N 1
ATOM 3292 C CA . LEU B 1 95 ? -2.365 30.312 11.508 1 90.12 95 LEU B CA 1
ATOM 3293 C C . LEU B 1 95 ? -2.363 29.062 12.375 1 90.12 95 LEU B C 1
ATOM 3295 O O . LEU B 1 95 ? -2.086 27.969 11.883 1 90.12 95 LEU B O 1
ATOM 3299 N N . TYR B 1 96 ? -2.729 29.188 13.57 1 87.81 96 TYR B N 1
ATOM 3300 C CA . TYR B 1 96 ? -2.701 28.047 14.484 1 87.81 96 TYR B CA 1
ATOM 3301 C C . TYR B 1 96 ? -3.83 27.062 14.172 1 87.81 96 TYR B C 1
ATOM 3303 O O . TYR B 1 96 ? -3.648 25.859 14.258 1 87.81 96 TYR B O 1
ATOM 3311 N N . VAL B 1 97 ? -4.938 27.641 13.914 1 92.19 97 VAL B N 1
ATOM 3312 C CA . VAL B 1 97 ? -6.047 26.766 13.516 1 92.19 97 VAL B CA 1
ATOM 3313 C C . VAL B 1 97 ? -5.645 25.938 12.297 1 92.19 97 VAL B C 1
ATOM 3315 O O . VAL B 1 97 ? -5.895 24.734 12.25 1 92.19 97 VAL B O 1
ATOM 3318 N N . ASN B 1 98 ? -5.059 26.578 11.312 1 94.69 98 ASN B N 1
ATOM 3319 C CA . ASN B 1 98 ? -4.602 25.875 10.125 1 94.69 98 ASN B CA 1
ATOM 3320 C C . ASN B 1 98 ? -3.562 24.812 10.469 1 94.69 98 ASN B C 1
ATOM 3322 O O . ASN B 1 98 ? -3.607 23.703 9.938 1 94.69 98 ASN B O 1
ATOM 3326 N N . LEU B 1 99 ? -2.637 25.125 11.281 1 90.62 99 LEU B N 1
ATOM 3327 C CA . LEU B 1 99 ? -1.576 24.219 11.68 1 90.62 99 LEU B CA 1
ATOM 3328 C C . LEU B 1 99 ? -2.16 22.938 12.273 1 90.62 99 LEU B C 1
ATOM 3330 O O . LEU B 1 99 ? -1.866 21.828 11.805 1 90.62 99 LEU B O 1
ATOM 3334 N N . TYR B 1 100 ? -3.021 23.094 13.18 1 92 100 TYR B N 1
ATOM 3335 C CA . TYR B 1 100 ? -3.539 21.922 13.891 1 92 100 TYR B CA 1
ATOM 3336 C C . TYR B 1 100 ? -4.609 21.219 13.07 1 92 100 TYR B C 1
ATOM 3338 O O . TYR B 1 100 ? -4.715 19.984 13.109 1 92 100 TYR B O 1
ATOM 3346 N N . CYS B 1 101 ? -5.438 21.953 12.367 1 94.44 101 CYS B N 1
ATOM 3347 C CA . CYS B 1 101 ? -6.363 21.297 11.445 1 94.44 101 CYS B CA 1
ATOM 3348 C C . CYS B 1 101 ? -5.617 20.422 10.445 1 94.44 101 CYS B C 1
ATOM 3350 O O . CYS B 1 101 ? -6.016 19.281 10.195 1 94.44 101 CYS B O 1
ATOM 3352 N N . SER B 1 102 ? -4.539 20.953 9.859 1 93.56 102 SER B N 1
ATOM 3353 C CA . SER B 1 102 ? -3.758 20.203 8.883 1 93.56 102 SER B CA 1
ATOM 3354 C C . SER B 1 102 ? -3.221 18.906 9.484 1 93.56 102 SER B C 1
ATOM 3356 O O . SER B 1 102 ? -3.307 17.844 8.859 1 93.56 102 SER B O 1
ATOM 3358 N N . VAL B 1 103 ? -2.734 18.969 10.695 1 93.12 103 VAL B N 1
ATOM 3359 C CA . VAL B 1 103 ? -2.176 17.797 11.359 1 93.12 103 VAL B CA 1
ATOM 3360 C C . VAL B 1 103 ? -3.271 16.75 11.578 1 93.12 103 VAL B C 1
ATOM 3362 O O . VAL B 1 103 ? -3.082 15.57 11.273 1 93.12 103 VAL B O 1
ATOM 3365 N N . PHE B 1 104 ? -4.402 17.219 12.023 1 95.19 104 PHE B N 1
ATOM 3366 C CA . PHE B 1 104 ? -5.469 16.281 12.352 1 95.19 104 PHE B CA 1
ATOM 3367 C C . PHE B 1 104 ? -6.121 15.734 11.086 1 95.19 104 PHE B C 1
ATOM 3369 O O . PHE B 1 104 ? -6.527 14.57 11.039 1 95.19 104 PHE B O 1
ATOM 3376 N N . PHE B 1 105 ? -6.293 16.516 10.078 1 93.19 105 PHE B N 1
ATOM 3377 C CA . PHE B 1 105 ? -6.812 16.016 8.812 1 93.19 105 PHE B CA 1
ATOM 3378 C C . PHE B 1 105 ? -5.844 15.016 8.188 1 93.19 105 PHE B C 1
ATOM 3380 O O . PHE B 1 105 ? -6.262 14.008 7.621 1 93.19 105 PHE B O 1
ATOM 3387 N N . MET B 1 106 ? -4.555 15.258 8.289 1 91.06 106 MET B N 1
ATOM 3388 C CA . MET B 1 106 ? -3.561 14.312 7.797 1 91.06 106 MET B CA 1
ATOM 3389 C C . MET B 1 106 ? -3.633 13 8.57 1 91.06 106 MET B C 1
ATOM 3391 O O . MET B 1 106 ? -3.416 11.922 8.008 1 91.06 106 MET B O 1
ATOM 3395 N N . THR B 1 107 ? -3.865 13.117 9.828 1 92.88 107 THR B N 1
ATOM 3396 C CA . THR B 1 107 ? -4.031 11.922 10.656 1 92.88 107 THR B CA 1
ATOM 3397 C C . THR B 1 107 ? -5.23 11.109 10.188 1 92.88 107 THR B C 1
ATOM 3399 O O . THR B 1 107 ? -5.121 9.898 9.984 1 92.88 107 THR B O 1
ATOM 3402 N N . ALA B 1 108 ? -6.328 11.82 10.023 1 91.25 108 ALA B N 1
ATOM 3403 C CA . ALA B 1 108 ? -7.539 11.141 9.578 1 91.25 108 ALA B CA 1
ATOM 3404 C C . ALA B 1 108 ? -7.328 10.492 8.211 1 91.25 108 ALA B C 1
ATOM 3406 O O . ALA B 1 108 ? -7.777 9.367 7.973 1 91.25 108 ALA B O 1
ATOM 3407 N N . MET B 1 109 ? -6.672 11.141 7.34 1 88.19 109 MET B N 1
ATOM 3408 C CA . MET B 1 109 ? -6.395 10.602 6.008 1 88.19 109 MET B CA 1
ATOM 3409 C C . MET B 1 109 ? -5.473 9.391 6.09 1 88.19 109 MET B C 1
ATOM 3411 O O . MET B 1 109 ? -5.617 8.445 5.316 1 88.19 109 MET B O 1
ATOM 3415 N N . SER B 1 110 ? -4.484 9.383 7.004 1 88 110 SER B N 1
ATOM 3416 C CA . SER B 1 110 ? -3.559 8.266 7.184 1 88 110 SER B CA 1
ATOM 3417 C C . SER B 1 110 ? -4.273 7.039 7.734 1 88 110 SER B C 1
ATOM 3419 O O . SER B 1 110 ? -4.012 5.918 7.301 1 88 110 SER B O 1
ATOM 3421 N N . VAL B 1 111 ? -5.188 7.34 8.617 1 87.62 111 VAL B N 1
ATOM 3422 C CA . VAL B 1 111 ? -5.945 6.23 9.188 1 87.62 111 VAL B CA 1
ATOM 3423 C C . VAL B 1 111 ? -6.832 5.602 8.117 1 87.62 111 VAL B C 1
ATOM 3425 O O . VAL B 1 111 ? -6.891 4.375 7.992 1 87.62 111 VAL B O 1
ATOM 3428 N N . THR B 1 112 ? -7.457 6.383 7.371 1 83.25 112 THR B N 1
ATOM 3429 C CA . THR B 1 112 ? -8.328 5.902 6.305 1 83.25 112 THR B CA 1
ATOM 3430 C C . THR B 1 112 ? -7.539 5.098 5.281 1 83.25 112 THR B C 1
ATOM 3432 O O . THR B 1 112 ? -7.98 4.031 4.844 1 83.25 112 THR B O 1
ATOM 3435 N N . ARG B 1 113 ? -6.344 5.57 4.867 1 79.69 113 ARG B N 1
ATOM 3436 C CA . ARG B 1 113 ? -5.488 4.852 3.928 1 79.69 113 ARG B CA 1
ATOM 3437 C C . ARG B 1 113 ? -4.988 3.545 4.531 1 79.69 113 ARG B C 1
ATOM 3439 O O . ARG B 1 113 ? -4.91 2.527 3.84 1 79.69 113 ARG B O 1
ATOM 3446 N N . PHE B 1 114 ? -4.691 3.639 5.746 1 84.38 114 PHE B N 1
ATOM 3447 C CA . PHE B 1 114 ? -4.238 2.449 6.461 1 84.38 114 PHE B CA 1
ATOM 3448 C C . PHE B 1 114 ? -5.309 1.364 6.438 1 84.38 114 PHE B C 1
ATOM 3450 O O . PHE B 1 114 ? -5.027 0.213 6.098 1 84.38 114 PHE B O 1
ATOM 3457 N N . LEU B 1 115 ? -6.441 1.759 6.809 1 79.94 115 LEU B N 1
ATOM 3458 C CA . LEU B 1 115 ? -7.555 0.814 6.82 1 79.94 115 LEU B CA 1
ATOM 3459 C C . LEU B 1 115 ? -7.836 0.29 5.418 1 79.94 115 LEU B C 1
ATOM 3461 O O . LEU B 1 115 ? -8.117 -0.898 5.238 1 79.94 115 LEU B O 1
ATOM 3465 N N . ALA B 1 116 ? -7.797 1.128 4.441 1 76.06 116 ALA B N 1
ATOM 3466 C CA . ALA B 1 116 ? -8.086 0.76 3.057 1 76.06 116 ALA B CA 1
ATOM 3467 C C . ALA B 1 116 ? -7.004 -0.166 2.502 1 76.06 116 ALA B C 1
ATOM 3469 O O . ALA B 1 116 ? -7.297 -1.062 1.706 1 76.06 116 ALA B O 1
ATOM 3470 N N . ILE B 1 117 ? -5.75 -0.031 2.914 1 77.44 117 ILE B N 1
ATOM 3471 C CA . ILE B 1 117 ? -4.633 -0.772 2.334 1 77.44 117 ILE B CA 1
ATOM 3472 C C . ILE B 1 117 ? -4.422 -2.074 3.104 1 77.44 117 ILE B C 1
ATOM 3474 O O . ILE B 1 117 ? -4.199 -3.127 2.504 1 77.44 117 ILE B O 1
ATOM 3478 N N . VAL B 1 118 ? -4.496 -1.94 4.363 1 77.62 118 VAL B N 1
ATOM 3479 C CA . VAL B 1 118 ? -4.152 -3.08 5.211 1 77.62 118 VAL B CA 1
ATOM 3480 C C . VAL B 1 118 ? -5.371 -3.986 5.375 1 77.62 118 VAL B C 1
ATOM 3482 O O . VAL B 1 118 ? -5.234 -5.207 5.473 1 77.62 118 VAL B O 1
ATOM 3485 N N . PHE B 1 119 ? -6.512 -3.283 5.367 1 71.06 119 PHE B N 1
ATOM 3486 C CA . PHE B 1 119 ? -7.73 -4.062 5.535 1 71.06 119 PHE B CA 1
ATOM 3487 C C . PHE B 1 119 ? -8.703 -3.807 4.387 1 71.06 119 PHE B C 1
ATOM 3489 O O . PHE B 1 119 ? -9.805 -3.307 4.602 1 71.06 119 PHE B O 1
ATOM 3496 N N . PRO B 1 120 ? -8.367 -4.012 3.182 1 58.44 120 PRO B N 1
ATOM 3497 C CA . PRO B 1 120 ? -9.18 -3.623 2.027 1 58.44 120 PRO B CA 1
ATOM 3498 C C . PRO B 1 120 ? -10.594 -4.191 2.088 1 58.44 120 PRO B C 1
ATOM 3500 O O . PRO B 1 120 ? -11.523 -3.605 1.521 1 58.44 120 PRO B O 1
ATOM 3503 N N . VAL B 1 121 ? -10.867 -5.32 2.518 1 54.31 121 VAL B N 1
ATOM 3504 C CA . VAL B 1 121 ? -12.172 -5.953 2.371 1 54.31 121 VAL B CA 1
ATOM 3505 C C . VAL B 1 121 ? -13.062 -5.582 3.557 1 54.31 121 VAL B C 1
ATOM 3507 O O . VAL B 1 121 ? -14.289 -5.555 3.436 1 54.31 121 VAL B O 1
ATOM 3510 N N . GLN B 1 122 ? -12.539 -5.652 4.703 1 50.22 122 GLN B N 1
ATOM 3511 C CA . GLN B 1 122 ? -13.367 -5.609 5.902 1 50.22 122 GLN B CA 1
ATOM 3512 C C . GLN B 1 122 ? -13.852 -4.191 6.188 1 50.22 122 GLN B C 1
ATOM 3514 O O . GLN B 1 122 ? -14.938 -4.004 6.734 1 50.22 122 GLN B O 1
ATOM 3519 N N . ASN B 1 123 ? -13.117 -3.182 5.758 1 51.69 123 ASN B N 1
ATOM 3520 C CA . ASN B 1 123 ? -13.352 -1.965 6.527 1 51.69 123 ASN B CA 1
ATOM 3521 C C . ASN B 1 123 ? -13.812 -0.818 5.637 1 51.69 123 ASN B C 1
ATOM 3523 O O . ASN B 1 123 ? -13.594 0.352 5.953 1 51.69 123 ASN B O 1
ATOM 3527 N N . LEU B 1 124 ? -14.492 -1.271 4.516 1 53.25 124 LEU B N 1
ATOM 3528 C CA . LEU B 1 124 ? -15.078 -0.199 3.717 1 53.25 124 LEU B CA 1
ATOM 3529 C C . LEU B 1 124 ? -16.141 0.554 4.512 1 53.25 124 LEU B C 1
ATOM 3531 O O . LEU B 1 124 ? -16.375 1.742 4.277 1 53.25 124 LEU B O 1
ATOM 3535 N N . ARG B 1 125 ? -16.672 -0.291 5.402 1 56.12 125 ARG B N 1
ATOM 3536 C CA . ARG B 1 125 ? -17.703 0.343 6.215 1 56.12 125 ARG B CA 1
ATOM 3537 C C . ARG B 1 125 ? -17.109 1.359 7.176 1 56.12 125 ARG B C 1
ATOM 3539 O O . ARG B 1 125 ? -17.781 2.293 7.609 1 56.12 125 ARG B O 1
ATOM 3546 N N . LEU B 1 126 ? -15.906 1.068 7.422 1 59.03 126 LEU B N 1
ATOM 3547 C CA . LEU B 1 126 ? -15.273 1.974 8.375 1 59.03 126 LEU B CA 1
ATOM 3548 C C . LEU B 1 126 ? -14.875 3.281 7.703 1 59.03 126 LEU B C 1
ATOM 3550 O O . LEU B 1 126 ? -14.688 4.297 8.375 1 59.03 126 LEU B O 1
ATOM 3554 N N . VAL B 1 127 ? -14.859 3.172 6.348 1 66.19 127 VAL B N 1
ATOM 3555 C CA . VAL B 1 127 ? -14.477 4.371 5.609 1 66.19 127 VAL B CA 1
ATOM 3556 C C . VAL B 1 127 ? -15.695 4.926 4.871 1 66.19 127 VAL B C 1
ATOM 3558 O O . VAL B 1 127 ? -15.805 4.781 3.65 1 66.19 127 VAL B O 1
ATOM 3561 N N . SER B 1 128 ? -16.656 5.383 5.668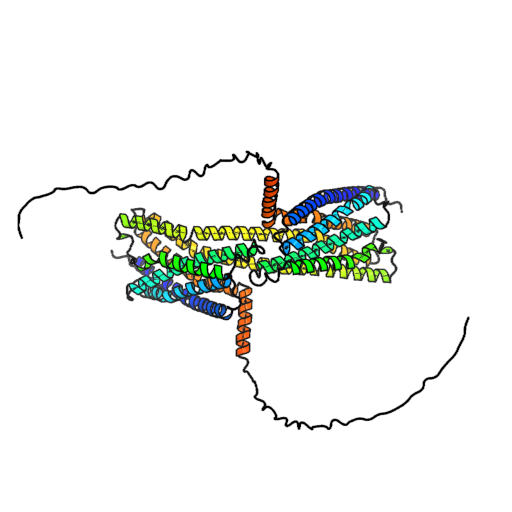 1 74.06 128 SER B N 1
ATOM 3562 C CA . SER B 1 128 ? -17.891 5.93 5.105 1 74.06 128 SER B CA 1
ATOM 3563 C C . SER B 1 128 ? -17.844 7.453 5.043 1 74.06 128 SER B C 1
ATOM 3565 O O . SER B 1 128 ? -17.141 8.086 5.844 1 74.06 128 SER B O 1
ATOM 3567 N N . GLU B 1 129 ? -18.578 7.938 4.125 1 82.38 129 GLU B N 1
ATOM 3568 C CA . GLU B 1 129 ? -18.688 9.375 3.914 1 82.38 129 GLU B CA 1
ATOM 3569 C C . GLU B 1 129 ? -19.266 10.07 5.145 1 82.38 129 GLU B C 1
ATOM 3571 O O . GLU B 1 129 ? -18.812 11.156 5.516 1 82.38 129 GLU B O 1
ATOM 3576 N N . ARG B 1 130 ? -20.234 9.453 5.676 1 85.38 130 ARG B N 1
ATOM 3577 C CA . ARG B 1 130 ? -20.891 10.047 6.832 1 85.38 130 ARG B CA 1
ATOM 3578 C C . ARG B 1 130 ? -19.938 10.148 8.016 1 85.38 130 ARG B C 1
ATOM 3580 O O . ARG B 1 130 ? -19.906 11.164 8.719 1 85.38 130 ARG B O 1
ATOM 3587 N N . ARG B 1 131 ? -19.172 9.102 8.242 1 87.31 131 ARG B N 1
ATOM 3588 C CA . ARG B 1 131 ? -18.188 9.102 9.32 1 87.31 131 ARG B CA 1
ATOM 3589 C C . ARG B 1 131 ? -17.109 10.141 9.07 1 87.31 131 ARG B C 1
ATOM 3591 O O . ARG B 1 131 ? -16.641 10.805 10 1 87.31 131 ARG B O 1
ATOM 3598 N N . ALA B 1 132 ? -16.781 10.32 7.785 1 90.38 132 ALA B N 1
ATOM 3599 C CA . ALA B 1 132 ? -15.75 11.305 7.438 1 90.38 132 ALA B CA 1
ATOM 3600 C C . ALA B 1 132 ? -16.234 12.719 7.723 1 90.38 132 ALA B C 1
ATOM 3602 O O . ALA B 1 132 ? -15.477 13.555 8.234 1 90.38 132 ALA B O 1
ATOM 3603 N N . ARG B 1 133 ? -17.516 12.961 7.492 1 92.62 133 ARG B N 1
ATOM 3604 C CA . ARG B 1 133 ? -18.094 14.273 7.766 1 92.62 133 ARG B CA 1
ATOM 3605 C C . ARG B 1 133 ? -18.141 14.555 9.266 1 92.62 133 ARG B C 1
ATOM 3607 O O . ARG B 1 133 ? -17.859 15.672 9.703 1 92.62 133 ARG B O 1
ATOM 3614 N N . LEU B 1 134 ? -18.5 13.562 9.891 1 94.25 134 LEU B N 1
ATOM 3615 C CA . LEU B 1 134 ? -18.547 13.703 11.344 1 94.25 134 LEU B CA 1
ATOM 3616 C C . LEU B 1 134 ? -17.156 13.977 11.922 1 94.25 134 LEU B C 1
ATOM 3618 O O . LEU B 1 134 ? -17 14.836 12.789 1 94.25 134 LEU B O 1
ATOM 3622 N N . VAL B 1 135 ? -16.203 13.227 11.445 1 94.69 135 VAL B N 1
ATOM 3623 C CA . VAL B 1 135 ? -14.82 13.414 11.891 1 94.69 135 VAL B CA 1
ATOM 3624 C C . VAL B 1 135 ? -14.367 14.836 11.57 1 94.69 135 VAL B C 1
ATOM 3626 O O . VAL B 1 135 ? -13.727 15.492 12.398 1 94.69 135 VAL B O 1
ATOM 3629 N N . CYS B 1 136 ? -14.742 15.375 10.398 1 95.88 136 CYS B N 1
ATOM 3630 C CA . CYS B 1 136 ? -14.359 16.719 10 1 95.88 136 CYS B CA 1
ATOM 3631 C C . CYS B 1 136 ? -14.961 17.766 10.938 1 95.88 136 CYS B C 1
ATOM 3633 O O . CYS B 1 136 ? -14.266 18.6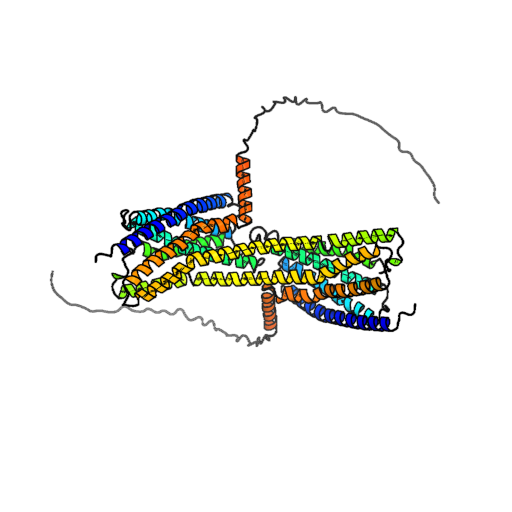88 11.375 1 95.88 136 CYS B O 1
ATOM 3635 N N . VAL B 1 137 ? -16.234 17.531 11.25 1 96.81 137 VAL B N 1
ATOM 3636 C CA . VAL B 1 137 ? -16.906 18.469 12.141 1 96.81 137 VAL B CA 1
ATOM 3637 C C . VAL B 1 137 ? -16.25 18.438 13.516 1 96.81 137 VAL B C 1
ATOM 3639 O O . VAL B 1 137 ? -16 19.484 14.117 1 96.81 137 VAL B O 1
ATOM 3642 N N . CYS B 1 138 ? -15.906 17.312 13.977 1 96.62 138 CYS B N 1
ATOM 3643 C CA . CYS B 1 138 ? -15.25 17.156 15.273 1 96.62 138 CYS B CA 1
ATOM 3644 C C . CYS B 1 138 ? -13.883 17.828 15.266 1 96.62 138 CYS B C 1
ATOM 3646 O O . CYS B 1 138 ? -13.516 18.5 16.234 1 96.62 138 CYS B O 1
ATOM 3648 N N . ILE B 1 139 ? -13.133 17.734 14.172 1 96.62 139 ILE B N 1
ATOM 3649 C CA . ILE B 1 139 ? -11.812 18.328 14.07 1 96.62 139 ILE B CA 1
ATOM 3650 C C . ILE B 1 139 ? -11.93 19.859 14.094 1 96.62 139 ILE B C 1
ATOM 3652 O O . ILE B 1 139 ? -11.234 20.531 14.867 1 96.62 139 ILE B O 1
ATOM 3656 N N . TRP B 1 140 ? -12.898 20.375 13.352 1 96.75 140 TRP B N 1
ATOM 3657 C CA . TRP B 1 140 ? -13.102 21.828 13.297 1 96.75 140 TRP B CA 1
ATOM 3658 C C . TRP B 1 140 ? -13.492 22.375 14.656 1 96.75 140 TRP B C 1
ATOM 3660 O O . TRP B 1 140 ? -12.914 23.359 15.133 1 96.75 140 TRP B O 1
ATOM 3670 N N . VAL B 1 141 ? -14.438 21.75 15.305 1 95.81 141 VAL B N 1
ATOM 3671 C CA . VAL B 1 141 ? -14.938 22.234 16.594 1 95.81 141 VAL B CA 1
ATOM 3672 C C . VAL B 1 141 ? -13.836 22.125 17.641 1 95.81 141 VAL B C 1
ATOM 3674 O O . VAL B 1 141 ? -13.609 23.078 18.406 1 95.81 141 VAL B O 1
ATOM 3677 N N . PHE B 1 142 ? -13.18 21.078 17.656 1 94.06 142 PHE B N 1
ATOM 3678 C CA . PHE B 1 142 ? -12.133 20.828 18.625 1 94.06 142 PHE B CA 1
ATOM 3679 C C . PHE B 1 142 ? -10.992 21.828 18.453 1 94.06 142 PHE B C 1
ATOM 3681 O O . PHE B 1 142 ? -10.578 22.484 19.422 1 94.06 142 PHE B O 1
ATOM 3688 N N . ILE B 1 143 ? -10.508 22.062 17.25 1 93.69 143 ILE B N 1
ATOM 3689 C CA . ILE B 1 143 ? -9.336 22.891 17 1 93.69 143 ILE B CA 1
ATOM 3690 C C . ILE B 1 143 ? -9.695 24.375 17.172 1 93.69 143 ILE B C 1
ATOM 3692 O O . ILE B 1 143 ? -8.922 25.141 17.75 1 93.69 143 ILE B O 1
ATOM 3696 N N . CYS B 1 144 ? -10.898 24.734 16.797 1 92.38 144 CYS B N 1
ATOM 3697 C CA . CYS B 1 144 ? -11.32 26.125 16.953 1 92.38 144 CYS B CA 1
ATOM 3698 C C . CYS B 1 144 ? -11.477 26.469 18.438 1 92.38 144 CYS B C 1
ATOM 3700 O O . CYS B 1 144 ? -11.148 27.578 18.844 1 92.38 144 CYS B O 1
ATOM 3702 N N . THR B 1 145 ? -11.914 25.547 19.203 1 88.38 145 THR B N 1
ATOM 3703 C CA . THR B 1 145 ? -12.109 25.781 20.641 1 88.38 145 THR B CA 1
ATOM 3704 C C . THR B 1 145 ? -10.766 25.812 21.359 1 88.38 145 THR B C 1
ATOM 3706 O O . THR B 1 145 ? -10.523 26.703 22.188 1 88.38 145 THR B O 1
ATOM 3709 N N . VAL B 1 146 ? -9.898 24.906 21.047 1 83.94 146 VAL B N 1
ATOM 3710 C CA . VAL B 1 146 ? -8.617 24.812 21.734 1 83.94 146 VAL B CA 1
ATOM 3711 C C . VAL B 1 146 ? -7.73 25.984 21.359 1 83.94 146 VAL B C 1
ATOM 3713 O O . VAL B 1 146 ? -6.922 26.453 22.172 1 83.94 146 VAL B O 1
ATOM 3716 N N . SER B 1 147 ? -7.922 26.547 20.141 1 84.31 147 SER B N 1
ATOM 3717 C CA . SER B 1 147 ? -7.102 27.656 19.672 1 84.31 147 SER B CA 1
ATOM 3718 C C . SER B 1 147 ? -7.719 29 20.062 1 84.31 147 SER B C 1
ATOM 3720 O O . SER B 1 147 ? -7.145 30.062 19.781 1 84.31 147 SER B O 1
ATOM 3722 N N . SER B 1 148 ? -8.805 29.062 20.844 1 82.31 148 SER B N 1
ATOM 3723 C CA . SER B 1 148 ? -9.539 30.281 21.172 1 82.31 148 SER B CA 1
ATOM 3724 C C . SER B 1 148 ? -8.75 31.172 22.125 1 82.31 148 SER B C 1
ATOM 3726 O O . SER B 1 148 ? -8.891 32.406 22.078 1 82.31 148 SER B O 1
ATOM 3728 N N . PRO B 1 149 ? -7.922 30.578 23.047 1 73.06 149 PRO B N 1
ATOM 3729 C CA . PRO B 1 149 ? -7.141 31.484 23.891 1 73.06 149 PRO B CA 1
ATOM 3730 C C . PRO B 1 149 ? -6.223 32.406 23.094 1 73.06 149 PRO B C 1
ATOM 3732 O O . PRO B 1 149 ? -5.879 33.5 23.547 1 73.06 149 PRO B O 1
ATOM 3735 N N . PHE B 1 150 ? -5.859 31.969 21.922 1 67.31 150 PHE B N 1
ATOM 3736 C CA . PHE B 1 150 ? -5.004 32.781 21.078 1 67.31 150 PHE B CA 1
ATOM 3737 C C . PHE B 1 150 ? -5.77 34 20.562 1 67.31 150 PHE B C 1
ATOM 3739 O O . PHE B 1 150 ? -5.172 35.031 20.203 1 67.31 150 PHE B O 1
ATOM 3746 N N . LEU B 1 151 ? -7.043 33.844 20.5 1 67.31 151 LEU B N 1
ATOM 3747 C CA . LEU B 1 151 ? -7.867 35 20.109 1 67.31 151 LEU B CA 1
ATOM 3748 C C . LEU B 1 151 ? -8.008 36 21.234 1 67.31 151 LEU B C 1
ATOM 3750 O O . LEU B 1 151 ? -8.164 37.188 21 1 67.31 151 LEU B O 1
ATOM 3754 N N . MET B 1 152 ? -7.98 35.438 22.453 1 63.78 152 MET B N 1
ATOM 3755 C CA . MET B 1 152 ? -8.234 36.312 23.609 1 63.78 152 MET B CA 1
ATOM 3756 C C . MET B 1 152 ? -6.945 36.969 24.094 1 63.78 152 MET B C 1
ATOM 3758 O O . MET B 1 152 ? -6.969 38.062 24.625 1 63.78 152 MET B O 1
ATOM 3762 N N . THR B 1 153 ? -5.902 36.094 24.281 1 54.09 153 THR B N 1
ATOM 3763 C CA . THR B 1 153 ? -4.719 36.656 24.938 1 54.09 153 THR B CA 1
ATOM 3764 C C . THR B 1 153 ? -3.85 37.406 23.938 1 54.09 153 THR B C 1
ATOM 3766 O O . THR B 1 153 ? -3.631 36.938 22.812 1 54.09 153 THR B O 1
ATOM 3769 N N . VAL B 1 154 ? -3.957 38.625 24 1 47.59 154 VAL B N 1
ATOM 3770 C CA . VAL B 1 154 ? -2.99 39.469 23.312 1 47.59 154 VAL B CA 1
ATOM 3771 C C . VAL B 1 154 ? -1.601 38.844 23.391 1 47.59 154 VAL B C 1
ATOM 3773 O O . VAL B 1 154 ? -1.245 38.25 24.406 1 47.59 154 VAL B O 1
ATOM 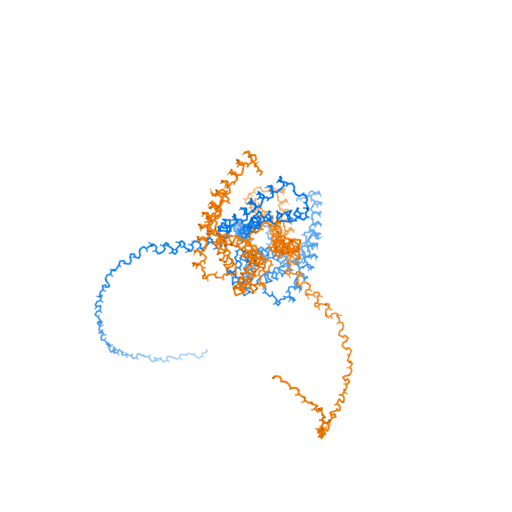3776 N N . LEU B 1 155 ? -0.917 38.469 22.312 1 46.44 155 LEU B N 1
ATOM 3777 C CA . LEU B 1 155 ? 0.499 38.094 22.297 1 46.44 155 LEU B CA 1
ATOM 3778 C C . LEU B 1 155 ? 1.251 38.812 23.422 1 46.44 155 LEU B C 1
ATOM 3780 O O . LEU B 1 155 ? 1.862 39.875 23.203 1 46.44 155 LEU B O 1
ATOM 3784 N N . GLU B 1 156 ? 0.649 39.062 24.531 1 46.22 156 GLU B N 1
ATOM 3785 C CA . GLU B 1 156 ? 1.52 39.688 25.531 1 46.22 156 GLU B CA 1
ATOM 3786 C C . GLU B 1 156 ? 2.76 38.844 25.781 1 46.22 156 GLU B C 1
ATOM 3788 O O . GLU B 1 156 ? 2.664 37.625 25.891 1 46.22 156 GLU B O 1
ATOM 3793 N N . PRO B 1 157 ? 3.877 39.438 25.547 1 47.34 157 PRO B N 1
ATOM 3794 C CA . PRO B 1 157 ? 5.16 38.781 25.844 1 47.34 157 PRO B CA 1
ATOM 3795 C C . PRO B 1 157 ? 5.152 38.031 27.172 1 47.34 157 PRO B C 1
ATOM 3797 O O . PRO B 1 157 ? 4.641 38.562 28.172 1 47.34 157 PRO B O 1
ATOM 3800 N N . PRO B 1 158 ? 5.184 36.688 27.109 1 50.22 158 PRO B N 1
ATOM 3801 C CA . PRO B 1 158 ? 5.254 35.906 28.344 1 50.22 158 PRO B CA 1
ATOM 3802 C C . PRO B 1 158 ? 5.953 36.656 29.469 1 50.22 158 PRO B C 1
ATOM 3804 O O . PRO B 1 158 ? 5.758 36.344 30.656 1 50.22 158 PRO B O 1
ATOM 3807 N N . GLU B 1 159 ? 6.879 37.438 29.172 1 48.72 159 GLU B N 1
ATOM 3808 C CA . GLU B 1 159 ? 7.688 38.094 30.203 1 48.72 159 GLU B CA 1
ATOM 3809 C C . GLU B 1 159 ? 6.812 38.875 31.172 1 48.72 159 GLU B C 1
ATOM 3811 O O . GLU B 1 159 ? 7.25 39.219 32.281 1 48.72 159 GLU B O 1
ATOM 3816 N N . ARG B 1 160 ? 5.715 39.375 30.766 1 47.84 160 ARG B N 1
ATOM 3817 C CA . ARG B 1 160 ? 5.031 40.281 31.688 1 47.84 160 ARG B CA 1
ATOM 3818 C C . ARG B 1 160 ? 3.998 39.531 32.531 1 47.84 160 ARG B C 1
ATOM 3820 O O . ARG B 1 160 ? 3.283 40.125 33.312 1 47.84 160 ARG B O 1
ATOM 3827 N N . ARG B 1 161 ? 3.908 38.281 32.219 1 51.88 161 ARG B N 1
ATOM 3828 C CA . ARG B 1 161 ? 2.912 37.562 33.031 1 51.88 161 ARG B CA 1
ATOM 3829 C C . ARG B 1 161 ? 3.498 37.125 34.344 1 51.88 161 ARG B C 1
ATOM 3831 O O . ARG B 1 161 ? 4.66 36.719 34.438 1 51.88 161 ARG B O 1
ATOM 3838 N N . THR B 1 162 ? 3.01 37.438 35.281 1 52.75 162 THR B N 1
ATOM 3839 C CA . THR B 1 162 ? 3.35 37.094 36.656 1 52.75 162 THR B CA 1
ATOM 3840 C C . THR B 1 162 ? 3.432 35.594 36.844 1 52.75 162 THR B C 1
ATOM 3842 O O . THR B 1 162 ? 2.918 34.812 36.031 1 52.75 162 THR B O 1
ATOM 3845 N N . GLY B 1 163 ? 4.18 35 37.969 1 53.78 163 GLY B N 1
ATOM 3846 C CA . GLY B 1 163 ? 4.594 33.688 38.438 1 53.78 163 GLY B CA 1
ATOM 3847 C C . GLY B 1 163 ? 3.594 32.594 38.062 1 53.78 163 GLY B C 1
ATOM 3848 O O . GLY B 1 163 ? 3.965 31.562 37.5 1 53.78 163 GLY B O 1
ATOM 3849 N N . GLY B 1 164 ? 2.477 32.656 38.438 1 56.38 164 GLY B N 1
ATOM 3850 C CA . GLY B 1 164 ? 1.425 31.656 38.312 1 56.38 164 GLY B CA 1
ATOM 3851 C C . GLY B 1 164 ? 0.928 31.5 36.875 1 56.38 164 GLY B C 1
ATOM 3852 O O . GLY B 1 164 ? 0.604 30.406 36.438 1 56.38 164 GLY B O 1
ATOM 3853 N N . GLY B 1 165 ? 1.018 32.562 36.156 1 60.91 165 GLY B N 1
ATOM 3854 C CA . GLY B 1 165 ? 0.541 32.594 34.781 1 60.91 165 GLY B CA 1
ATOM 3855 C C . GLY B 1 165 ? 1.476 31.906 33.812 1 60.91 165 GLY B C 1
ATOM 3856 O O . GLY B 1 165 ? 1.025 31.297 32.844 1 60.91 165 GLY B O 1
ATOM 3857 N N . LEU B 1 166 ? 2.729 32 34.281 1 67.5 166 LEU B N 1
ATOM 3858 C CA . LEU B 1 166 ? 3.736 31.375 33.438 1 67.5 166 LEU B CA 1
ATOM 3859 C C . LEU B 1 166 ? 3.635 29.859 33.5 1 67.5 166 LEU B C 1
ATOM 3861 O O . LEU B 1 166 ? 3.754 29.188 32.469 1 67.5 166 LEU B O 1
ATOM 3865 N N . LYS B 1 167 ? 3.371 29.406 34.719 1 71.56 167 LYS B N 1
ATOM 3866 C CA . LYS B 1 167 ? 3.26 27.953 34.875 1 71.56 167 LYS B CA 1
ATOM 3867 C C . LYS B 1 167 ? 2.059 27.422 34.094 1 71.56 167 LYS B C 1
ATOM 3869 O O . LYS B 1 167 ? 2.141 26.359 33.469 1 71.56 167 LYS B O 1
ATOM 3874 N N . LYS B 1 168 ? 0.997 28.109 34.219 1 71.81 168 LYS B N 1
ATOM 3875 C CA . LYS B 1 168 ? -0.204 27.688 33.5 1 71.81 168 LYS B CA 1
ATOM 3876 C C . LYS B 1 168 ? 0.018 27.734 31.984 1 71.81 168 LYS B C 1
ATOM 3878 O O . LYS B 1 168 ? -0.428 26.844 31.266 1 71.81 168 LYS B O 1
ATOM 3883 N N . LEU B 1 169 ? 0.756 28.703 31.562 1 70.44 169 LEU B N 1
ATOM 3884 C CA . LEU B 1 169 ? 1.044 28.844 30.141 1 70.44 169 LEU B CA 1
ATOM 3885 C C . LEU B 1 169 ? 1.943 27.719 29.641 1 70.44 169 LEU B C 1
ATOM 3887 O O . LEU B 1 169 ? 1.725 27.172 28.562 1 70.44 169 LEU B O 1
ATOM 3891 N N . ILE B 1 170 ? 2.824 27.391 30.516 1 73.5 170 ILE B N 1
ATOM 3892 C CA . ILE B 1 170 ? 3.758 26.328 30.156 1 73.5 170 ILE B CA 1
ATOM 3893 C C . ILE B 1 170 ? 3.012 25 30.047 1 73.5 170 ILE B C 1
ATOM 3895 O O . ILE B 1 170 ? 3.229 24.219 29.109 1 73.5 170 ILE B O 1
ATOM 3899 N N . MET B 1 171 ? 2.172 24.781 31 1 74.19 171 MET B N 1
ATOM 3900 C CA . MET B 1 171 ? 1.408 23.531 31 1 74.19 171 MET B CA 1
ATOM 3901 C C . MET B 1 171 ? 0.491 23.453 29.781 1 74.19 171 MET B C 1
ATOM 3903 O O . MET B 1 171 ? 0.374 22.406 29.156 1 74.19 171 MET B O 1
ATOM 3907 N N . LEU B 1 172 ? -0.076 24.516 29.422 1 72.44 172 LEU B N 1
ATOM 3908 C CA . LEU B 1 172 ? -0.979 24.547 28.281 1 72.44 172 LEU B CA 1
ATOM 3909 C C . LEU B 1 172 ? -0.219 24.312 26.984 1 72.44 172 LEU B C 1
ATOM 3911 O O . LEU B 1 172 ? -0.735 23.672 26.062 1 72.44 172 LEU B O 1
ATOM 3915 N N . ASN B 1 173 ? 0.946 24.812 27.016 1 76.12 173 ASN B N 1
ATOM 3916 C CA . ASN B 1 173 ? 1.764 24.609 25.812 1 76.12 173 ASN B CA 1
ATOM 3917 C C . ASN B 1 173 ? 2.158 23.156 25.641 1 76.12 173 ASN B C 1
ATOM 3919 O O . ASN B 1 173 ? 2.141 22.625 24.531 1 76.12 173 ASN B O 1
ATOM 3923 N N . TYR B 1 174 ? 2.447 22.547 26.719 1 78.25 174 TYR B N 1
ATOM 3924 C CA . TYR B 1 174 ? 2.816 21.141 26.641 1 78.25 174 TYR B CA 1
ATOM 3925 C C . TYR B 1 174 ? 1.616 20.281 26.266 1 78.25 174 TYR B C 1
ATOM 3927 O O . TYR B 1 174 ? 1.754 19.297 25.516 1 78.25 174 TYR B O 1
ATOM 3935 N N . LEU B 1 175 ? 0.542 20.641 26.766 1 76.88 175 LEU B N 1
ATOM 3936 C CA . LEU B 1 175 ? -0.668 19.906 26.406 1 76.88 175 LEU B CA 1
ATOM 3937 C C . LEU B 1 175 ? -0.99 20.094 24.938 1 76.88 175 LEU B C 1
ATOM 3939 O O . LEU B 1 175 ? -1.367 19.125 24.25 1 76.88 175 LEU B O 1
ATOM 3943 N N . SER B 1 176 ? -0.768 21.281 24.469 1 78.12 176 SER B N 1
ATOM 3944 C CA . SER B 1 176 ? -0.991 21.562 23.047 1 78.12 176 SER B CA 1
ATOM 3945 C C . SER B 1 176 ? -0.008 20.781 22.172 1 78.12 176 SER B C 1
ATOM 3947 O O . SER B 1 176 ? -0.373 20.297 21.109 1 78.12 176 SER B O 1
ATOM 3949 N N . LEU B 1 177 ? 1.138 20.609 22.703 1 84.38 177 LEU B N 1
ATOM 3950 C CA . LEU B 1 177 ? 2.152 19.859 21.984 1 84.38 177 LEU B CA 1
ATOM 3951 C C . LEU B 1 177 ? 1.808 18.375 21.938 1 84.38 177 LEU B C 1
ATOM 3953 O O . LEU B 1 177 ? 1.917 17.734 20.891 1 84.38 177 LEU B O 1
ATOM 3957 N N . ALA B 1 178 ? 1.403 17.922 23.047 1 85.44 178 ALA B N 1
ATOM 3958 C CA . ALA B 1 178 ? 1.101 16.5 23.141 1 85.44 178 ALA B CA 1
ATOM 3959 C C . ALA B 1 178 ? -0.125 16.141 22.312 1 85.44 178 ALA B C 1
ATOM 3961 O O . ALA B 1 178 ? -0.073 15.219 21.469 1 85.44 178 ALA B O 1
ATOM 3962 N N . VAL B 1 179 ? -1.137 16.922 22.438 1 85.38 179 VAL B N 1
ATOM 3963 C CA . VAL B 1 179 ? -2.406 16.594 21.797 1 85.38 179 VAL B CA 1
ATOM 3964 C C . VAL B 1 179 ? -2.398 17.078 20.344 1 85.38 179 VAL B C 1
ATOM 3966 O O . VAL B 1 179 ? -2.979 16.453 19.469 1 85.38 179 VAL B O 1
ATOM 3969 N N . GLY B 1 180 ? -1.673 18.188 20.172 1 86.69 180 GLY B N 1
ATOM 3970 C CA . GLY B 1 180 ? -1.727 18.812 18.859 1 86.69 180 GLY B CA 1
ATOM 3971 C C . GLY B 1 180 ? -0.714 18.25 17.891 1 86.69 180 GLY B C 1
ATOM 3972 O O . GLY B 1 180 ? -0.868 18.406 16.672 1 86.69 180 GLY B O 1
ATOM 3973 N N . PHE B 1 181 ? 0.253 17.531 18.438 1 89.25 181 PHE B N 1
ATOM 3974 C CA . PHE B 1 181 ? 1.283 17.125 17.484 1 89.25 181 PHE B CA 1
ATOM 3975 C C . PHE B 1 181 ? 1.781 15.711 17.797 1 89.25 181 PHE B C 1
ATOM 3977 O O . PHE B 1 181 ? 1.733 14.828 16.953 1 89.25 181 PHE B O 1
ATOM 3984 N N . VAL B 1 182 ? 2.158 15.406 19 1 89.19 182 VAL B N 1
ATOM 3985 C CA . VAL B 1 182 ? 2.816 14.148 19.328 1 89.19 182 VAL B CA 1
ATOM 3986 C C . VAL B 1 182 ? 1.854 12.984 19.109 1 89.19 182 VAL B C 1
ATOM 3988 O O . VAL B 1 182 ? 2.217 11.984 18.484 1 89.19 182 VAL B O 1
ATOM 3991 N N . LEU B 1 183 ? 0.687 13.109 19.594 1 91.81 183 LEU B N 1
ATOM 3992 C CA . LEU B 1 183 ? -0.283 12.031 19.453 1 91.81 183 LEU B CA 1
ATOM 3993 C C . LEU B 1 183 ? -0.64 11.805 17.984 1 91.81 183 LEU B C 1
ATOM 3995 O O . LEU B 1 183 ? -0.507 10.695 17.469 1 91.81 183 LEU B O 1
ATOM 3999 N N . PRO B 1 184 ? -1.028 12.828 17.25 1 92.12 184 PRO B N 1
ATOM 4000 C CA . PRO B 1 184 ? -1.306 12.633 15.836 1 92.12 184 PRO B CA 1
ATOM 4001 C C . PRO B 1 184 ? -0.105 12.078 15.07 1 92.12 184 PRO B C 1
ATOM 4003 O O . PRO B 1 184 ? -0.264 11.219 14.203 1 92.12 184 PRO B O 1
ATOM 4006 N N . PHE B 1 185 ? 1.064 12.461 15.445 1 90.62 185 PHE B N 1
ATOM 4007 C CA . PHE B 1 185 ? 2.277 12.008 14.773 1 90.62 185 PHE B CA 1
ATOM 4008 C C . PHE B 1 185 ? 2.508 10.523 15.016 1 90.62 185 PHE B C 1
ATOM 4010 O O . PHE B 1 185 ? 2.881 9.789 14.094 1 90.62 185 PHE B O 1
ATOM 4017 N N . LEU B 1 186 ? 2.291 10.156 16.172 1 91.44 186 LEU B N 1
ATOM 4018 C CA . LEU B 1 186 ? 2.449 8.742 16.5 1 91.44 186 LEU B CA 1
ATOM 4019 C C . LEU B 1 186 ? 1.45 7.891 15.727 1 91.44 186 LEU B C 1
ATOM 4021 O O . LEU B 1 186 ? 1.8 6.816 15.234 1 91.44 186 LEU B O 1
ATOM 4025 N N . VAL B 1 187 ? 0.25 8.383 15.641 1 93.31 187 VAL B N 1
ATOM 4026 C CA . VAL B 1 187 ? -0.772 7.668 14.883 1 93.31 187 VAL B CA 1
ATOM 4027 C C . VAL B 1 187 ? -0.354 7.562 13.414 1 93.31 187 VAL B C 1
ATOM 4029 O O . VAL B 1 187 ? -0.442 6.488 12.812 1 93.31 187 VAL B O 1
ATOM 4032 N N . ILE B 1 188 ? 0.09 8.555 12.828 1 92.19 188 ILE B N 1
ATOM 4033 C CA . ILE B 1 188 ? 0.521 8.562 11.438 1 92.19 188 ILE B CA 1
ATOM 4034 C C . ILE B 1 188 ? 1.671 7.578 11.242 1 92.19 188 ILE B C 1
ATOM 4036 O O . ILE B 1 188 ? 1.649 6.766 10.312 1 92.19 188 ILE B O 1
ATOM 4040 N N . LEU B 1 189 ? 2.611 7.602 12.195 1 89.38 189 LEU B N 1
ATOM 4041 C CA . LEU B 1 189 ? 3.771 6.719 12.109 1 89.38 189 LEU B CA 1
ATOM 4042 C C . LEU B 1 189 ? 3.352 5.258 12.18 1 89.38 189 LEU B C 1
ATOM 4044 O O . LEU B 1 189 ? 3.836 4.43 11.398 1 89.38 189 LEU B O 1
ATOM 4048 N N . LEU B 1 190 ? 2.457 4.984 13.055 1 91.62 190 LEU B N 1
ATOM 4049 C CA . LEU B 1 190 ? 1.981 3.611 13.195 1 91.62 190 LEU B CA 1
ATOM 4050 C C . LEU B 1 190 ? 1.245 3.16 11.938 1 91.62 190 LEU B C 1
ATOM 4052 O O . LEU B 1 190 ? 1.417 2.025 11.492 1 91.62 190 LEU B O 1
ATOM 4056 N N . CYS B 1 191 ? 0.436 4.004 11.375 1 88.44 191 CYS B N 1
ATOM 4057 C CA . CYS B 1 191 ? -0.263 3.686 10.133 1 88.44 191 CYS B CA 1
ATOM 4058 C C . CYS B 1 191 ? 0.726 3.41 9.008 1 88.44 191 CYS B C 1
ATOM 4060 O O . CYS B 1 191 ? 0.568 2.441 8.266 1 88.44 191 CYS B O 1
ATOM 4062 N N . TYR B 1 192 ? 1.729 4.152 8.953 1 86.69 192 TYR B N 1
ATOM 4063 C CA . TYR B 1 192 ? 2.68 4.023 7.855 1 86.69 192 TYR B CA 1
ATOM 4064 C C . TYR B 1 192 ? 3.521 2.762 8.008 1 86.69 192 TYR B C 1
ATOM 4066 O O . TYR B 1 192 ? 3.867 2.115 7.016 1 86.69 192 TYR B O 1
ATOM 4074 N N . VAL B 1 193 ? 3.844 2.445 9.211 1 87.06 193 VAL B N 1
ATOM 4075 C CA . VAL B 1 193 ? 4.543 1.188 9.453 1 87.06 193 VAL B CA 1
ATOM 4076 C C . VAL B 1 193 ? 3.678 0.017 8.992 1 87.06 193 VAL B C 1
ATOM 4078 O O . VAL B 1 193 ? 4.172 -0.907 8.336 1 87.06 193 VAL B O 1
ATOM 4081 N N . GLY B 1 194 ? 2.43 0.074 9.305 1 84.88 194 GLY B N 1
ATOM 4082 C CA . GLY B 1 194 ? 1.505 -0.952 8.852 1 84.88 194 GLY B CA 1
ATOM 4083 C C . GLY B 1 194 ? 1.393 -1.026 7.336 1 84.88 194 GLY B C 1
ATOM 4084 O O . GLY B 1 194 ? 1.354 -2.119 6.766 1 84.88 194 GLY B O 1
ATOM 4085 N N . ILE B 1 195 ? 1.368 0.022 6.727 1 84.06 195 ILE B N 1
ATOM 4086 C CA . ILE B 1 195 ? 1.244 0.088 5.273 1 84.06 195 ILE B CA 1
ATOM 4087 C C . ILE B 1 195 ? 2.498 -0.489 4.621 1 84.06 195 ILE B C 1
ATOM 4089 O O . ILE B 1 195 ? 2.408 -1.296 3.695 1 84.06 195 ILE B O 1
ATOM 4093 N N . ILE B 1 196 ? 3.666 -0.131 5.117 1 84.12 196 ILE B N 1
ATOM 4094 C CA . ILE B 1 196 ? 4.934 -0.597 4.566 1 84.12 196 ILE B CA 1
ATOM 4095 C C . ILE B 1 196 ? 5.047 -2.109 4.738 1 84.12 196 ILE B C 1
ATOM 4097 O O . ILE B 1 196 ? 5.5 -2.812 3.83 1 84.12 196 ILE B O 1
ATOM 4101 N N . ARG B 1 197 ? 4.613 -2.58 5.84 1 83.62 197 ARG B N 1
ATOM 4102 C CA . ARG B 1 197 ? 4.645 -4.016 6.098 1 83.62 197 ARG B CA 1
ATOM 4103 C C . ARG B 1 197 ? 3.752 -4.766 5.113 1 83.62 197 ARG B C 1
ATOM 4105 O O . ARG B 1 197 ? 4.129 -5.824 4.605 1 83.62 197 ARG B O 1
ATOM 4112 N N . ALA B 1 198 ? 2.568 -4.285 4.918 1 79.81 198 ALA B N 1
ATOM 4113 C CA . ALA B 1 198 ? 1.641 -4.902 3.973 1 79.81 198 ALA B CA 1
ATOM 4114 C C . ALA B 1 198 ? 2.225 -4.922 2.562 1 79.81 198 ALA B C 1
ATOM 4116 O O . ALA B 1 198 ? 2.111 -5.922 1.85 1 79.81 198 ALA B O 1
ATOM 4117 N N . ILE B 1 199 ? 2.855 -3.957 2.182 1 80.25 199 ILE B N 1
ATOM 4118 C CA . ILE B 1 199 ? 3.426 -3.84 0.844 1 80.25 199 ILE B CA 1
ATOM 4119 C C . ILE B 1 199 ? 4.609 -4.793 0.704 1 80.25 199 ILE B C 1
ATOM 4121 O O . ILE B 1 199 ? 4.801 -5.406 -0.349 1 80.25 199 ILE B O 1
ATOM 4125 N N . ARG B 1 200 ? 5.426 -4.82 1.685 1 82.06 200 ARG B N 1
ATOM 4126 C CA . ARG B 1 200 ? 6.559 -5.742 1.684 1 82.06 200 ARG B CA 1
ATOM 4127 C C . ARG B 1 200 ? 6.102 -7.176 1.425 1 82.06 200 ARG B C 1
ATOM 4129 O O . ARG B 1 200 ? 6.727 -7.902 0.648 1 82.06 200 ARG B O 1
ATOM 4136 N N . MET B 1 201 ? 5.066 -7.562 1.998 1 80.12 201 MET B N 1
ATOM 4137 C CA . MET B 1 201 ? 4.516 -8.906 1.813 1 80.12 201 MET B CA 1
ATOM 4138 C C . MET B 1 201 ? 4.047 -9.109 0.377 1 80.12 201 MET B C 1
ATOM 4140 O O . MET B 1 201 ? 4.242 -10.18 -0.198 1 80.12 201 MET B O 1
ATOM 4144 N N . ILE B 1 202 ? 3.469 -8.117 -0.158 1 79.69 202 ILE B N 1
ATOM 4145 C CA . ILE B 1 202 ? 2.977 -8.195 -1.529 1 79.69 202 ILE B CA 1
ATOM 4146 C C . ILE B 1 202 ? 4.148 -8.375 -2.49 1 79.69 202 ILE B C 1
ATOM 4148 O O . ILE B 1 202 ? 4.082 -9.188 -3.414 1 79.69 202 ILE B O 1
ATOM 4152 N N . VAL B 1 203 ? 5.219 -7.719 -2.236 1 82.31 203 VAL B N 1
ATOM 4153 C CA . VAL B 1 203 ? 6.406 -7.789 -3.086 1 82.31 203 VAL B CA 1
ATOM 4154 C C . VAL B 1 203 ? 7.051 -9.164 -2.961 1 82.31 203 VAL B C 1
ATOM 4156 O O . VAL B 1 203 ? 7.473 -9.75 -3.961 1 82.31 203 VAL B O 1
ATOM 4159 N N . ILE B 1 204 ? 7.07 -9.695 -1.826 1 83.94 204 ILE B N 1
ATOM 4160 C CA . ILE B 1 204 ? 7.66 -11.008 -1.578 1 83.94 204 ILE B CA 1
ATOM 4161 C C . ILE B 1 204 ? 6.863 -12.078 -2.32 1 83.94 204 ILE B C 1
ATOM 4163 O O . ILE B 1 204 ? 7.445 -12.977 -2.939 1 83.94 204 ILE B O 1
ATOM 4167 N N . VAL B 1 205 ? 5.621 -11.984 -2.301 1 82.38 205 VAL B N 1
ATOM 4168 C CA . VAL B 1 205 ? 4.766 -12.953 -2.973 1 82.38 205 VAL B CA 1
ATOM 4169 C C . VAL B 1 205 ? 4.996 -12.891 -4.48 1 82.38 205 VAL B C 1
ATOM 4171 O O . VAL B 1 205 ? 5.129 -13.93 -5.137 1 82.38 205 VAL B O 1
ATOM 4174 N N . MET B 1 206 ? 5.113 -11.742 -4.98 1 83.75 206 MET B N 1
ATOM 4175 C CA . MET B 1 206 ? 5.344 -11.547 -6.41 1 83.75 206 MET B CA 1
ATOM 4176 C C . MET B 1 206 ? 6.695 -12.125 -6.82 1 83.75 206 MET B C 1
ATOM 4178 O O . MET B 1 206 ? 6.801 -12.797 -7.844 1 83.75 206 MET B O 1
ATOM 4182 N N . LEU B 1 207 ? 7.68 -11.898 -6.02 1 86.75 207 LEU B N 1
ATOM 4183 C CA . LEU B 1 207 ? 9.023 -12.375 -6.328 1 86.75 207 LEU B CA 1
ATOM 4184 C C . LEU B 1 207 ? 9.094 -13.891 -6.238 1 86.75 207 LEU B C 1
ATOM 4186 O O . LEU B 1 207 ? 9.742 -14.539 -7.066 1 86.75 207 LEU B O 1
ATOM 4190 N N . ALA B 1 208 ? 8.438 -14.43 -5.27 1 87.25 208 ALA B N 1
ATOM 4191 C CA . ALA B 1 208 ? 8.383 -15.883 -5.137 1 87.25 208 ALA B CA 1
ATOM 4192 C C . ALA B 1 208 ? 7.727 -16.516 -6.355 1 87.25 208 ALA B C 1
ATOM 4194 O O . ALA B 1 208 ? 8.211 -17.531 -6.871 1 87.25 208 ALA B O 1
ATOM 4195 N N . PHE B 1 209 ? 6.727 -15.953 -6.801 1 86.38 209 PHE B N 1
ATOM 4196 C CA . PHE B 1 209 ? 6.02 -16.438 -7.984 1 86.38 209 PHE B CA 1
ATOM 4197 C C . PHE B 1 209 ? 6.926 -16.391 -9.211 1 86.38 209 PHE B C 1
ATOM 4199 O O . PHE B 1 209 ? 7.004 -17.359 -9.969 1 86.38 209 PHE B O 1
ATOM 4206 N N . LEU B 1 210 ? 7.641 -15.328 -9.359 1 87.12 210 LEU B N 1
ATOM 4207 C CA . LEU B 1 210 ? 8.523 -15.156 -10.516 1 87.12 210 LEU B CA 1
ATOM 4208 C C . LEU B 1 210 ? 9.672 -16.156 -10.469 1 87.12 210 LEU B C 1
ATOM 4210 O O . LEU B 1 210 ? 10.031 -16.734 -11.492 1 87.12 210 LEU B O 1
ATOM 4214 N N . LEU B 1 211 ? 10.148 -16.375 -9.305 1 91.06 211 LEU B N 1
ATOM 4215 C CA . LEU B 1 211 ? 11.297 -17.266 -9.148 1 91.06 211 LEU B CA 1
ATOM 4216 C C . LEU B 1 211 ? 10.898 -18.719 -9.352 1 91.06 211 LEU B C 1
ATOM 4218 O O . LEU B 1 211 ? 11.695 -19.531 -9.82 1 91.06 211 LEU B O 1
ATOM 4222 N N . CYS B 1 212 ? 9.664 -19.031 -9.062 1 92.75 212 CYS B N 1
ATOM 4223 C CA . CYS B 1 212 ? 9.219 -20.422 -9.141 1 92.75 212 CYS B CA 1
ATOM 4224 C C . CYS B 1 212 ? 8.75 -20.766 -10.547 1 92.75 212 CYS B C 1
ATOM 4226 O O . CYS B 1 212 ? 9.016 -21.859 -11.039 1 92.75 212 CYS B O 1
ATOM 4228 N N . PHE B 1 213 ? 8.164 -19.875 -11.266 1 90.94 213 PHE B N 1
ATOM 4229 C CA . PHE B 1 213 ? 7.484 -20.266 -12.5 1 90.94 213 PHE B CA 1
ATOM 4230 C C . PHE B 1 213 ? 8.227 -19.734 -13.719 1 90.94 213 PHE B C 1
ATOM 4232 O O . PHE B 1 213 ? 8.172 -20.344 -14.789 1 90.94 213 PHE B O 1
ATOM 4239 N N . MET B 1 214 ? 8.953 -18.672 -13.586 1 89.25 214 MET B N 1
ATOM 4240 C CA . MET B 1 214 ? 9.602 -18.062 -14.742 1 89.25 214 MET B CA 1
ATOM 4241 C C . MET B 1 214 ? 10.68 -18.984 -15.312 1 89.25 214 MET B C 1
ATOM 4243 O O . MET B 1 214 ? 10.773 -19.156 -16.531 1 89.25 214 MET B O 1
ATOM 4247 N N . PRO B 1 215 ? 11.516 -19.625 -14.531 1 91.19 215 PRO B N 1
ATOM 4248 C CA . PRO B 1 215 ? 12.57 -20.484 -15.078 1 91.19 215 PRO B CA 1
ATOM 4249 C C . PRO B 1 215 ? 12.016 -21.594 -15.969 1 91.19 215 PRO B C 1
ATOM 4251 O O . PRO B 1 215 ? 12.609 -21.922 -17 1 91.19 215 PRO B O 1
ATOM 4254 N N . TYR B 1 216 ? 10.922 -22.156 -15.641 1 90.12 216 TYR B N 1
ATOM 4255 C CA . TYR B 1 216 ? 10.32 -23.219 -16.453 1 90.12 216 TYR B CA 1
ATOM 4256 C C . TYR B 1 216 ? 9.898 -22.688 -17.812 1 90.12 216 TYR B C 1
ATOM 4258 O O . TYR B 1 216 ? 10.133 -23.328 -18.844 1 90.12 216 TYR B O 1
ATOM 4266 N N . HIS B 1 217 ? 9.359 -21.594 -17.859 1 87.19 217 HIS B N 1
ATOM 4267 C CA . HIS B 1 217 ? 8.875 -21.047 -19.125 1 87.19 217 HIS B CA 1
ATOM 4268 C C . HIS B 1 217 ? 10.031 -20.578 -20 1 87.19 217 HIS B C 1
ATOM 4270 O O . HIS B 1 217 ? 9.961 -20.688 -21.234 1 87.19 217 HIS B O 1
ATOM 4276 N N . ILE B 1 218 ? 11.055 -20.078 -19.328 1 86.44 218 ILE B N 1
ATOM 4277 C CA . ILE B 1 218 ? 12.258 -19.75 -20.078 1 86.44 218 ILE B CA 1
ATOM 4278 C C . ILE B 1 218 ? 12.875 -21.016 -20.656 1 86.44 218 ILE B C 1
ATOM 4280 O O . ILE B 1 218 ? 13.242 -21.062 -21.828 1 86.44 218 ILE B O 1
ATOM 4284 N N . GLN B 1 219 ? 12.953 -22.016 -19.859 1 86.69 219 GLN B N 1
ATOM 4285 C CA . GLN B 1 219 ? 13.5 -23.297 -20.281 1 86.69 219 GLN B CA 1
ATOM 4286 C C . GLN B 1 219 ? 12.688 -23.891 -21.422 1 86.69 219 GLN B C 1
ATOM 4288 O O . GLN B 1 219 ? 13.258 -24.438 -22.375 1 86.69 219 GLN B O 1
ATOM 4293 N N . ARG B 1 220 ? 11.422 -23.828 -21.281 1 83.19 220 ARG B N 1
ATOM 4294 C CA . ARG B 1 220 ? 10.547 -24.375 -22.328 1 83.19 220 ARG B CA 1
ATOM 4295 C C . ARG B 1 220 ? 10.734 -23.625 -23.641 1 83.19 220 ARG B C 1
ATOM 4297 O O . ARG B 1 220 ? 10.734 -24.234 -24.703 1 83.19 220 ARG B O 1
ATOM 4304 N N . SER B 1 221 ? 10.93 -22.359 -23.625 1 82.06 221 SER B N 1
ATOM 4305 C CA . SER B 1 221 ? 11.156 -21.562 -24.828 1 82.06 221 SER B CA 1
ATOM 4306 C C . SER B 1 221 ? 12.492 -21.891 -25.469 1 82.06 221 SER B C 1
ATOM 4308 O O . SER B 1 221 ? 12.586 -22 -26.703 1 82.06 221 SER B O 1
ATOM 4310 N N . VAL B 1 222 ? 13.469 -22.125 -24.641 1 82.62 222 VAL B N 1
ATOM 4311 C CA . VAL B 1 222 ? 14.797 -22.484 -25.141 1 82.62 222 VAL B CA 1
ATOM 4312 C C . VAL B 1 222 ? 14.766 -23.875 -25.734 1 82.62 222 VAL B C 1
ATOM 4314 O O . VAL B 1 222 ? 15.367 -24.125 -26.781 1 82.62 222 VAL B O 1
ATOM 4317 N N . HIS B 1 223 ? 14.031 -24.766 -25.125 1 79.81 223 HIS B N 1
ATOM 4318 C CA . HIS B 1 223 ? 13.914 -26.141 -25.609 1 79.81 223 HIS B CA 1
ATOM 4319 C C . HIS B 1 223 ? 13.227 -26.203 -26.969 1 79.81 223 HIS B C 1
ATOM 4321 O O . HIS B 1 223 ? 13.664 -26.922 -27.859 1 79.81 223 HIS B O 1
ATOM 4327 N N . LEU B 1 224 ? 12.242 -25.484 -27.125 1 74.56 224 LEU B N 1
ATOM 4328 C CA . LEU B 1 224 ? 11.508 -25.453 -28.391 1 74.56 224 LEU B CA 1
ATOM 4329 C C . LEU B 1 224 ? 12.367 -24.859 -29.5 1 74.56 224 LEU B C 1
ATOM 4331 O O . LEU B 1 224 ? 12.32 -25.312 -30.641 1 74.56 224 LEU B O 1
ATOM 4335 N N . SER B 1 225 ? 13.141 -23.938 -29.141 1 76.75 225 SER B N 1
ATOM 4336 C CA . SER B 1 225 ? 14.039 -23.328 -30.125 1 76.75 225 SER B CA 1
ATOM 4337 C C . SER B 1 225 ? 15.133 -24.312 -30.547 1 76.75 225 SER B C 1
ATOM 4339 O O . SER B 1 225 ? 15.523 -24.359 -31.703 1 76.75 225 SER B O 1
ATOM 4341 N N . PHE B 1 226 ? 15.508 -25.156 -29.688 1 73.88 226 PHE B N 1
ATOM 4342 C CA . PHE B 1 226 ? 16.547 -26.141 -29.969 1 73.88 226 PHE B CA 1
ATOM 4343 C C . PHE B 1 226 ? 15.984 -27.281 -30.812 1 73.88 226 PHE B C 1
ATOM 4345 O O . PHE B 1 226 ? 16.672 -27.781 -31.703 1 73.88 226 PHE B O 1
ATOM 4352 N N . LEU B 1 227 ? 14.766 -27.688 -30.484 1 69.5 227 LEU B N 1
ATOM 4353 C CA . LEU B 1 227 ? 14.156 -28.781 -31.25 1 69.5 227 LEU B CA 1
ATOM 4354 C C . LEU B 1 227 ? 13.914 -28.375 -32.688 1 69.5 227 LEU B C 1
ATOM 4356 O O . LEU B 1 227 ? 13.906 -29.219 -33.594 1 69.5 227 LEU B O 1
ATOM 4360 N N . SER B 1 228 ? 13.656 -27.156 -32.781 1 67.12 228 SER B N 1
ATOM 4361 C CA . SER B 1 228 ? 13.453 -26.672 -34.156 1 67.12 228 SER B CA 1
ATOM 4362 C C . SER B 1 228 ? 14.758 -26.672 -34.938 1 67.12 228 SER B C 1
ATOM 4364 O O . SER B 1 228 ? 14.742 -26.688 -36.188 1 67.12 228 SER B O 1
ATOM 4366 N N . GLN B 1 229 ? 15.773 -26.797 -34.125 1 66.5 229 GLN B N 1
ATOM 4367 C CA . GLN B 1 229 ? 17.062 -26.812 -34.812 1 66.5 229 GLN B CA 1
ATOM 4368 C C . GLN B 1 229 ? 17.547 -28.234 -35.031 1 66.5 229 GLN B C 1
ATOM 4370 O O . GLN B 1 229 ? 17.219 -29.141 -34.25 1 66.5 229 GLN B O 1
ATOM 4375 N N . THR B 1 230 ? 17.625 -28.859 -36.156 1 59.97 230 THR B N 1
ATOM 4376 C CA . THR B 1 230 ? 17.938 -30.172 -36.688 1 59.97 230 THR B CA 1
ATOM 4377 C C . THR B 1 230 ? 19.078 -30.812 -35.906 1 59.97 230 THR B C 1
ATOM 4379 O O . THR B 1 230 ? 19.109 -32.031 -35.688 1 59.97 230 THR B O 1
ATOM 4382 N N . ALA B 1 231 ? 20.219 -30.172 -35.625 1 61 231 ALA B N 1
ATOM 4383 C CA . ALA B 1 231 ? 21.422 -30.891 -35.188 1 61 231 ALA B CA 1
ATOM 4384 C C . ALA B 1 231 ? 21.594 -30.828 -33.688 1 61 231 ALA B C 1
ATOM 4386 O O . ALA B 1 231 ? 22.141 -29.859 -33.156 1 61 231 ALA B O 1
ATOM 4387 N N . THR B 1 232 ? 20.656 -31.562 -32.969 1 64.44 232 THR B N 1
ATOM 4388 C CA . THR B 1 232 ? 20.875 -31.516 -31.516 1 64.44 232 THR B CA 1
ATOM 4389 C C . THR B 1 232 ? 21.812 -32.656 -31.078 1 64.44 232 THR B C 1
ATOM 4391 O O . THR B 1 232 ? 21.609 -33.812 -31.469 1 64.44 232 THR B O 1
ATOM 4394 N N . SER B 1 233 ? 23.062 -32.219 -30.516 1 70.31 233 SER B N 1
ATOM 4395 C CA . SER B 1 233 ? 24 -33.219 -29.984 1 70.31 233 SER B CA 1
ATOM 4396 C C . SER B 1 233 ? 23.422 -33.938 -28.781 1 70.31 233 SER B C 1
ATOM 4398 O O . SER B 1 233 ? 22.453 -33.469 -28.172 1 70.31 233 SER B O 1
ATOM 4400 N N . CYS B 1 234 ? 23.781 -35.094 -28.547 1 70.88 234 CYS B N 1
ATOM 4401 C CA . CYS B 1 234 ? 23.359 -35.938 -27.422 1 70.88 234 CYS B CA 1
ATOM 4402 C C . CYS B 1 234 ? 23.578 -35.219 -26.094 1 70.88 234 CYS B C 1
ATOM 4404 O O . CYS B 1 234 ? 22.734 -35.312 -25.203 1 70.88 234 CYS B O 1
ATOM 4406 N N . SER B 1 235 ? 24.688 -34.469 -26.062 1 77.06 235 SER B N 1
ATOM 4407 C CA . SER B 1 235 ? 24.984 -33.781 -24.828 1 77.06 235 SER B CA 1
ATOM 4408 C C . SER B 1 235 ? 23.953 -32.688 -24.562 1 77.06 235 SER B C 1
ATOM 4410 O O . SER B 1 235 ? 23.547 -32.469 -23.406 1 77.06 235 SER B O 1
ATOM 4412 N N . GLU B 1 236 ? 23.484 -32.094 -25.594 1 76.69 236 GLU B N 1
ATOM 4413 C CA . GLU B 1 236 ? 22.5 -31.016 -25.453 1 76.69 236 GLU B CA 1
ATOM 4414 C C . GLU B 1 236 ? 21.141 -31.562 -25.047 1 76.69 236 GLU B C 1
ATOM 4416 O O . GLU B 1 236 ? 20.406 -30.938 -24.281 1 76.69 236 GLU B O 1
ATOM 4421 N N . LEU B 1 237 ? 20.938 -32.75 -25.469 1 74.5 237 LEU B N 1
ATOM 4422 C CA . LEU B 1 237 ? 19.656 -33.375 -25.156 1 74.5 237 LEU B CA 1
ATOM 4423 C C . LEU B 1 237 ? 19.594 -33.75 -23.672 1 74.5 237 LEU B C 1
ATOM 4425 O O . LEU B 1 237 ? 18.562 -33.531 -23.031 1 74.5 237 LEU B O 1
ATOM 4429 N N . VAL B 1 238 ? 20.703 -34.188 -23.172 1 76.94 238 VAL B N 1
ATOM 4430 C CA . VAL B 1 238 ? 20.75 -34.562 -21.766 1 76.94 238 VAL B CA 1
ATOM 4431 C C . VAL B 1 238 ? 20.609 -33.312 -20.891 1 76.94 238 VAL B C 1
ATOM 4433 O O . VAL B 1 238 ? 19.906 -33.344 -19.891 1 76.94 238 VAL B O 1
ATOM 4436 N N . TYR B 1 239 ? 21.266 -32.281 -21.328 1 80.94 239 TYR B N 1
ATOM 4437 C CA . TYR B 1 239 ? 21.188 -31.031 -20.578 1 80.94 239 TYR B CA 1
ATOM 4438 C C . TYR B 1 239 ? 19.766 -30.484 -20.578 1 80.94 239 TYR B C 1
ATOM 4440 O O . TYR B 1 239 ? 19.297 -29.984 -19.547 1 80.94 239 TYR B O 1
ATOM 4448 N N . MET B 1 240 ? 19.125 -30.641 -21.609 1 79.69 240 MET B N 1
ATOM 4449 C CA . MET B 1 240 ? 17.766 -30.125 -21.719 1 79.69 240 MET B CA 1
ATOM 4450 C C . MET B 1 240 ? 16.812 -30.922 -20.828 1 79.69 240 MET B C 1
ATOM 4452 O O . MET B 1 240 ? 15.945 -30.344 -20.172 1 79.69 240 MET B O 1
ATOM 4456 N N . GLN B 1 241 ? 17.062 -32.156 -20.812 1 77.69 241 GLN B N 1
ATOM 4457 C CA . GLN B 1 241 ? 16.219 -33 -19.969 1 77.69 241 GLN B CA 1
ATOM 4458 C C . GLN B 1 241 ? 16.422 -32.688 -18.484 1 77.69 241 GLN B C 1
ATOM 4460 O O . GLN B 1 241 ? 15.453 -32.625 -17.734 1 77.69 241 GLN B O 1
ATOM 4465 N N . LYS B 1 242 ? 17.656 -32.438 -18.125 1 83.88 242 LYS B N 1
ATOM 4466 C CA . LYS B 1 242 ? 17.938 -32.094 -16.734 1 83.88 242 LYS B CA 1
ATOM 4467 C C . LYS B 1 242 ? 17.344 -30.75 -16.359 1 83.88 242 LYS B C 1
ATOM 4469 O O . LYS B 1 242 ? 16.812 -30.594 -15.258 1 83.88 242 LYS B O 1
ATOM 4474 N N . SER B 1 243 ? 17.453 -29.844 -17.234 1 88.12 243 SER B N 1
ATOM 4475 C CA . SER B 1 243 ? 16.953 -28.484 -16.953 1 88.12 243 SER B CA 1
ATOM 4476 C C . SER B 1 243 ? 15.438 -28.484 -16.797 1 88.12 243 SER B C 1
ATOM 4478 O O . SER B 1 243 ? 14.906 -27.719 -15.984 1 88.12 243 SER B O 1
ATOM 4480 N N . VAL B 1 244 ? 14.742 -29.328 -17.484 1 85.62 244 VAL B N 1
ATOM 4481 C CA . VAL B 1 244 ? 13.289 -29.391 -17.391 1 85.62 244 VAL B CA 1
ATOM 4482 C C . VAL B 1 244 ? 12.891 -29.891 -16 1 85.62 244 VAL B C 1
ATOM 4484 O O . VAL B 1 244 ? 11.984 -29.328 -15.375 1 85.62 244 VAL B O 1
ATOM 4487 N N . VAL B 1 245 ? 13.617 -30.891 -15.57 1 85.75 245 VAL B N 1
ATOM 4488 C CA . VAL B 1 245 ? 13.258 -31.469 -14.273 1 85.75 245 VAL B CA 1
ATOM 4489 C C . VAL B 1 245 ? 13.531 -30.469 -13.164 1 85.75 245 VAL B C 1
ATOM 4491 O O . VAL B 1 245 ? 12.719 -30.297 -12.258 1 85.75 245 VAL B O 1
ATOM 4494 N N . VAL B 1 246 ? 14.641 -29.75 -13.25 1 90.5 246 VAL B N 1
ATOM 4495 C CA . VAL B 1 246 ? 15.008 -28.766 -12.234 1 90.5 246 VAL B CA 1
ATOM 4496 C C . VAL B 1 246 ? 13.977 -27.641 -12.203 1 90.5 246 VAL B C 1
ATOM 4498 O O . VAL B 1 246 ? 13.539 -27.219 -11.133 1 90.5 246 VAL B O 1
ATOM 4501 N N . THR B 1 247 ? 13.586 -27.156 -13.328 1 92.06 247 THR B N 1
ATOM 4502 C CA . THR B 1 247 ? 12.641 -26.047 -13.398 1 92.06 247 THR B CA 1
ATOM 4503 C C . THR B 1 247 ? 11.25 -26.5 -12.977 1 92.06 247 THR B C 1
ATOM 4505 O O . THR B 1 247 ? 10.484 -25.719 -12.422 1 92.06 247 THR B O 1
ATOM 4508 N N . LEU B 1 248 ? 10.945 -27.781 -13.227 1 89.44 248 LEU B N 1
ATOM 4509 C CA . LEU B 1 248 ? 9.664 -28.297 -12.773 1 89.44 248 LEU B CA 1
ATOM 4510 C C . LEU B 1 248 ? 9.633 -28.438 -11.258 1 89.44 248 LEU B C 1
ATOM 4512 O O . LEU B 1 248 ? 8.586 -28.234 -10.633 1 89.44 248 LEU B O 1
ATOM 4516 N N . CYS B 1 249 ? 10.789 -28.766 -10.734 1 90.81 249 CYS B N 1
ATOM 4517 C CA . CYS B 1 249 ? 10.891 -28.812 -9.273 1 90.81 249 CYS B CA 1
ATOM 4518 C C . CYS B 1 249 ? 10.664 -27.438 -8.664 1 90.81 249 CYS B C 1
ATOM 4520 O O . CYS B 1 249 ? 9.992 -27.312 -7.645 1 90.81 249 CYS B O 1
ATOM 4522 N N . LEU B 1 250 ? 11.203 -26.484 -9.281 1 93 250 LEU B N 1
ATOM 4523 C CA . LEU B 1 250 ? 11 -25.109 -8.82 1 93 250 LEU B CA 1
ATOM 4524 C C . LEU B 1 250 ? 9.531 -24.719 -8.914 1 93 250 LEU B C 1
ATOM 4526 O O . LEU B 1 250 ? 8.992 -24.094 -7.992 1 93 250 LEU B O 1
ATOM 4530 N N . ALA B 1 251 ? 8.922 -25.047 -9.945 1 92.88 251 ALA B N 1
ATOM 4531 C CA . ALA B 1 251 ? 7.504 -24.766 -10.125 1 92.88 251 ALA B CA 1
ATOM 4532 C C . ALA B 1 251 ? 6.66 -25.469 -9.07 1 92.88 251 ALA B C 1
ATOM 4534 O O . ALA B 1 251 ? 5.75 -24.875 -8.492 1 92.88 251 ALA B O 1
ATOM 4535 N N . ALA B 1 252 ? 7.016 -26.703 -8.844 1 92.62 252 ALA B N 1
ATOM 4536 C CA . ALA B 1 252 ? 6.273 -27.484 -7.852 1 92.62 252 ALA B CA 1
ATOM 4537 C C . ALA B 1 252 ? 6.484 -26.922 -6.449 1 92.62 252 ALA B C 1
ATOM 4539 O O . ALA B 1 252 ? 5.613 -27.047 -5.586 1 92.62 252 ALA B O 1
ATOM 4540 N N . SER B 1 253 ? 7.625 -26.328 -6.176 1 93.5 253 SER B N 1
ATOM 4541 C CA . SER B 1 253 ? 7.938 -25.781 -4.863 1 93.5 253 SER B CA 1
ATOM 4542 C C . SER B 1 253 ? 7.008 -24.625 -4.508 1 93.5 253 SER B C 1
ATOM 4544 O O . SER B 1 253 ? 6.852 -24.281 -3.336 1 93.5 253 SER B O 1
ATOM 4546 N N . ASN B 1 254 ? 6.395 -24 -5.496 1 93.25 254 ASN B N 1
ATOM 4547 C CA . ASN B 1 254 ? 5.426 -22.938 -5.254 1 93.25 254 ASN B CA 1
ATOM 4548 C C . ASN B 1 254 ? 4.309 -23.406 -4.328 1 93.25 254 ASN B C 1
ATOM 4550 O O . ASN B 1 254 ? 3.809 -22.625 -3.514 1 93.25 254 ASN B O 1
ATOM 4554 N N . SER B 1 255 ? 3.998 -24.672 -4.453 1 92.69 255 SER B N 1
ATOM 4555 C CA . SER B 1 255 ? 2.93 -25.234 -3.631 1 92.69 255 SER B CA 1
ATOM 4556 C C . SER B 1 255 ? 3.309 -25.219 -2.152 1 92.69 255 SER B C 1
ATOM 4558 O O . SER B 1 255 ? 2.438 -25.281 -1.282 1 92.69 255 SER B O 1
ATOM 4560 N N . CYS B 1 256 ? 4.586 -25.172 -1.887 1 91.31 256 CYS B N 1
ATOM 4561 C CA . CYS B 1 256 ? 5.047 -25.078 -0.506 1 91.31 256 CYS B CA 1
ATOM 4562 C C . CYS B 1 256 ? 5.09 -23.641 -0.036 1 91.31 256 CYS B C 1
ATOM 4564 O O . CYS B 1 256 ? 4.918 -23.359 1.152 1 91.31 256 CYS B O 1
ATOM 4566 N N . PHE B 1 257 ? 5.293 -22.719 -0.897 1 89.62 257 PHE B N 1
ATOM 4567 C CA . PHE B 1 257 ? 5.465 -21.312 -0.547 1 89.62 257 PHE B CA 1
ATOM 4568 C C . PHE B 1 257 ? 4.117 -20.625 -0.408 1 89.62 257 PHE B C 1
ATOM 4570 O O . PHE B 1 257 ? 3.961 -19.719 0.411 1 89.62 257 PHE B O 1
ATOM 4577 N N . ASP B 1 258 ? 3.1 -20.969 -1.078 1 89.56 258 ASP B N 1
ATOM 4578 C CA . ASP B 1 258 ? 1.803 -20.297 -1.12 1 89.56 258 ASP B CA 1
ATOM 4579 C C . ASP B 1 258 ? 1.171 -20.234 0.269 1 89.56 258 ASP B C 1
ATOM 4581 O O . ASP B 1 258 ? 0.791 -19.156 0.737 1 89.56 258 ASP B O 1
ATOM 4585 N N . PRO B 1 259 ? 1.163 -21.375 0.917 1 86.12 259 PRO B N 1
ATOM 4586 C CA . PRO B 1 259 ? 0.575 -21.297 2.256 1 86.12 259 PRO B CA 1
ATOM 4587 C C . PRO B 1 259 ? 1.396 -20.422 3.205 1 86.12 259 PRO B C 1
ATOM 4589 O O . PRO B 1 259 ? 0.836 -19.781 4.094 1 86.12 259 PRO B O 1
ATOM 4592 N N . LEU B 1 260 ? 2.666 -20.391 3.041 1 79.38 260 LEU B N 1
ATOM 4593 C CA . LEU B 1 260 ? 3.529 -19.562 3.881 1 79.38 260 LEU B CA 1
ATOM 4594 C C . LEU B 1 260 ? 3.316 -18.078 3.588 1 79.38 260 LEU B C 1
ATOM 4596 O O . LEU B 1 260 ? 3.271 -17.266 4.512 1 79.38 260 LEU B O 1
ATOM 4600 N N . LEU B 1 261 ? 3.109 -17.734 2.361 1 75.19 261 LEU B N 1
ATOM 4601 C CA . LEU B 1 261 ? 3.033 -16.344 1.925 1 75.19 261 LEU B CA 1
ATOM 4602 C C . LEU B 1 261 ? 1.644 -15.766 2.18 1 75.19 261 LEU B C 1
ATOM 4604 O O . LEU B 1 261 ? 1.509 -14.602 2.555 1 75.19 261 LEU B O 1
ATOM 4608 N N . TYR B 1 262 ? 0.66 -16.5 2.01 1 68.31 262 TYR B N 1
ATOM 4609 C CA . TYR B 1 262 ? -0.688 -15.953 2.129 1 68.31 262 TYR B CA 1
ATOM 4610 C C . TYR B 1 262 ? -1.228 -16.141 3.543 1 68.31 262 TYR B C 1
ATOM 4612 O O . TYR B 1 262 ? -2 -15.312 4.031 1 68.31 262 TYR B O 1
ATOM 4620 N N . PHE B 1 263 ? -0.786 -17.219 4.121 1 61.38 263 PHE B N 1
ATOM 4621 C CA . PHE B 1 263 ? -1.332 -17.5 5.441 1 61.38 263 PHE B CA 1
ATOM 4622 C C . PHE B 1 263 ? -0.477 -16.859 6.531 1 61.38 263 PHE B C 1
ATOM 4624 O O . PHE B 1 263 ? -1.004 -16.266 7.473 1 61.38 263 PHE B O 1
ATOM 4631 N N . PHE B 1 264 ? 0.743 -16.938 6.301 1 57.72 264 PHE B N 1
ATOM 4632 C CA . PHE B 1 264 ? 1.558 -16.5 7.426 1 57.72 264 PHE B CA 1
ATOM 4633 C C . PHE B 1 264 ? 1.912 -15.016 7.297 1 57.72 264 PHE B C 1
ATOM 4635 O O . PHE B 1 264 ? 2.281 -14.375 8.281 1 57.72 264 PHE B O 1
ATOM 4642 N N . SER B 1 265 ? 1.698 -14.547 6.133 1 55.09 265 SER B N 1
ATOM 4643 C CA . SER B 1 265 ? 2.09 -13.148 6.008 1 55.09 265 SER B CA 1
ATOM 4644 C C . SER B 1 265 ? 0.879 -12.219 6.082 1 55.09 265 SER B C 1
ATOM 4646 O O . SER B 1 265 ? 1.017 -11.031 6.359 1 55.09 265 SER B O 1
ATOM 4648 N N . GLY B 1 266 ? -0.348 -12.68 5.797 1 54.41 266 GLY B N 1
ATOM 4649 C CA . GLY B 1 266 ? -1.482 -11.773 5.742 1 54.41 266 GLY B CA 1
ATOM 4650 C C . GLY B 1 266 ? -2.064 -11.469 7.109 1 54.41 266 GLY B C 1
ATOM 4651 O O . GLY B 1 266 ? -2.24 -12.367 7.934 1 54.41 266 GLY B O 1
ATOM 4652 N N . GLU B 1 267 ? -1.881 -10.25 7.578 1 54.19 267 GLU B N 1
ATOM 4653 C CA . GLU B 1 267 ? -2.451 -9.844 8.859 1 54.19 267 GLU B CA 1
ATOM 4654 C C . GLU B 1 267 ? -3.863 -10.391 9.039 1 54.19 267 GLU B C 1
ATOM 4656 O O . GLU B 1 267 ? -4.238 -10.812 10.133 1 54.19 267 GLU B O 1
ATOM 4661 N N . GLY B 1 268 ? -4.586 -10.391 8.008 1 56.19 268 GLY B N 1
ATOM 4662 C CA . GLY B 1 268 ? -5.926 -10.945 8.117 1 56.19 268 GLY B CA 1
ATOM 4663 C C . GLY B 1 268 ? -5.934 -12.406 8.508 1 56.19 268 GLY B C 1
ATOM 4664 O O . GLY B 1 268 ? -6.762 -12.836 9.32 1 56.19 268 GLY B O 1
ATOM 4665 N N . PHE B 1 269 ? -4.961 -13.039 8.031 1 57.22 269 PHE B N 1
ATOM 4666 C CA . PHE B 1 269 ? -4.91 -14.461 8.344 1 57.22 269 PHE B CA 1
ATOM 4667 C C . PHE B 1 269 ? -4.48 -14.68 9.789 1 57.22 269 PHE B C 1
ATOM 4669 O O . PHE B 1 269 ? -5.004 -15.562 10.469 1 57.22 269 PHE B O 1
ATOM 4676 N N . ARG B 1 270 ? -3.637 -13.859 10.219 1 58.41 270 ARG B N 1
ATOM 4677 C CA . ARG B 1 270 ? -3.23 -13.969 11.617 1 58.41 270 ARG B CA 1
ATOM 4678 C C . ARG B 1 270 ? -4.41 -13.711 12.547 1 58.41 270 ARG B C 1
ATOM 4680 O O . ARG B 1 270 ? -4.562 -14.398 13.562 1 58.41 270 ARG B O 1
ATOM 4687 N N . ARG B 1 271 ? -5.078 -12.852 12.055 1 61.66 271 ARG B N 1
ATOM 4688 C CA . ARG B 1 271 ? -6.281 -12.578 12.836 1 61.66 271 ARG B CA 1
ATOM 4689 C C . ARG B 1 271 ? -7.254 -13.75 12.781 1 61.66 271 ARG B C 1
ATOM 4691 O O . ARG B 1 271 ? -7.867 -14.102 13.789 1 61.66 271 ARG B O 1
ATOM 4698 N N . ARG B 1 272 ? -7.238 -14.352 11.695 1 60.28 272 ARG B N 1
ATOM 4699 C CA . ARG B 1 272 ? -8.094 -15.523 11.531 1 60.28 272 ARG B CA 1
ATOM 4700 C C . ARG B 1 272 ? -7.578 -16.703 12.352 1 60.28 272 ARG B C 1
ATOM 4702 O O . ARG B 1 272 ? -8.367 -17.438 12.953 1 60.28 272 ARG B O 1
ATOM 4709 N N . LEU B 1 273 ? -6.309 -16.75 12.352 1 63.28 273 LEU B N 1
ATOM 4710 C CA . LEU B 1 273 ? -5.691 -17.797 13.148 1 63.28 273 LEU B CA 1
ATOM 4711 C C . LEU B 1 273 ? -5.953 -17.578 14.641 1 63.28 273 LEU B C 1
ATOM 4713 O O . LEU B 1 273 ? -6.195 -18.531 15.383 1 63.28 273 LEU B O 1
ATOM 4717 N N . SER B 1 274 ? -5.859 -16.359 14.945 1 63.5 274 SER B N 1
ATOM 4718 C CA . SER B 1 274 ? -6.137 -16.047 16.344 1 63.5 274 SER B CA 1
ATOM 4719 C C . SER B 1 274 ? -7.586 -16.344 16.703 1 63.5 274 SER B C 1
ATOM 4721 O O . SER B 1 274 ? -7.867 -16.875 17.781 1 63.5 274 SER B O 1
ATOM 4723 N N . SER B 1 275 ? -8.406 -16.031 15.781 1 63.09 275 SER B N 1
ATOM 4724 C CA . SER B 1 275 ? -9.805 -16.375 16 1 63.09 275 SER B CA 1
ATOM 4725 C C . SER B 1 275 ? -10.016 -17.875 16.047 1 63.09 275 SER B C 1
ATOM 4727 O O . SER B 1 275 ? -10.828 -18.375 16.828 1 63.09 275 SER B O 1
ATOM 4729 N N . PHE B 1 276 ? -9.281 -18.5 15.281 1 63.41 276 PHE B N 1
ATOM 4730 C CA . PHE B 1 276 ? -9.328 -19.969 15.227 1 63.41 276 PHE B CA 1
ATOM 4731 C C . PHE B 1 276 ? -8.805 -20.562 16.531 1 63.41 276 PHE B C 1
ATOM 4733 O O . PHE B 1 276 ? -9.391 -21.516 17.062 1 63.41 276 PHE B O 1
ATOM 4740 N N . ARG B 1 277 ? -7.727 -20.062 16.906 1 63.91 277 ARG B N 1
ATOM 4741 C CA . ARG B 1 277 ? -7.152 -20.531 18.172 1 63.91 277 ARG B CA 1
ATOM 4742 C C . ARG B 1 277 ? -8.102 -20.266 19.344 1 63.91 277 ARG B C 1
ATOM 4744 O O . ARG B 1 277 ? -8.172 -21.062 20.266 1 63.91 277 ARG B O 1
ATOM 4751 N N . SER B 1 278 ? -8.688 -19.203 19.172 1 63.78 278 SER B N 1
ATOM 4752 C CA . SER B 1 278 ? -9.648 -18.875 20.234 1 63.78 278 SER B CA 1
ATOM 4753 C C . SER B 1 278 ? -10.852 -19.812 20.203 1 63.78 278 SER B C 1
ATOM 4755 O O . SER B 1 278 ? -11.352 -20.219 21.25 1 63.78 278 SER B O 1
ATOM 4757 N N . THR B 1 279 ? -11.242 -20.141 19.047 1 60.66 279 THR B N 1
ATOM 4758 C CA . THR B 1 279 ? -12.375 -21.047 18.922 1 60.66 279 THR B CA 1
ATOM 4759 C C . THR B 1 279 ? -12 -22.453 19.375 1 60.66 279 THR B C 1
ATOM 4761 O O . THR B 1 279 ? -12.797 -23.125 20.031 1 60.66 279 THR B O 1
ATOM 4764 N N . ILE B 1 280 ? -10.82 -22.797 19.172 1 61.19 280 ILE B N 1
ATOM 4765 C CA . ILE B 1 280 ? -10.352 -24.109 19.625 1 61.19 280 ILE B CA 1
ATOM 4766 C C . ILE B 1 280 ? -10.18 -24.094 21.141 1 61.19 280 ILE B C 1
ATOM 4768 O O . ILE B 1 280 ? -10.508 -25.062 21.828 1 61.19 280 ILE B O 1
ATOM 4772 N N . ARG B 1 281 ? -9.711 -22.984 21.609 1 59.06 281 ARG B N 1
ATOM 4773 C CA . ARG B 1 281 ? -9.531 -22.844 23.047 1 59.06 281 ARG B CA 1
ATOM 4774 C C . ARG B 1 281 ? -10.875 -22.812 23.766 1 59.06 281 ARG B C 1
ATOM 4776 O O . ARG B 1 281 ? -11.016 -23.375 24.859 1 59.06 281 ARG B O 1
ATOM 4783 N N . THR B 1 282 ? -11.734 -22.156 23.156 1 59.25 282 THR B N 1
ATOM 4784 C CA . THR B 1 282 ? -13.055 -22.125 23.766 1 59.25 282 THR B CA 1
ATOM 4785 C C . THR B 1 282 ? -13.727 -23.484 23.703 1 59.25 282 THR B C 1
ATOM 4787 O O . THR B 1 282 ? -14.445 -23.891 24.625 1 59.25 282 THR B O 1
ATOM 4790 N N . GLN B 1 283 ? -13.391 -24.172 22.688 1 56.41 283 GLN B N 1
ATOM 4791 C CA . GLN B 1 283 ? -13.961 -25.516 22.578 1 56.41 283 GLN B CA 1
ATOM 4792 C C . GLN B 1 283 ? -13.258 -26.484 23.531 1 56.41 283 GLN B C 1
ATOM 4794 O O . GLN B 1 283 ? -13.844 -27.469 23.953 1 56.41 283 GLN B O 1
ATOM 4799 N N . ARG B 1 284 ? -12.055 -26.234 23.875 1 53.06 284 ARG B N 1
ATOM 4800 C CA . ARG B 1 284 ? -11.359 -27.094 24.828 1 53.06 284 ARG B CA 1
ATOM 4801 C C . ARG B 1 284 ? -11.711 -26.719 26.25 1 53.06 284 ARG B C 1
ATOM 4803 O O . ARG B 1 284 ? -11.266 -27.359 27.203 1 53.06 284 ARG B O 1
ATOM 4810 N N . GLN B 1 285 ? -12.188 -25.578 26.484 1 49 285 GLN B N 1
ATOM 4811 C CA . GLN B 1 285 ? -12.641 -25.359 27.859 1 49 285 GLN B CA 1
ATOM 4812 C C . GLN B 1 285 ? -13.852 -26.234 28.172 1 49 285 GLN B C 1
ATOM 4814 O O . GLN B 1 285 ? -14.875 -26.156 27.484 1 49 285 GLN B O 1
ATOM 4819 N N . PRO B 1 286 ? -13.609 -27.391 28.828 1 47 286 PRO B N 1
ATOM 4820 C CA . PRO B 1 286 ? -14.727 -28.234 29.281 1 47 286 PRO B CA 1
ATOM 4821 C C . PRO B 1 286 ? -15.867 -27.422 29.891 1 47 286 PRO B C 1
ATOM 4823 O O . PRO B 1 286 ? -15.625 -26.391 30.531 1 47 286 PRO B O 1
ATOM 4826 N N . GLN B 1 287 ? -16.938 -27.375 29.188 1 42.88 287 GLN B N 1
ATOM 4827 C CA . GLN B 1 287 ? -18.188 -26.906 29.781 1 42.88 287 GLN B CA 1
ATOM 4828 C C . GLN B 1 287 ? -18.312 -27.359 31.234 1 42.88 287 GLN B C 1
ATOM 4830 O O . GLN B 1 287 ? -18.594 -28.531 31.5 1 42.88 287 GLN B O 1
ATOM 4835 N N . ARG B 1 288 ? -17.422 -27.109 32.219 1 40.16 288 ARG B N 1
ATOM 4836 C CA . ARG B 1 288 ? -17.828 -27.359 33.594 1 40.16 288 ARG B CA 1
ATOM 4837 C C . ARG B 1 288 ? -19.188 -26.75 33.906 1 40.16 288 ARG B C 1
ATOM 4839 O O . ARG B 1 288 ? -19.281 -25.562 34.219 1 40.16 288 ARG B O 1
ATOM 4846 N N . GLN B 1 289 ? -20.094 -26.766 32.906 1 37.12 289 GLN B N 1
ATOM 4847 C CA . GLN B 1 289 ? -21.422 -26.438 33.406 1 37.12 289 GLN B CA 1
ATOM 4848 C C . GLN B 1 289 ? -21.797 -27.312 34.594 1 37.12 289 GLN B C 1
ATOM 4850 O O . GLN B 1 289 ? -22.016 -28.516 34.438 1 37.12 289 GLN B O 1
ATOM 4855 N N . GLY B 1 290 ? -20.953 -27.328 35.688 1 33.81 290 GLY B N 1
ATOM 4856 C CA . GLY B 1 290 ? -21.594 -27.875 36.875 1 33.81 290 GLY B CA 1
ATOM 4857 C C . GLY B 1 290 ? -23.031 -27.438 37.031 1 33.81 290 GLY B C 1
ATOM 4858 O O . GLY B 1 290 ? -23.344 -26.25 36.906 1 33.81 290 GLY B O 1
ATOM 4859 N N . ALA B 1 291 ? -23.875 -28.328 36.625 1 36.94 291 ALA B N 1
ATOM 4860 C CA . ALA B 1 291 ? -25.312 -28.344 36.844 1 36.94 291 ALA B CA 1
ATOM 4861 C C . ALA B 1 291 ? -25.656 -27.938 38.281 1 36.94 291 ALA B C 1
ATOM 4863 O O . ALA B 1 291 ? -25.484 -28.719 39.219 1 36.94 291 ALA B O 1
ATOM 4864 N N . GLN B 1 292 ? -25.109 -26.891 38.844 1 33.41 292 GLN B N 1
ATOM 4865 C CA . GLN B 1 292 ? -25.672 -26.641 40.156 1 33.41 292 GLN B CA 1
ATOM 4866 C C . GLN B 1 292 ? -27.188 -26.469 40.094 1 33.41 292 GLN B C 1
ATOM 4868 O O . GLN B 1 292 ? -27.703 -25.797 39.188 1 33.41 292 GLN B O 1
ATOM 4873 N N . PRO B 1 293 ? -27.906 -27.5 40.625 1 35.47 293 PRO B N 1
ATOM 4874 C CA . PRO B 1 293 ? -29.359 -27.594 40.656 1 35.47 293 PRO B CA 1
ATOM 4875 C C . PRO B 1 293 ? -30.047 -26.266 41 1 35.47 293 PRO B C 1
ATOM 4877 O O . PRO B 1 293 ? -29.453 -25.422 41.688 1 35.47 293 PRO B O 1
ATOM 4880 N N . PRO B 1 294 ? -30.766 -25.766 40 1 34.59 294 PRO B N 1
ATOM 4881 C CA . PRO B 1 294 ? -31.484 -24.516 40.219 1 34.59 294 PRO B CA 1
ATOM 4882 C C . PRO B 1 294 ? -32.125 -24.422 41.594 1 34.59 294 PRO B C 1
ATOM 4884 O O . PRO B 1 294 ? -32.781 -25.359 42.031 1 34.59 294 PRO B O 1
ATOM 4887 N N . LEU B 1 295 ? -31.281 -24.125 42.594 1 31.58 295 LEU B N 1
ATOM 4888 C CA . LEU B 1 295 ? -31.906 -23.938 43.906 1 31.58 295 LEU B CA 1
ATOM 4889 C C . LEU B 1 295 ? -33.219 -23.188 43.75 1 31.58 295 LEU B C 1
ATOM 4891 O O . LEU B 1 295 ? -33.312 -22.172 43.062 1 31.58 295 LEU B O 1
ATOM 4895 N N . GLY B 1 296 ? -34.344 -24.016 43.688 1 28.28 296 GLY B N 1
ATOM 4896 C CA . GLY B 1 296 ? -35.75 -23.688 43.781 1 28.28 296 GLY B CA 1
ATOM 4897 C C . GLY B 1 296 ? -36.062 -22.547 44.75 1 28.28 296 GLY B C 1
ATOM 4898 O O . GLY B 1 296 ? -36 -22.719 45.969 1 28.28 296 GLY B O 1
ATOM 4899 N N . ARG B 1 297 ? -35.188 -21.5 44.625 1 24.69 297 ARG B N 1
ATOM 4900 C CA . ARG B 1 297 ? -35.531 -20.469 45.594 1 24.69 297 ARG B CA 1
ATOM 4901 C C . ARG B 1 297 ? -37.031 -20.156 45.594 1 24.69 297 ARG B C 1
ATOM 4903 O O . ARG B 1 297 ? -37.562 -19.797 44.531 1 24.69 297 ARG B O 1
ATOM 4910 N N . ALA B 1 298 ? -37.781 -21 46.344 1 26.86 298 ALA B N 1
ATOM 4911 C CA . ALA B 1 298 ? -39.125 -20.828 46.844 1 26.86 298 ALA B CA 1
ATOM 4912 C C . ALA B 1 298 ? -39.406 -19.375 47.25 1 26.86 298 ALA B C 1
ATOM 4914 O O . ALA B 1 298 ? -38.969 -18.922 48.281 1 26.86 298 ALA B O 1
ATOM 4915 N N . THR B 1 299 ? -38.844 -18.453 46.406 1 23.02 299 THR B N 1
ATOM 4916 C CA . THR B 1 299 ? -39.094 -17.094 46.875 1 23.02 299 THR B CA 1
ATOM 4917 C C . THR B 1 299 ? -40.562 -16.891 47.156 1 23.02 299 THR B C 1
ATOM 4919 O O . THR B 1 299 ? -41.406 -17.047 46.281 1 23.02 299 THR B O 1
ATOM 4922 N N . LYS B 1 300 ? -40.938 -17.406 48.344 1 24.62 300 LYS B N 1
ATOM 4923 C CA . LYS B 1 300 ? -42.188 -17.156 49.031 1 24.62 300 LYS B CA 1
ATOM 4924 C C . LYS B 1 300 ? -42.625 -15.695 48.844 1 24.62 300 LYS B C 1
ATOM 4926 O O . LYS B 1 300 ? -41.844 -14.773 49.094 1 24.62 300 LYS B O 1
ATOM 4931 N N . ARG B 1 301 ? -43.5 -15.453 47.938 1 24.77 301 ARG B N 1
ATOM 4932 C CA . ARG B 1 301 ? -44.281 -14.258 47.594 1 24.77 301 ARG B CA 1
ATOM 4933 C C . ARG B 1 301 ? -44.812 -13.562 48.844 1 24.77 301 ARG B C 1
ATOM 4935 O O . ARG B 1 301 ? -45.938 -13.773 49.281 1 24.77 301 ARG B O 1
ATOM 4942 N N . GLU B 1 302 ? -43.969 -13.547 50 1 22.55 302 GLU B N 1
ATOM 4943 C CA . GLU B 1 302 ? -44.719 -13.016 51.125 1 22.55 302 GLU B CA 1
ATOM 4944 C C . GLU B 1 302 ? -45.406 -11.688 50.781 1 22.55 302 GLU B C 1
ATOM 4946 O O . GLU B 1 302 ? -44.75 -10.781 50.25 1 22.55 302 GLU B O 1
ATOM 4951 N N . ARG B 1 303 ? -46.656 -11.711 50.469 1 24.3 303 ARG B N 1
ATOM 4952 C CA . ARG B 1 303 ? -47.719 -10.711 50.344 1 24.3 303 ARG B CA 1
ATOM 4953 C C . ARG B 1 303 ? -47.656 -9.688 51.469 1 24.3 303 ARG B C 1
ATOM 4955 O O . ARG B 1 303 ? -48 -10.008 52.625 1 24.3 303 ARG B O 1
ATOM 4962 N N . GLU B 1 304 ? -46.5 -8.992 51.688 1 22.53 304 GLU B N 1
ATOM 4963 C CA . GLU B 1 304 ? -46.531 -8.117 52.875 1 22.53 304 GLU B CA 1
ATOM 4964 C C . GLU B 1 304 ? -47.75 -7.184 52.812 1 22.53 304 GLU B C 1
ATOM 4966 O O . GLU B 1 304 ? -48.031 -6.613 51.781 1 22.53 304 GLU B O 1
ATOM 4971 N N . PRO B 1 305 ? -48.594 -7.141 53.906 1 23.86 305 PRO B N 1
ATOM 4972 C CA . PRO B 1 305 ? -49.844 -6.453 54.281 1 23.86 305 PRO B CA 1
ATOM 4973 C C . PRO B 1 305 ? -49.719 -4.93 54.25 1 23.86 305 PRO B C 1
ATOM 4975 O O . PRO B 1 305 ? -48.594 -4.406 54.344 1 23.86 305 PRO B O 1
ATOM 4978 N N . VAL B 1 306 ? -50.719 -4.172 53.75 1 24.8 306 VAL B N 1
ATOM 4979 C CA . VAL B 1 306 ? -51.25 -2.84 53.5 1 24.8 306 VAL B CA 1
ATOM 4980 C C . VAL B 1 306 ? -51.156 -1.984 54.75 1 24.8 306 VAL B C 1
ATOM 4982 O O . VAL B 1 306 ? -51.469 -0.789 54.719 1 24.8 306 VAL B O 1
ATOM 4985 N N . LEU B 1 307 ? -50.312 -2.215 55.844 1 19.77 307 LEU B N 1
ATOM 4986 C CA . LEU B 1 307 ? -50.906 -1.553 57 1 19.77 307 LEU B CA 1
ATOM 4987 C C . LEU B 1 307 ? -50.969 -0.044 56.781 1 19.77 307 LEU B C 1
ATOM 4989 O O . LEU B 1 307 ? -50.25 0.506 55.969 1 19.77 307 LEU B O 1
ATOM 4993 N N . PRO B 1 308 ? -51.5 0.779 57.906 1 21.44 308 PRO B N 1
ATOM 4994 C CA . PRO B 1 308 ? -52.406 1.846 58.312 1 21.44 308 PRO B CA 1
ATOM 4995 C C . PRO B 1 308 ? -51.719 3.211 58.406 1 21.44 308 PRO B C 1
ATOM 4997 O O . PRO B 1 308 ? -52.375 4.242 58.188 1 21.44 308 PRO B O 1
ATOM 5000 N N . SER B 1 309 ? -50.375 3.496 58.375 1 18.52 309 SER B N 1
ATOM 5001 C CA . SER B 1 309 ? -50 4.281 59.562 1 18.52 309 SER B CA 1
ATOM 5002 C C . SER B 1 309 ? -50.406 5.742 59.375 1 18.52 309 SER B C 1
ATOM 5004 O O . SER B 1 309 ? -50.25 6.316 58.312 1 18.52 309 SER B O 1
ATOM 5006 N N . THR B 1 310 ? -51.094 6.445 60.438 1 18.69 310 THR B N 1
ATOM 5007 C CA . THR B 1 310 ? -51.781 7.613 60.969 1 18.69 310 THR B CA 1
ATOM 5008 C C . THR B 1 310 ? -50.812 8.773 61.156 1 18.69 310 THR B C 1
ATOM 5010 O O . THR B 1 310 ? -51.219 9.844 61.625 1 18.69 310 THR B O 1
ATOM 5013 N N . ALA B 1 311 ? -49.531 8.828 60.875 1 17.27 311 ALA B N 1
ATOM 5014 C CA . ALA B 1 311 ? -48.844 9.594 61.906 1 17.27 311 ALA B CA 1
ATOM 5015 C C . ALA B 1 311 ? -49.375 11.016 61.969 1 17.27 311 ALA B C 1
ATOM 5017 O O . ALA B 1 311 ? -49.75 11.602 60.938 1 17.27 311 ALA B O 1
ATOM 5018 N N . GLU B 1 312 ? -49.344 11.711 63.25 1 17.2 312 GLU B N 1
ATOM 5019 C CA . GLU B 1 312 ? -49.719 12.703 64.25 1 17.2 312 GLU B CA 1
ATOM 5020 C C . GLU B 1 312 ? -49.188 14.086 63.906 1 17.2 312 GLU B C 1
ATOM 5022 O O . GLU B 1 312 ? -48.219 14.219 63.156 1 17.2 312 GLU B O 1
ATOM 5027 N N . THR B 1 313 ? -49.688 15.219 64.688 1 17.53 313 THR B N 1
ATOM 5028 C CA . THR B 1 313 ? -50.219 16.547 64.938 1 17.53 313 THR B CA 1
ATOM 5029 C C . THR B 1 313 ? -49.094 17.547 65.188 1 17.53 313 THR B C 1
ATOM 5031 O O . THR B 1 313 ? -49.188 18.703 64.75 1 17.53 313 THR B O 1
ATOM 5034 N N . LYS B 1 314 ? -48.094 17.375 66.062 1 17 314 LYS B N 1
ATOM 5035 C CA . LYS B 1 314 ? -48.031 18.203 67.25 1 17 314 LYS B CA 1
ATOM 5036 C C . LYS B 1 314 ? -47.531 19.609 66.938 1 17 314 LYS B C 1
ATOM 5038 O O . LYS B 1 314 ? -48.125 20.609 67.312 1 17 314 LYS B O 1
ATOM 5043 N N . GLY B 1 315 ? -46.219 20.016 67.25 1 16.42 315 GLY B N 1
ATOM 5044 C CA . GLY B 1 315 ? -45.875 20.812 68.375 1 16.42 315 GLY B CA 1
ATOM 5045 C C . GLY B 1 315 ? -45.812 22.297 68.125 1 16.42 315 GLY B C 1
ATOM 5046 O O . GLY B 1 315 ? -45.75 22.703 66.938 1 16.42 315 GLY B O 1
ATOM 5047 N N . THR B 1 316 ? -45.594 23.281 69.125 1 18.5 316 THR B N 1
ATOM 5048 C CA . THR B 1 316 ? -45.875 24.375 70.062 1 18.5 316 THR B CA 1
ATOM 5049 C C . THR B 1 316 ? -45.25 25.672 69.625 1 18.5 316 THR B C 1
ATOM 5051 O O . THR B 1 316 ? -45.906 26.703 69.5 1 18.5 316 THR B O 1
ATOM 5054 N N . ALA B 1 317 ? -44.094 26.406 70.312 1 17.14 317 ALA B N 1
ATOM 5055 C CA . ALA B 1 317 ? -44.062 27.406 71.375 1 17.14 317 ALA B CA 1
ATOM 5056 C C . ALA B 1 317 ? -43.531 28.75 70.875 1 17.14 317 ALA B C 1
ATOM 5058 O O . ALA B 1 317 ? -43.875 29.812 71.375 1 17.14 317 ALA B O 1
ATOM 5059 N N . THR B 1 318 ? -42.531 29.109 69.938 1 20.06 318 THR B N 1
ATOM 5060 C CA . THR B 1 318 ? -41.719 30.141 70.562 1 20.06 318 THR B CA 1
ATOM 5061 C C . THR B 1 318 ? -42.344 31.516 70.375 1 20.06 318 THR B C 1
ATOM 5063 O O . THR B 1 318 ? -42.875 31.828 69.312 1 20.06 318 THR B O 1
ATOM 5066 N N . PRO B 1 319 ? -42.531 32.594 71.5 1 19.78 319 PRO B N 1
ATOM 5067 C CA . PRO B 1 319 ? -43.156 33.844 72 1 19.78 319 PRO B CA 1
ATOM 5068 C C . PRO B 1 319 ? -42.594 35.094 71.312 1 19.78 319 PRO B C 1
ATOM 5070 O O . PRO B 1 319 ? -43.375 35.969 70.875 1 19.78 319 PRO B O 1
ATOM 5073 N N . GLY B 1 320 ? -41.438 35.625 71.812 1 19.62 320 GLY B N 1
ATOM 5074 C CA . GLY B 1 320 ? -41.344 36.969 72.438 1 19.62 320 GLY B CA 1
ATOM 5075 C C . GLY B 1 320 ? -41.5 38.094 71.438 1 19.62 320 GLY B C 1
ATOM 5076 O O . GLY B 1 320 ? -41.406 37.844 70.188 1 19.62 320 GLY B O 1
ATOM 5077 N N . GLU B 1 321 ? -41.031 39.406 71.75 1 22.19 321 GLU B N 1
ATOM 5078 C CA . GLU B 1 321 ? -41.5 40.781 72 1 22.19 321 GLU B CA 1
ATOM 5079 C C . GLU B 1 321 ? -41.375 41.656 70.75 1 22.19 321 GLU B C 1
ATOM 5081 O O . GLU B 1 321 ? -42.375 42.188 70.25 1 22.19 321 GLU B O 1
ATOM 5086 N N . GLY B 1 322 ? -40.469 42.656 70.75 1 19.19 322 GLY B N 1
ATOM 5087 C CA . GLY B 1 322 ? -40.469 44.125 70.875 1 19.19 322 GLY B CA 1
ATOM 5088 C C . GLY B 1 322 ? -40.281 44.844 69.562 1 19.19 322 GLY B C 1
ATOM 5089 O O . GLY B 1 322 ? -41.062 45.719 69.25 1 19.19 322 GLY B O 1
ATOM 5090 N N . ASN B 1 323 ? -39.094 45.188 69.25 1 19.45 323 ASN B N 1
ATOM 5091 C CA . ASN B 1 323 ? -38.844 46.594 68.875 1 19.45 323 ASN B CA 1
ATOM 5092 C C . ASN B 1 323 ? -39.562 46.969 67.562 1 19.45 323 ASN B C 1
ATOM 5094 O O . ASN B 1 323 ? -40.062 46.094 66.875 1 19.45 323 ASN B O 1
ATOM 5098 N N . LYS B 1 324 ? -38.812 47.625 66.75 1 19.38 324 LYS B N 1
ATOM 5099 C CA . LYS B 1 324 ? -38.438 48.969 66.25 1 19.38 324 LYS B CA 1
ATOM 5100 C C . LYS B 1 324 ? -38.844 49.156 64.812 1 19.38 324 LYS B C 1
ATOM 5102 O O . LYS B 1 324 ? -39.156 48.188 64.125 1 19.38 324 LYS B O 1
ATOM 5107 N N . LEU B 1 325 ? -37.812 49.594 63.875 1 20.52 325 LEU B N 1
ATOM 5108 C CA . LEU B 1 325 ? -38.188 50.5 62.781 1 20.52 325 LEU B CA 1
ATOM 5109 C C . LEU B 1 325 ? -39.156 49.844 61.812 1 20.52 325 LEU B C 1
ATOM 5111 O O . LEU B 1 325 ? -39.062 48.625 61.562 1 20.52 325 LEU B O 1
#

InterPro domains:
  IPR000276 G protein-coupled receptor, rhodopsin-like [PF00001] (32-262)
  IPR000276 G protein-coupled receptor, rhodopsin-like [PR00237] (17-41)
  IPR000276 G protein-coupled receptor, rhodopsin-like [PR00237] (50-71)
  IPR000276 G protein-coupled receptor, rhodopsin-like [PR00237] (95-117)
  IPR000276 G protein-coupled receptor, rhodopsin-like [PR00237] (131-152)
  IPR000276 G protein-coupled receptor, rhodopsin-like [PR00237] (173-196)
  IPR000276 G protein-coupled receptor, rhodopsin-like [PR00237] (198-222)
  IPR000276 G protein-coupled receptor, rhodopsin-like [PR00237] (244-270)
  IPR004071 Cysteinyl leukotriene receptor [PR01533] (9-22)
  IPR004071 Cysteinyl leukotriene receptor [PR01533] (41-50)
  IPR004071 Cysteinyl leukotriene receptor [PR01533] (71-95)
  IPR004071 Cysteinyl leukotriene receptor [PR01533] (122-135)
  IPR004071 Cysteinyl leukotriene receptor [PR01533] (275-286)
  IPR017452 GPCR, rhodopsin-like, 7TM [PS50262] (32-262)

Nearest PDB structures (foldseek):
  6rz5-assembly1_A  TM=6.826E-01  e=1.700E-16  Homo sapiens
  6rz5-assembly2_B  TM=6.927E-01  e=1.534E-15  Homo sapiens
  8wjx-assembly1_R  TM=6.503E-01  e=1.262E-11  Escherichia coli
  8xos-assembly1_R  TM=6.591E-01  e=6.674E-10  Homo sapiens
  8hpt-assembly1_A  TM=5.932E-01  e=9.678E-09  Mus musculus

Foldseek 3Di:
DPPPPVVVVVLLVVLVVLLVVLVVCLVCLQVVLVVVLVVLVVVCVVPWLLSLLSNLLSVLSNQLSVLSVQVSVCSVVSNDRDPDQQSVLSNVLSVQLSLLSNLQSLLVNLVLVLCCQQPVPPCVVVGDNVVSVVSSVVSNVVSNVLSVVSSVDRVPPLVVDDDVVNVVVVVSVVVCCVVRPVVSPVSNVVSVVSNVLSVVLVVVLVVLQCQQQVQLVVLVVVVVVVVVPPDDDPVNVVVSVVSNVVSVVSNVCVVVCVCCSPQVRRPVNVVVVVVVVVVVVVVPPPCCVVCPPPPPPPPDPPPPDPDPDDDDDDDDDDDDDDDDD/DPPPPVVVVVLLVVLVVLLVVLVVCLVCLQVVLVVVLVVLVVVCVVPWLLSLLSNLLSVLSNQLSVLSVQVSVCSVVSNDRDPDQQSVLSNVLSVQLSLLSNLQSLLVNLVLVLCCQQPVPPCVVVGDNVVSVVSSVVSNVVSSVLSCVSSVDRVPPLVVDDDVVNVVVVVSVVVCCVVRPVVSPVSNVVSVVSNVLSVVLVVVLVVLQCQQQVQLVVLVVVVVVVVVPPDDDPVNVVVSVVSNVVSVVSNVCVVVCVCCSPQVRRPVNVVVVVVVVVVVVVVPPPCCVVCPDPPPPPVPPPPPDPDDDDDDDDDDDDDDDDDDD

pLDDT: mean 72.88, std 22.48, range [16.42, 96.81]

Sequence (650 aa):
VSVSPGVSICVSICYQVYSTVYSIITVFGLAGNGFALLVLVKTFRQRSAFHIYMLNLAVSDLLCVSTLPLRVLYYVNKGHWNLGDFLCRLSSYALYVNLYCSVFFMTAMSVTRFLAIVFPVQNLRLVSERRARLVCVCIWVFICTVSSPFLMTVLEPPERRTGGGLKKLIMLNYLSLAVGFVLPFLVILLCYVGIIRAIRMIVIVMLAFLLCFMPYHIQRSVHLSFLSQTATSCSELVYMQKSVVVTLCLAASNSCFDPLLYFFSGEGFRRRLSSFRSTIRTQRQPQRQGAQPPLGRATKREREPVLPSTAETKGTATPGEGNKLVSVSPGVSICVSICYQVYSTVYSIITVFGLAGNGFALLVLVKTFRQRSAFHIYMLNLAVSDLLCVSTLPLRVLYYVNKGHWNLGDFLCRLSSYALYVNLYCSVFFMTAMSVTRFLAIVFPVQNLRLVSERRARLVCVCIWVFICTVSSPFLMTVLEPPERRTGGGLKKLIMLNYLSLAVGFVLPFLVILLCYVGIIRAIRMIVIVMLAFLLCFMPYHIQRSVHLSFLSQTATSCSELVYMQKSVVVTLCLAASNSCFDPLLYFFSGEGFRRRLSSFRSTIRTQRQPQRQGAQPPLGRATKREREPVLPSTAETKGTATPGEGNKL

Radius of gyration: 40.13 Å; Cα contacts (8 Å, |Δi|>4): 560; chains: 2; bounding box: 91×110×125 Å

Solvent-accessible surface area (backbone atoms only — not comparable to full-atom values): 35629 Å² total; per-residue (Å²): 129,84,69,54,69,66,58,50,51,53,51,51,54,49,24,51,52,51,24,50,53,43,48,51,37,26,54,47,12,42,53,38,21,50,51,47,46,53,52,52,62,73,52,46,85,70,70,32,30,63,54,52,46,51,49,53,45,31,50,36,34,38,55,26,32,69,36,36,60,58,53,27,50,27,27,72,49,71,70,49,79,84,71,56,68,65,54,55,25,47,37,54,30,34,46,49,37,28,53,41,46,47,43,51,42,51,29,53,49,36,50,50,48,28,41,31,58,68,35,50,74,78,38,53,75,73,53,29,49,68,58,36,52,51,51,50,52,51,49,52,53,49,40,54,58,72,43,41,60,46,55,68,48,68,89,59,62,71,83,76,49,55,79,69,53,47,53,52,50,51,52,50,50,52,50,46,42,42,65,54,39,51,51,44,49,51,51,37,51,53,30,49,53,50,45,52,52,53,48,52,52,53,51,50,51,52,50,51,50,48,66,20,46,46,55,36,55,51,49,51,54,52,50,55,56,46,66,72,40,83,85,68,53,70,69,56,51,52,51,50,54,51,51,50,52,54,24,46,50,37,39,55,42,43,37,42,44,49,34,52,52,55,45,69,59,32,66,67,36,47,50,45,47,51,51,47,50,47,51,52,48,57,64,63,46,69,77,74,68,70,79,68,73,76,76,77,73,69,78,72,76,72,76,76,80,83,73,78,84,77,94,82,91,79,90,89,81,87,79,89,80,85,87,83,132,128,82,70,53,68,68,58,51,52,54,50,51,53,47,25,52,53,51,23,50,54,43,47,51,38,27,54,45,13,42,53,38,22,50,51,45,45,54,52,51,62,72,51,46,84,71,70,32,29,66,53,52,46,52,50,53,43,31,50,37,35,38,55,26,34,70,36,35,61,59,54,28,49,28,26,72,47,72,70,50,79,85,71,59,68,65,55,53,26,48,37,54,29,35,45,51,37,28,54,42,45,47,45,50,43,51,28,54,49,36,49,49,50,28,42,30,58,66,34,51,73,79,39,54,76,74,54,29,50,67,58,38,50,50,51,49,52,51,49,52,54,51,40,53,59,71,43,40,58,48,55,67,49,67,88,58,63,72,82,76,50,54,79,69,52,47,54,53,49,51,52,50,49,50,49,46,42,42,66,54,40,51,51,43,48,50,52,36,51,54,31,49,52,50,44,53,53,53,48,53,51,53,52,51,49,54,50,51,51,46,66,19,46,45,56,36,56,52,50,52,54,53,49,53,57,45,67,74,40,85,85,68,52,71,69,56,51,53,52,50,56,52,51,50,54,55,24,48,49,36,39,55,41,42,36,43,45,48,35,52,53,56,45,71,59,32,67,67,36,48,50,47,47,50,52,46,50,48,51,50,48,58,65,63,48,72,78,75,67,70,77,67,72,76,74,75,72,73,73,71,76,74,75,78,80,81,81,84,86,74,89,88,86,78,92,89,75,99,81,91,89,75,88,74,134

Secondary structure (DSSP, 8-state):
----HHHHHHHHHHHHHHHHHHHHHHHHHHHHHHHHHHHHHHTGGG--HHHHHHHHHHHHHHHHHHHHHHHHHHHHTTT---SHHHHHHHHHHHHHHHHHHHHHHHHHHHHHHHHHHHSTTTTTTTS-HHHHHHHHHHHHHHHHHHTTHHHHS----GGGS-HHHHHHHHHHHHHHHIIIIIHHHHHHHHHHHHHHHHHHHHHHHHHHHHHHHHHHHHHHHHHHHHHTSS---HHHHHHHHHHHHHHHHHHHHHHHHHIIIIITT-HHHHHHHHHHHHHHHHHHS----------------------------------------/----HHHHHHHHHHHHHHHHHHHHHHHHHHHHHHHHHHHHHHTGGG--HHHHHHHHHHHHHHHHHHHHHHHHHHHHTTT---SHHHHHHHHHHHHHHHHHHHHHHHHHHHHHHHHHHHSTTTTTTTS-HHHHHHHHHHHHHHHHHHTTHHHHS----GGGS-HHHHHHHHHHHHHHHIIIIIHHHHHHHHHHHHHHHHHHHHHHHHHHHHHHHHHHHHHHHHHHHHHTSS---HHHHHHHHHHHHHHHHHHHHHHHHHIIIIITT-HHHHHHHHHHHHHHHHHHS----------------------------------------

Organism: Oncorhynchus tshawytscha (NCBI:txid74940)